Protein 8S6T (pdb70)

Solvent-accessible surface area: 20176 Å² total; per-residue (Å²): 189,36,115,12,136,4,38,121,77,49,81,26,120,70,58,38,67,15,98,0,22,0,98,3,45,50,48,83,13,60,97,58,22,0,3,0,0,13,38,37,102,136,95,21,13,41,4,3,0,17,11,17,12,44,110,55,46,69,87,86,12,118,133,25,151,120,37,14,71,4,53,27,64,124,107,44,32,22,0,9,0,62,4,48,66,2,63,73,115,10,29,6,48,4,4,0,0,32,30,42,28,0,34,57,80,15,0,95,14,2,65,1,33,3,21,86,17,169,70,39,63,10,52,16,37,16,3,25,50,55,127,85,109,159,145,97,88,83,22,18,0,0,0,2,0,54,15,0,4,20,78,78,16,80,21,59,0,43,99,30,100,44,84,101,35,38,22,51,3,74,23,34,102,28,98,102,46,42,8,13,7,0,0,0,39,8,62,38,90,45,14,80,88,105,84,5,26,0,26,2,35,0,84,53,32,98,34,154,35,93,58,105,2,84,124,132,10,114,3,76,17,61,104,84,94,29,53,4,36,88,43,63,165,18,48,0,59,1,103,1,63,96,104,5,29,55,41,0,0,0,0,21,21,64,120,85,150,18,0,91,3,8,0,58,45,0,70,56,82,41,122,83,19,62,116,44,5,61,12,59,35,80,13,37,84,2,35,0,24,0,28,82,0,52,68,101,3,34,6,55,0,7,0,0,0,37,60,45,80,15,5,25,14,0,80,8,0,37,0,6,41,107,85,73,72,21,51,8,81,16,20,26,4,41,11,14,76,70,4,30,116,79,39,17,0,1,0,0,0,0,0,7,50,1,20,25,72,102,34,75,24,73,3,53,14,73,59,72,99,65,139,114,38,39,65,45,11,145,34,113,29,53,124,174,38,14,5,14,3,3,4,0,16,0,36,11,81,70,90,43,7,73,164,48,78,27,0,19,0,20,1,58,13,143,50,47,153,70,58,39,84,91,60,36,102,138,137,151

B-factor: mean 58.73, std 17.92, range [29.51, 146.56]

Radius of gyration: 24.69 Å; Cα contacts (8 Å, |Δi|>4): 1086; chains: 3; bounding box: 38×63×69 Å

Organism: Homo sapiens (NCBI:txid9606)

Nearest PDB structures (foldseek):
  7txw-assembly1_H  TM=9.429E-01  e=5.189E-35  Mus musculus
  1yqv-assembly1_H  TM=9.036E-01  e=5.189E-35  Mus musculus
  1ynl-assembly1_H  TM=9.215E-01  e=1.583E-33  Mus musculus
  5kvg-assembly1_H  TM=9.294E-01  e=6.697E-33  Mus musculus
  8rtw-assembly2_D  TM=7.127E-01  e=2.576E-34  Mus musculus

Structure (mmCIF, N/CA/C/O backbone):
data_8S6T
#
_entry.id   8S6T
#
_cell.length_a   74.779
_cell.length_b   74.779
_cell.length_c   392.355
_cell.angle_alpha   90.00
_cell.angle_beta   90.00
_cell.angle_gamma   120.00
#
_symmetry.space_group_name_H-M   'P 65 2 2'
#
loop_
_entity.id
_entity.type
_entity.pdbx_description
1 polymer '3F1 (VH-VH1)'
2 polymer '3F1 (VL-CL)'
3 polymer 'Mucin-1 subunit beta'
4 branched 'N-acetyl-alpha-neuraminic acid-(2-6)-2-acetamido-2-deoxy-alpha-D-galactopyranose'
5 water water
#
loop_
_atom_site.group_PDB
_atom_site.id
_atom_site.type_symbol
_atom_site.label_atom_id
_atom_site.label_alt_id
_atom_site.label_comp_id
_atom_site.label_asym_id
_atom_site.label_entity_id
_atom_site.label_seq_id
_atom_site.pdbx_PDB_ins_code
_atom_site.Cartn_x
_atom_site.Cartn_y
_atom_site.Cartn_z
_atom_site.occupancy
_atom_site.B_iso_or_equiv
_atom_site.auth_seq_id
_atom_site.auth_comp_id
_atom_site.auth_asym_id
_atom_site.auth_atom_id
_atom_site.pdbx_PDB_model_num
ATOM 1 N N . GLN A 1 1 ? -13.559 27.422 -17.175 1.00 92.41 1 GLN A N 1
ATOM 2 C CA . GLN A 1 1 ? -13.991 27.889 -18.521 1.00 95.13 1 GLN A CA 1
ATOM 3 C C . GLN A 1 1 ? -15.474 28.260 -18.504 1.00 87.85 1 GLN A C 1
ATOM 4 O O . GLN A 1 1 ? -15.849 29.301 -19.049 1.00 78.83 1 GLN A O 1
ATOM 10 N N . VAL A 1 2 ? -16.306 27.403 -17.888 1.00 79.59 2 VAL A N 1
ATOM 11 C CA . VAL A 1 2 ? -17.752 27.598 -17.860 1.00 84.33 2 VAL A CA 1
ATOM 12 C C . VAL A 1 2 ? -18.071 28.871 -17.065 1.00 78.98 2 VAL A C 1
ATOM 13 O O . VAL A 1 2 ? -17.620 29.029 -15.934 1.00 73.60 2 VAL A O 1
ATOM 17 N N . GLN A 1 3 ? -18.826 29.795 -17.672 1.00 71.52 3 GLN A N 1
ATOM 18 C CA . GLN A 1 3 ? -19.251 31.015 -17.008 1.00 74.21 3 GLN A CA 1
ATOM 19 C C . GLN A 1 3 ? -20.668 31.341 -17.460 1.00 72.54 3 GLN A C 1
ATOM 20 O O . GLN A 1 3 ? -20.942 31.312 -18.659 1.00 69.19 3 GLN A O 1
ATOM 26 N N . LEU A 1 4 ? -21.550 31.647 -16.498 1.00 61.56 4 LEU A N 1
ATOM 27 C CA . LEU A 1 4 ? -22.830 32.278 -16.780 1.00 66.64 4 LEU A CA 1
ATOM 28 C C . LEU A 1 4 ? -22.759 33.690 -16.212 1.00 70.84 4 LEU A C 1
ATOM 29 O O . LEU A 1 4 ? -22.643 33.829 -14.992 1.00 63.21 4 LEU A O 1
ATOM 34 N N . LYS A 1 5 ? -22.842 34.708 -17.085 1.00 65.30 5 LYS A N 1
ATOM 35 C CA . LYS A 1 5 ? -22.702 36.093 -16.659 1.00 67.44 5 LYS A CA 1
ATOM 36 C C . LYS A 1 5 ? -23.995 36.859 -16.923 1.00 67.46 5 LYS A C 1
ATOM 37 O O . LYS A 1 5 ? -24.424 36.987 -18.063 1.00 66.13 5 LYS A O 1
ATOM 43 N N . GLN A 1 6 ? -24.542 37.471 -15.867 1.00 61.02 6 GLN A N 1
ATOM 44 C CA . GLN A 1 6 ? -25.852 38.083 -15.941 1.00 58.79 6 GLN A CA 1
ATOM 45 C C . GLN A 1 6 ? -25.692 39.589 -16.119 1.00 57.95 6 GLN A C 1
ATOM 46 O O . GLN A 1 6 ? -24.655 40.155 -15.787 1.00 60.45 6 GLN A O 1
ATOM 52 N N . SER A 1 7 ? -26.770 40.205 -16.620 1.00 57.41 7 SER A N 1
ATOM 53 C CA . SER A 1 7 ? -26.921 41.640 -16.769 1.00 57.25 7 SER A CA 1
ATOM 54 C C . SER A 1 7 ? -27.004 42.299 -15.395 1.00 57.59 7 SER A C 1
ATOM 55 O O . SER A 1 7 ? -27.191 41.617 -14.394 1.00 57.86 7 SER A O 1
ATOM 58 N N . ASP A 1 8 ? -26.883 43.629 -15.389 1.00 57.25 8 ASP A N 1
ATOM 59 C CA . ASP A 1 8 ? -26.758 44.426 -14.179 1.00 60.40 8 ASP A CA 1
ATOM 60 C C . ASP A 1 8 ? -28.093 44.608 -13.459 1.00 62.11 8 ASP A C 1
ATOM 61 O O . ASP A 1 8 ? -29.165 44.362 -13.999 1.00 52.64 8 ASP A O 1
ATOM 66 N N . ALA A 1 9 ? -27.990 45.094 -12.220 1.00 60.89 9 ALA A N 1
ATOM 67 C CA . ALA A 1 9 ? -29.133 45.334 -11.363 1.00 57.69 9 ALA A CA 1
ATOM 68 C C . ALA A 1 9 ? -30.171 46.186 -12.092 1.00 53.19 9 ALA A C 1
ATOM 69 O O . ALA A 1 9 ? -29.824 47.063 -12.873 1.00 56.74 9 ALA A O 1
ATOM 71 N N . GLU A 1 10 ? -31.451 45.883 -11.835 1.00 51.96 10 GLU A N 1
ATOM 72 C CA . GLU A 1 10 ? -32.581 46.616 -12.378 1.00 48.92 10 GLU A CA 1
ATOM 73 C C . GLU A 1 10 ? -33.416 47.228 -11.262 1.00 47.48 10 GLU A C 1
ATOM 74 O O . GLU A 1 10 ? -33.617 46.614 -10.200 1.00 52.74 10 GLU A O 1
ATOM 80 N N . LEU A 1 11 ? -33.930 48.426 -11.552 1.00 43.91 11 LEU A N 1
ATOM 81 C CA . LEU A 1 11 ? -34.853 49.129 -10.676 1.00 44.92 11 LEU A CA 1
ATOM 82 C C . LEU A 1 11 ? -36.005 49.626 -11.537 1.00 45.46 11 LEU A C 1
ATOM 83 O O . LEU A 1 11 ? -35.785 50.411 -12.446 1.00 46.97 11 LEU A O 1
ATOM 88 N N . VAL A 1 12 ? -37.233 49.242 -11.205 1.00 42.42 12 VAL A N 1
ATOM 89 C CA . VAL A 1 12 ? -38.347 49.483 -12.094 1.00 47.50 12 VAL A CA 1
ATOM 90 C C . VAL A 1 12 ? -39.585 49.766 -11.263 1.00 43.27 12 VAL A C 1
ATOM 91 O O . VAL A 1 12 ? -39.587 49.464 -10.087 1.00 46.48 12 VAL A O 1
ATOM 95 N N . LYS A 1 13 ? -40.604 50.360 -11.891 1.00 43.22 13 LYS A N 1
ATOM 96 C CA . LYS A 1 13 ? -41.847 50.705 -11.234 1.00 47.50 13 LYS A CA 1
ATOM 97 C C . LYS A 1 13 ? -42.831 49.535 -11.267 1.00 47.17 13 LYS A C 1
ATOM 98 O O . LYS A 1 13 ? -42.780 48.712 -12.185 1.00 44.26 13 LYS A O 1
ATOM 104 N N . PRO A 1 14 ? -43.828 49.512 -10.360 1.00 50.98 14 PRO A N 1
ATOM 105 C CA . PRO A 1 14 ? -44.936 48.547 -10.439 1.00 54.29 14 PRO A CA 1
ATOM 106 C C . PRO A 1 14 ? -45.634 48.660 -11.787 1.00 56.81 14 PRO A C 1
ATOM 107 O O . PRO A 1 14 ? -45.881 49.766 -12.255 1.00 53.61 14 PRO A O 1
ATOM 111 N N . GLY A 1 15 ? -45.917 47.519 -12.434 1.00 57.56 15 GLY A N 1
ATOM 112 C CA . GLY A 1 15 ? -46.626 47.533 -13.703 1.00 50.24 15 GLY A CA 1
ATOM 113 C C . GLY A 1 15 ? -45.678 47.334 -14.876 1.00 55.47 15 GLY A C 1
ATOM 114 O O . GLY A 1 15 ? -46.082 46.903 -15.945 1.00 55.59 15 GLY A O 1
ATOM 115 N N . ALA A 1 16 ? -44.400 47.637 -14.685 1.00 52.38 16 ALA A N 1
ATOM 116 C CA . ALA A 1 16 ? -43.470 47.553 -15.794 1.00 53.33 16 ALA A CA 1
ATOM 117 C C . ALA A 1 16 ? -43.047 46.104 -16.025 1.00 56.36 16 ALA A C 1
ATOM 118 O O . ALA A 1 16 ? -43.437 45.167 -15.323 1.00 57.62 16 ALA A O 1
ATOM 120 N N . SER A 1 17 ? -42.180 45.940 -17.005 1.00 52.87 17 SER A N 1
ATOM 121 C CA . SER A 1 17 ? -41.519 44.672 -17.182 1.00 58.70 17 SER A CA 1
ATOM 122 C C . SER A 1 17 ? -40.028 44.914 -17.374 1.00 56.62 17 SER A C 1
ATOM 123 O O . SER A 1 17 ? -39.567 46.051 -17.488 1.00 56.90 17 SER A O 1
ATOM 126 N N . VAL A 1 18 ? -39.278 43.818 -17.388 1.00 53.33 18 VAL A N 1
ATOM 127 C CA . VAL A 1 18 ? -37.837 43.903 -17.417 1.00 55.02 18 VAL A CA 1
ATOM 128 C C . VAL A 1 18 ? -37.292 42.667 -18.110 1.00 50.99 18 VAL A C 1
ATOM 129 O O . VAL A 1 18 ? -37.946 41.631 -18.169 1.00 57.37 18 VAL A O 1
ATOM 133 N N . LYS A 1 19 ? -36.062 42.794 -18.593 1.00 54.72 19 LYS A N 1
ATOM 134 C CA . LYS A 1 19 ? -35.385 41.703 -19.256 1.00 61.52 19 LYS A CA 1
ATOM 135 C C . LYS A 1 19 ? -34.042 41.517 -18.564 1.00 58.31 19 LYS A C 1
ATOM 136 O O . LYS A 1 19 ? -33.235 42.440 -18.472 1.00 59.05 19 LYS A O 1
ATOM 142 N N . ILE A 1 20 ? -33.838 40.300 -18.076 1.00 60.01 20 ILE A N 1
ATOM 143 C CA . ILE A 1 20 ? -32.621 39.910 -17.402 1.00 62.03 20 ILE A CA 1
ATOM 144 C C . ILE A 1 20 ? -31.995 38.836 -18.268 1.00 60.58 20 ILE A C 1
ATOM 145 O O . ILE A 1 20 ? -32.643 37.830 -18.564 1.00 62.32 20 ILE A O 1
ATOM 150 N N . SER A 1 21 ? -30.743 39.044 -18.649 1.00 60.81 21 SER A N 1
ATOM 151 C CA . SER A 1 21 ? -30.135 38.145 -19.609 1.00 68.40 21 SER A CA 1
ATOM 152 C C . SER A 1 21 ? -28.924 37.452 -18.990 1.00 71.74 21 SER A C 1
ATOM 153 O O . SER A 1 21 ? -28.354 37.928 -18.005 1.00 62.52 21 SER A O 1
ATOM 156 N N . CYS A 1 22 ? -28.554 36.324 -19.613 1.00 69.30 22 CYS A N 1
ATOM 157 C CA . CYS A 1 22 ? -27.572 35.391 -19.089 1.00 69.51 22 CYS A CA 1
ATOM 158 C C . CYS A 1 22 ? -26.662 34.889 -20.216 1.00 78.86 22 CYS A C 1
ATOM 159 O O . CYS A 1 22 ? -27.056 34.001 -20.972 1.00 74.77 22 CYS A O 1
ATOM 162 N N . LYS A 1 23 ? -25.438 35.438 -20.288 1.00 76.43 23 LYS A N 1
ATOM 163 C CA . LYS A 1 23 ? -24.468 35.115 -21.325 1.00 82.75 23 LYS A CA 1
ATOM 164 C C . LYS A 1 23 ? -23.638 33.899 -20.908 1.00 77.28 23 LYS A C 1
ATOM 165 O O . LYS A 1 23 ? -22.801 33.999 -20.018 1.00 70.59 23 LYS A O 1
ATOM 171 N N . ALA A 1 24 ? -23.874 32.755 -21.570 1.00 78.92 24 ALA A N 1
ATOM 172 C CA . ALA A 1 24 ? -23.100 31.542 -21.342 1.00 79.60 24 ALA A CA 1
ATOM 173 C C . ALA A 1 24 ? -21.817 31.593 -22.172 1.00 82.27 24 ALA A C 1
ATOM 174 O O . ALA A 1 24 ? -21.816 32.154 -23.265 1.00 89.12 24 ALA A O 1
ATOM 176 N N . SER A 1 25 ? -20.729 31.020 -21.643 1.00 77.78 25 SER A N 1
ATOM 177 C CA . SER A 1 25 ? -19.456 30.968 -22.345 1.00 78.25 25 SER A CA 1
ATOM 178 C C . SER A 1 25 ? -18.644 29.774 -21.837 1.00 84.33 25 SER A C 1
ATOM 179 O O . SER A 1 25 ? -18.914 29.263 -20.751 1.00 83.04 25 SER A O 1
ATOM 182 N N . GLY A 1 26 ? -17.701 29.287 -22.664 1.00 84.74 26 GLY A N 1
ATOM 183 C CA . GLY A 1 26 ? -16.812 28.188 -22.301 1.00 72.83 26 GLY A CA 1
ATOM 184 C C . GLY A 1 26 ? -17.438 26.797 -22.475 1.00 73.20 26 GLY A C 1
ATOM 185 O O . GLY A 1 26 ? -16.915 25.812 -21.956 1.00 69.09 26 GLY A O 1
ATOM 186 N N . TYR A 1 27 ? -18.560 26.702 -23.197 1.00 74.49 27 TYR A N 1
ATOM 187 C CA . TYR A 1 27 ? -19.147 25.416 -23.555 1.00 75.58 27 TYR A CA 1
ATOM 188 C C . TYR A 1 27 ? -20.036 25.654 -24.777 1.00 75.72 27 TYR A C 1
ATOM 189 O O . TYR A 1 27 ? -20.143 26.786 -25.237 1.00 80.68 27 TYR A O 1
ATOM 198 N N . THR A 1 28 ? -20.654 24.597 -25.322 1.00 77.14 28 THR A N 1
ATOM 199 C CA . THR A 1 28 ? -21.535 24.747 -26.474 1.00 81.01 28 THR A CA 1
ATOM 200 C C . THR A 1 28 ? -22.950 25.020 -25.966 1.00 77.52 28 THR A C 1
ATOM 201 O O . THR A 1 28 ? -23.553 24.163 -25.318 1.00 73.33 28 THR A O 1
ATOM 205 N N . PHE A 1 29 ? -23.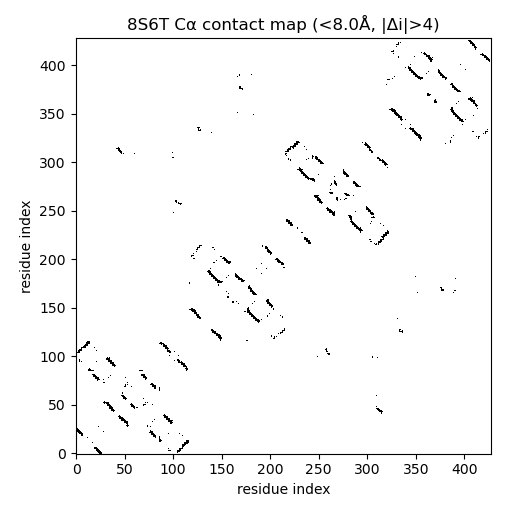479 26.199 -26.326 1.00 82.26 29 PHE A N 1
ATOM 206 C CA . PHE A 1 29 ? -24.683 26.755 -25.724 1.00 83.94 29 PHE A CA 1
ATOM 207 C C . PHE A 1 29 ? -25.843 25.758 -25.769 1.00 87.93 29 PHE A C 1
ATOM 208 O O . PHE A 1 29 ? -26.665 25.743 -24.850 1.00 86.69 29 PHE A O 1
ATOM 216 N N . THR A 1 30 ? -25.899 24.923 -26.824 1.00 77.69 30 THR A N 1
ATOM 217 C CA . THR A 1 30 ? -27.051 24.061 -27.082 1.00 76.99 30 THR A CA 1
ATOM 218 C C . THR A 1 30 ? -26.988 22.759 -26.268 1.00 71.81 30 THR A C 1
ATOM 219 O O . THR A 1 30 ? -27.972 22.008 -26.191 1.00 67.49 30 THR A O 1
ATOM 223 N N . ASP A 1 31 ? -25.842 22.500 -25.622 1.00 73.17 31 ASP A N 1
ATOM 224 C CA . ASP A 1 31 ? -25.648 21.274 -24.856 1.00 75.58 31 ASP A CA 1
ATOM 225 C C . ASP A 1 31 ? -26.470 21.230 -23.562 1.00 81.32 31 ASP A C 1
ATOM 226 O O . ASP A 1 31 ? -26.660 20.147 -23.001 1.00 83.62 31 ASP A O 1
ATOM 231 N N . HIS A 1 32 ? -26.941 22.382 -23.064 1.00 84.26 32 HIS A N 1
ATOM 232 C CA . HIS A 1 32 ? -27.523 22.422 -21.729 1.00 80.63 32 HIS A CA 1
ATOM 233 C C . HIS A 1 32 ? -28.618 23.479 -21.620 1.00 74.22 32 HIS A C 1
ATOM 234 O O . HIS A 1 32 ? -28.407 24.638 -21.991 1.00 70.58 32 HIS A O 1
ATOM 241 N N . ALA A 1 33 ? -29.761 23.061 -21.052 1.00 71.50 33 ALA A N 1
ATOM 242 C CA . ALA A 1 33 ? -30.859 23.965 -20.738 1.00 81.22 33 ALA A CA 1
ATOM 243 C C . ALA A 1 33 ? -30.476 24.933 -19.608 1.00 81.54 33 ALA A C 1
ATOM 244 O O . ALA A 1 33 ? -29.823 24.550 -18.631 1.00 69.28 33 ALA A O 1
ATOM 246 N N . ILE A 1 34 ? -30.908 26.195 -19.758 1.00 81.50 34 ILE A N 1
ATOM 247 C CA . ILE A 1 34 ? -30.684 27.243 -18.772 1.00 75.87 34 ILE A CA 1
ATOM 248 C C . ILE A 1 34 ? -31.915 27.366 -17.873 1.00 69.50 34 ILE A C 1
ATOM 249 O O . ILE A 1 34 ? -33.006 27.605 -18.389 1.00 67.19 34 ILE A O 1
ATOM 254 N N . HIS A 1 35 ? -31.716 27.229 -16.543 1.00 67.48 35 HIS A N 1
ATOM 255 C CA . HIS A 1 35 ? -32.790 27.330 -15.557 1.00 68.77 35 HIS A CA 1
ATOM 256 C C . HIS A 1 35 ? -32.759 28.698 -14.858 1.00 71.12 35 HIS A C 1
ATOM 257 O O . HIS A 1 35 ? -31.704 29.324 -14.730 1.00 60.80 35 HIS A O 1
ATOM 263 N N . TRP A 1 36 ? -33.933 29.147 -14.387 1.00 67.92 36 TRP A N 1
ATOM 264 C CA . TRP A 1 36 ? -34.057 30.422 -13.693 1.00 64.42 36 TRP A CA 1
ATOM 265 C C . TRP A 1 36 ? -34.648 30.222 -12.296 1.00 62.05 36 TRP A C 1
ATOM 266 O O . TRP A 1 36 ? -35.616 29.470 -12.125 1.00 54.65 36 TRP A O 1
ATOM 277 N N . VAL A 1 37 ? -34.058 30.934 -11.313 1.00 58.02 37 VAL A N 1
ATOM 278 C CA . VAL A 1 37 ? -34.389 30.783 -9.899 1.00 59.09 37 VAL A CA 1
ATOM 279 C C . VAL A 1 37 ? -34.502 32.158 -9.235 1.00 56.43 37 VAL A C 1
ATOM 280 O O . VAL A 1 37 ? -33.730 33.074 -9.537 1.00 57.84 37 VAL A O 1
ATOM 284 N N . LYS A 1 38 ? -35.463 32.267 -8.316 1.00 54.58 38 LYS A N 1
ATOM 285 C CA . LYS A 1 38 ? -35.775 33.519 -7.634 1.00 58.97 38 LYS A CA 1
ATOM 286 C C . LYS A 1 38 ? -35.424 33.344 -6.163 1.00 54.85 38 LYS A C 1
ATOM 287 O O . LYS A 1 38 ? -35.849 32.368 -5.538 1.00 58.43 38 LYS A O 1
ATOM 293 N N . GLN A 1 39 ? -34.648 34.286 -5.610 1.00 50.34 39 GLN A N 1
ATOM 294 C CA . GLN A 1 39 ? -34.288 34.230 -4.200 1.00 51.86 39 GLN A CA 1
ATOM 295 C C . GLN A 1 39 ? -34.674 35.546 -3.528 1.00 54.21 39 GLN A C 1
ATOM 296 O O . GLN A 1 39 ? -34.152 36.592 -3.889 1.00 47.28 39 GLN A O 1
ATOM 302 N N . LYS A 1 40 ? -35.614 35.482 -2.587 1.00 59.71 40 LYS A N 1
ATOM 303 C CA . LYS A 1 40 ? -36.119 36.676 -1.920 1.00 67.73 40 LYS A CA 1
ATOM 304 C C . LYS A 1 40 ? -35.597 36.609 -0.484 1.00 67.93 40 LYS A C 1
ATOM 305 O O . LYS A 1 40 ? -35.483 35.518 0.078 1.00 68.54 40 LYS A O 1
ATOM 311 N N . PRO A 1 41 ? -35.171 37.742 0.125 1.00 78.67 41 PRO A N 1
ATOM 312 C CA . PRO A 1 41 ? -34.584 37.717 1.469 1.00 75.83 41 PRO A CA 1
ATOM 313 C C . PRO A 1 41 ? -35.418 36.935 2.478 1.00 80.38 41 PRO A C 1
ATOM 314 O O . PRO A 1 41 ? -36.626 37.149 2.578 1.00 73.66 41 PRO A O 1
ATOM 318 N N . GLU A 1 42 ? -34.754 36.003 3.177 1.00 90.01 42 GLU A N 1
ATOM 319 C CA . GLU A 1 42 ? -35.330 35.196 4.249 1.00 101.62 42 GLU A CA 1
ATOM 320 C C . GLU A 1 42 ? -36.088 33.995 3.691 1.00 104.66 42 GLU A C 1
ATOM 321 O O . GLU A 1 42 ? -35.945 32.889 4.217 1.00 96.11 42 GLU A O 1
ATOM 327 N N . GLN A 1 43 ? -36.891 34.226 2.645 1.00 98.92 43 GLN A N 1
ATOM 328 C CA . GLN A 1 43 ? -37.733 33.185 2.081 1.00 94.50 43 GLN A CA 1
ATOM 329 C C . GLN A 1 43 ? -36.902 32.302 1.159 1.00 91.62 43 GLN A C 1
ATOM 330 O O . GLN A 1 43 ? -35.738 32.578 0.889 1.00 93.37 43 GLN A O 1
ATOM 336 N N . GLY A 1 44 ? -37.506 31.218 0.685 1.00 87.09 44 GLY A N 1
ATOM 337 C CA . GLY A 1 44 ? -36.732 30.206 -0.007 1.00 81.15 44 GLY A CA 1
ATOM 338 C C . GLY A 1 44 ? -36.364 30.651 -1.416 1.00 70.66 44 GLY A C 1
ATOM 339 O O . GLY A 1 44 ? -36.528 31.811 -1.791 1.00 74.46 44 GLY A O 1
ATOM 340 N N . LEU A 1 45 ? -35.816 29.699 -2.166 1.00 67.86 45 LEU A N 1
ATOM 341 C CA . LEU A 1 45 ? -35.696 29.816 -3.604 1.00 63.70 45 LEU A CA 1
ATOM 342 C C . LEU A 1 45 ? -36.948 29.257 -4.275 1.00 56.15 45 LEU A C 1
ATOM 343 O O . LEU A 1 45 ? -37.531 28.301 -3.793 1.00 65.19 45 LEU A O 1
ATOM 348 N N . ASP A 1 46 ? -37.371 29.904 -5.358 1.00 57.25 46 ASP A N 1
ATOM 349 C CA . ASP A 1 46 ? -38.407 29.393 -6.235 1.00 60.94 46 ASP A CA 1
ATOM 350 C C . ASP A 1 46 ? -37.794 29.173 -7.604 1.00 55.22 46 ASP A C 1
ATOM 351 O O . ASP A 1 46 ? -37.142 30.064 -8.125 1.00 60.80 46 ASP A O 1
ATOM 356 N N . TRP A 1 47 ? -37.970 27.966 -8.143 1.00 57.53 47 TRP A N 1
ATOM 357 C CA . TRP A 1 47 ? -37.618 27.684 -9.524 1.00 58.82 47 TRP A CA 1
ATOM 358 C C . TRP A 1 47 ? -38.669 28.327 -10.425 1.00 52.64 47 TRP A C 1
ATOM 359 O O . TRP A 1 47 ? -39.860 28.204 -10.162 1.00 58.32 47 TRP A O 1
ATOM 370 N N . ILE A 1 48 ? -38.221 29.022 -11.473 1.00 54.61 48 ILE A N 1
ATOM 371 C CA . ILE A 1 48 ? -39.097 29.773 -12.365 1.00 60.12 48 ILE A CA 1
ATOM 372 C C . ILE A 1 48 ? -39.417 28.963 -13.630 1.00 67.22 48 ILE A C 1
ATOM 373 O O . ILE A 1 48 ? -40.573 28.864 -14.039 1.00 64.24 48 ILE A O 1
ATOM 378 N N . GLY A 1 49 ? -38.382 28.413 -14.266 1.00 69.93 49 GLY A N 1
ATOM 379 C CA . GLY A 1 49 ? -38.551 27.647 -15.489 1.00 73.86 49 GLY A CA 1
ATOM 380 C C . GLY A 1 49 ? -37.193 27.323 -16.096 1.00 75.81 49 GLY A C 1
ATOM 381 O O . GLY A 1 49 ? -36.172 27.554 -15.454 1.00 62.09 49 GLY A O 1
ATOM 382 N N . TYR A 1 50 ? -37.194 26.784 -17.324 1.00 76.60 50 TYR A N 1
ATOM 383 C CA . TYR A 1 50 ? -35.960 26.594 -18.065 1.00 68.90 50 TYR A CA 1
ATOM 384 C C . TYR A 1 50 ? -36.252 26.803 -19.547 1.00 69.12 50 TYR A C 1
ATOM 385 O O . TYR A 1 50 ? -37.402 26.795 -19.969 1.00 64.67 50 TYR A O 1
ATOM 394 N N . ILE A 1 51 ? -35.181 27.043 -20.303 1.00 69.55 51 ILE A N 1
ATOM 395 C CA . ILE A 1 51 ? -35.216 27.028 -21.749 1.00 76.75 51 ILE A CA 1
ATOM 396 C C . ILE A 1 51 ? -34.104 26.087 -22.204 1.00 87.32 51 ILE A C 1
ATOM 397 O O . ILE A 1 51 ? -32.997 26.141 -21.662 1.00 73.62 51 ILE A O 1
ATOM 402 N N . SER A 1 52 ? -34.441 25.205 -23.164 1.00 89.37 52 SER A N 1
ATOM 403 C CA . SER A 1 52 ? -33.506 24.255 -23.752 1.00 84.97 52 SER A CA 1
ATOM 404 C C . SER A 1 52 ? -33.089 24.774 -25.125 1.00 84.38 52 SER A C 1
ATOM 405 O O . SER A 1 52 ? -33.846 24.630 -26.081 1.00 91.06 52 SER A O 1
ATOM 408 N N . PRO A 1 53 ? -31.906 25.418 -25.277 1.00 85.67 53 PRO A N 1
ATOM 409 C CA . PRO A 1 53 ? -31.563 26.124 -26.518 1.00 92.82 53 PRO A CA 1
ATOM 410 C C . PRO A 1 53 ? -31.529 25.258 -27.782 1.00 96.05 53 PRO A C 1
ATOM 411 O O . PRO A 1 53 ? -32.037 25.670 -28.824 1.00 85.32 53 PRO A O 1
ATOM 415 N N . GLY A 1 54 ? -30.883 24.087 -27.691 1.00 96.53 54 GLY A N 1
ATOM 416 C CA . GLY A 1 54 ? -30.813 23.150 -28.802 1.00 97.85 54 GLY A CA 1
ATOM 417 C C . GLY A 1 54 ? -31.885 22.079 -28.658 1.00 99.94 54 GLY A C 1
ATOM 418 O O . GLY A 1 54 ? -31.581 20.949 -28.294 1.00 112.62 54 GLY A O 1
ATOM 419 N N . ASN A 1 55 ? -33.132 22.463 -28.945 1.00 94.06 55 ASN A N 1
ATOM 420 C CA . ASN A 1 55 ? -34.318 21.718 -28.548 1.00 95.74 55 ASN A CA 1
ATOM 421 C C . ASN A 1 55 ? -35.526 22.638 -28.722 1.00 94.38 55 ASN A C 1
ATOM 422 O O . ASN A 1 55 ? -36.511 22.263 -29.348 1.00 86.06 55 ASN A O 1
ATOM 427 N N . GLY A 1 56 ? -35.443 23.843 -28.135 1.00 94.74 56 GLY A N 1
ATOM 428 C CA . GLY A 1 56 ? -36.533 24.808 -28.144 1.00 82.67 56 GLY A CA 1
ATOM 429 C C . GLY A 1 56 ? -37.579 24.501 -27.072 1.00 80.71 56 GLY A C 1
ATOM 430 O O . GLY A 1 56 ? -38.637 25.124 -27.053 1.00 83.35 56 GLY A O 1
ATOM 431 N N . ASP A 1 57 A -37.270 23.554 -26.174 1.00 77.49 56 ASP A N 1
ATOM 432 C CA . ASP A 1 57 A -38.187 23.142 -25.124 1.00 74.23 56 ASP A CA 1
ATOM 433 C C . ASP A 1 57 A -38.171 24.194 -24.014 1.00 86.07 56 ASP A C 1
ATOM 434 O O . ASP A 1 57 A -37.105 24.547 -23.504 1.00 84.76 56 ASP A O 1
ATOM 439 N N . ILE A 1 58 ? -39.363 24.680 -23.647 1.00 84.70 57 ILE A N 1
ATOM 440 C CA . ILE A 1 58 ? -39.523 25.688 -22.613 1.00 78.92 57 ILE A CA 1
ATOM 441 C C . ILE A 1 58 ? -40.525 25.157 -21.593 1.00 82.48 57 ILE A C 1
ATOM 442 O O . ILE A 1 58 ? -41.654 24.825 -21.954 1.00 78.71 57 ILE A O 1
ATOM 447 N N . LYS A 1 59 ? -40.106 25.084 -20.323 1.00 79.59 58 LYS A N 1
ATOM 448 C CA . LYS A 1 59 ? -41.023 24.729 -19.251 1.00 78.87 58 LYS A CA 1
ATOM 449 C C . LYS A 1 59 ? -41.103 25.908 -18.279 1.00 82.52 58 LYS A C 1
ATOM 450 O O . LYS A 1 59 ? -40.106 26.590 -18.031 1.00 73.15 58 LYS A O 1
ATOM 456 N N . TYR A 1 60 ? -42.307 26.157 -17.756 1.00 79.92 59 TYR A N 1
ATOM 457 C CA . TYR A 1 60 ? -42.507 27.201 -16.765 1.00 75.65 59 TYR A CA 1
ATOM 458 C C . TYR A 1 60 ? -43.103 26.570 -15.521 1.00 75.52 59 TYR A C 1
ATOM 459 O O . TYR A 1 60 ? -43.776 25.544 -15.603 1.00 74.23 59 TYR A O 1
ATOM 468 N N . ASN A 1 61 ? -42.852 27.230 -14.387 1.00 66.13 60 ASN A N 1
ATOM 469 C CA . ASN A 1 61 ? -43.611 27.008 -13.175 1.00 70.25 60 ASN A CA 1
ATOM 470 C C . ASN A 1 61 ? -44.921 27.788 -13.289 1.00 71.72 60 ASN A C 1
ATOM 471 O O . ASN A 1 61 ? -44.904 28.990 -13.547 1.00 73.34 60 ASN A O 1
ATOM 476 N N . GLU A 1 62 ? -46.044 27.093 -13.055 1.00 83.78 61 GLU A N 1
ATOM 477 C CA . GLU A 1 62 ? -47.375 27.690 -13.112 1.00 91.88 61 GLU A CA 1
ATOM 478 C C . GLU A 1 62 ? -47.490 28.835 -12.101 1.00 78.56 61 GLU A C 1
ATOM 479 O O . GLU A 1 62 ? -48.273 29.764 -12.290 1.00 68.65 61 GLU A O 1
ATOM 485 N N . LYS A 1 63 ? -46.700 28.764 -11.026 1.00 74.43 62 LYS A N 1
ATOM 486 C CA . LYS A 1 63 ? -46.692 29.798 -10.010 1.00 72.32 62 LYS A CA 1
ATOM 487 C C . LYS A 1 63 ? -46.604 31.175 -10.670 1.00 68.48 62 LYS A C 1
ATOM 488 O O . LYS A 1 63 ? -47.305 32.086 -10.256 1.00 71.33 62 LYS A O 1
ATOM 494 N N . PHE A 1 64 ? -45.761 31.342 -11.695 1.00 67.70 63 PHE A N 1
ATOM 495 C CA . PHE A 1 64 ? -45.533 32.677 -12.233 1.00 77.72 63 PHE A CA 1
ATOM 496 C C . PHE A 1 64 ? -46.329 32.864 -13.531 1.00 78.24 63 PHE A C 1
ATOM 497 O O . PHE A 1 64 ? -45.742 33.129 -14.580 1.00 79.77 63 PHE A O 1
ATOM 505 N N . LYS A 1 65 ? -47.671 32.823 -13.418 1.00 71.11 64 LYS A N 1
ATOM 506 C CA . LYS A 1 65 ? -48.582 32.732 -14.557 1.00 70.76 64 LYS A CA 1
ATOM 507 C C . LYS A 1 65 ? -48.591 34.010 -15.398 1.00 67.07 64 LYS A C 1
ATOM 508 O O . LYS A 1 65 ? -48.977 35.083 -14.921 1.00 70.77 64 LYS A O 1
ATOM 514 N N . ASP A 1 66 ? -48.191 33.878 -16.673 1.00 64.71 65 ASP A N 1
ATOM 515 C CA . ASP A 1 66 ? -48.202 34.984 -17.625 1.00 72.51 65 ASP A CA 1
ATOM 516 C C . ASP A 1 66 ? -47.279 36.107 -17.146 1.00 77.08 65 ASP A C 1
ATOM 517 O O . ASP A 1 66 ? -47.343 37.221 -17.665 1.00 79.27 65 ASP A O 1
ATOM 522 N N . LYS A 1 67 ? -46.411 35.784 -16.179 1.00 69.22 66 LYS A N 1
ATOM 523 C CA . LYS A 1 67 ? -45.500 36.736 -15.556 1.00 79.59 66 LYS A CA 1
ATOM 524 C C . LYS A 1 67 ? -44.143 36.696 -16.257 1.00 75.32 66 LYS A C 1
ATOM 525 O O . LYS A 1 67 ? -43.416 37.685 -16.216 1.00 68.23 66 LYS A O 1
ATOM 531 N N . VAL A 1 68 ? -43.841 35.562 -16.919 1.00 62.33 67 VAL A N 1
ATOM 532 C CA . VAL A 1 68 ? -42.495 35.212 -17.340 1.00 62.79 67 VAL A CA 1
ATOM 533 C C . VAL A 1 68 ? -42.496 34.728 -18.782 1.00 66.41 67 VAL A C 1
ATOM 534 O O . VAL A 1 68 ? -43.343 33.907 -19.129 1.00 66.61 67 VAL A O 1
ATOM 538 N N . THR A 1 69 ? -41.508 35.192 -19.563 1.00 66.94 68 THR A N 1
ATOM 539 C CA . THR A 1 69 ? -41.250 34.739 -20.924 1.00 68.15 68 THR A CA 1
ATOM 540 C C . THR A 1 69 ? -39.746 34.527 -21.123 1.00 72.48 68 THR A C 1
ATOM 541 O O . THR A 1 69 ? -38.998 35.498 -21.171 1.00 75.31 68 THR A O 1
ATOM 545 N N . LEU A 1 70 ? -39.317 33.270 -21.330 1.00 69.68 69 LEU A N 1
ATOM 546 C CA . LEU A 1 70 ? -37.910 32.937 -21.512 1.00 69.74 69 LEU A CA 1
ATOM 547 C C . LEU A 1 70 ? -37.530 32.908 -22.993 1.00 76.17 69 LEU A C 1
ATOM 548 O O . LEU A 1 70 ? -38.255 32.339 -23.800 1.00 74.56 69 LEU A O 1
ATOM 553 N N . THR A 1 71 ? -36.356 33.453 -23.337 1.00 75.30 70 THR A N 1
ATOM 554 C CA . THR A 1 71 ? -35.873 33.441 -24.709 1.00 81.04 70 THR A CA 1
ATOM 555 C C . THR A 1 71 ? -34.407 33.000 -24.742 1.00 85.43 70 THR A C 1
ATOM 556 O O . THR A 1 71 ? -33.757 32.858 -23.701 1.00 72.75 70 THR A O 1
ATOM 560 N N . ALA A 1 72 ? -33.911 32.753 -25.961 1.00 80.88 71 ALA A N 1
ATOM 561 C CA . ALA A 1 72 ? -32.487 32.570 -26.209 1.00 85.03 71 ALA A CA 1
ATOM 562 C C . ALA A 1 72 ? -32.113 33.037 -27.620 1.00 89.10 71 ALA A C 1
ATOM 563 O O . ALA A 1 72 ? -32.886 32.892 -28.565 1.00 84.00 71 ALA A O 1
ATOM 565 N N . ASP A 1 73 ? -30.909 33.611 -27.723 1.00 87.59 72 ASP A N 1
ATOM 566 C CA . ASP A 1 73 ? -30.300 34.042 -28.966 1.00 89.60 72 ASP A CA 1
ATOM 567 C C . ASP A 1 73 ? -28.995 33.264 -29.131 1.00 94.06 72 ASP A C 1
ATOM 568 O O . ASP A 1 73 ? -27.939 33.731 -28.697 1.00 86.04 72 ASP A O 1
ATOM 573 N N . LYS A 1 74 ? -29.102 32.064 -29.731 1.00 90.79 73 LYS A N 1
ATOM 574 C CA . LYS A 1 74 ? -27.973 31.189 -30.025 1.00 84.46 73 LYS A CA 1
ATOM 575 C C . LYS A 1 74 ? -26.784 31.979 -30.571 1.00 78.72 73 LYS A C 1
ATOM 576 O O . LYS A 1 74 ? -25.644 31.574 -30.366 1.00 81.50 73 LYS A O 1
ATOM 582 N N . SER A 1 75 ? -27.041 33.101 -31.260 1.00 82.44 74 SER A N 1
ATOM 583 C CA . SER A 1 75 ? -25.987 33.867 -31.910 1.00 90.46 74 SER A CA 1
ATOM 584 C C . SER A 1 75 ? -25.015 34.469 -30.895 1.00 90.96 74 SER A C 1
ATOM 585 O O . SER A 1 75 ? -23.820 34.554 -31.171 1.00 91.16 74 SER A O 1
ATOM 588 N N . SER A 1 76 ? -25.529 34.902 -29.733 1.00 100.24 75 SER A N 1
ATOM 589 C CA . SER A 1 76 ? -24.704 35.521 -28.700 1.00 100.60 75 SER A CA 1
ATOM 590 C C . SER A 1 76 ? -24.588 34.632 -27.456 1.00 94.33 75 SER A C 1
ATOM 591 O O . SER A 1 76 ? -24.017 35.067 -26.457 1.00 97.35 75 SER A O 1
ATOM 594 N N . SER A 1 77 ? -25.109 33.394 -27.532 1.00 88.62 76 SER A N 1
ATOM 595 C CA . SER A 1 77 ? -25.069 32.427 -26.440 1.00 89.38 76 SER A CA 1
ATOM 596 C C . SER A 1 77 ? -25.807 32.955 -25.208 1.00 85.88 76 SER A C 1
ATOM 597 O O . SER A 1 77 ? -25.365 32.718 -24.088 1.00 82.73 76 SER A O 1
ATOM 600 N N . THR A 1 78 ? -26.928 33.658 -25.411 1.00 81.41 77 THR A N 1
ATOM 601 C CA . THR A 1 78 ? -27.575 34.366 -24.320 1.00 75.73 77 THR A CA 1
ATOM 602 C C . THR A 1 78 ? -29.011 33.879 -24.134 1.00 75.74 77 THR A C 1
ATOM 603 O O . THR A 1 78 ? -29.797 33.906 -25.082 1.00 75.53 77 THR A O 1
ATOM 607 N N . ALA A 1 79 ? -29.325 33.468 -22.888 1.00 74.69 78 ALA A N 1
ATOM 608 C CA . ALA A 1 79 ? -30.679 33.187 -22.425 1.00 73.59 78 ALA A CA 1
ATOM 609 C C . ALA A 1 79 ? -31.217 34.373 -21.622 1.00 73.82 78 ALA A C 1
ATOM 610 O O . ALA A 1 79 ? -30.488 35.002 -20.852 1.00 72.05 78 ALA A O 1
ATOM 612 N N . SER A 1 80 ? -32.511 34.657 -21.791 1.00 69.46 79 SER A N 1
ATOM 613 C CA . SER A 1 80 ? -33.118 35.806 -21.148 1.00 62.96 79 SER A CA 1
ATOM 614 C C . SER A 1 80 ? -34.442 35.417 -20.519 1.00 67.93 79 SER A C 1
ATOM 615 O O . SER A 1 80 ? -35.082 34.440 -20.922 1.00 65.48 79 SER A O 1
ATOM 618 N N . MET A 1 81 ? -34.785 36.211 -19.497 1.00 66.37 80 MET A N 1
ATOM 619 C CA . MET A 1 81 ? -36.008 36.098 -18.726 1.00 61.85 80 MET A CA 1
ATOM 620 C C . MET A 1 81 ? -36.678 37.466 -18.776 1.00 62.77 80 MET A C 1
ATOM 621 O O . MET A 1 81 ? -36.086 38.449 -18.320 1.00 70.68 80 MET A O 1
ATOM 626 N N . HIS A 1 82 ? -37.878 37.524 -19.375 1.00 57.91 81 HIS A N 1
ATOM 627 C CA . HIS A 1 82 ? -38.692 38.729 -19.443 1.00 60.03 81 HIS A CA 1
ATOM 628 C C . HIS A 1 82 ? -39.798 38.599 -18.410 1.00 60.41 81 HIS A C 1
ATOM 629 O O . HIS A 1 82 ? -40.505 37.589 -18.389 1.00 59.24 81 HIS A O 1
ATOM 636 N N . LEU A 1 83 ? -39.897 39.588 -17.508 1.00 55.30 82 LEU A N 1
ATOM 637 C CA . LEU A 1 83 ? -40.918 39.532 -16.473 1.00 52.81 82 LEU A CA 1
ATOM 638 C C . LEU A 1 83 ? -41.853 40.691 -16.739 1.00 52.86 82 LEU A C 1
ATOM 639 O O . LEU A 1 83 ? -41.385 41.746 -17.142 1.00 55.15 82 LEU A O 1
ATOM 644 N N . ASN A 1 84 A -43.154 40.504 -16.499 1.00 56.73 82 ASN A N 1
ATOM 645 C CA . ASN A 1 84 A -44.108 41.547 -16.818 1.00 51.94 82 ASN A CA 1
ATOM 646 C C . ASN A 1 84 A -45.009 41.758 -15.623 1.00 53.14 82 ASN A C 1
ATOM 647 O O . ASN A 1 84 A -45.002 40.941 -14.695 1.00 50.87 82 ASN A O 1
ATOM 652 N N . SER A 1 85 B -45.762 42.873 -15.674 1.00 48.67 82 SER A N 1
ATOM 653 C CA . SER A 1 85 B -46.751 43.175 -14.657 1.00 48.39 82 SER A CA 1
ATOM 654 C C . SER A 1 85 B -46.121 43.114 -13.258 1.00 53.74 82 SER A C 1
ATOM 655 O O . SER A 1 85 B -46.647 42.507 -12.339 1.00 50.60 82 SER A O 1
ATOM 658 N N . LEU A 1 86 C -44.981 43.782 -13.069 1.00 55.94 82 LEU A N 1
ATOM 659 C CA . LEU A 1 86 C -44.206 43.568 -11.857 1.00 50.03 82 LEU A CA 1
ATOM 660 C C . LEU A 1 86 C -44.868 44.259 -10.676 1.00 49.01 82 LEU A C 1
ATOM 661 O O . LEU A 1 86 C -45.565 45.259 -10.839 1.00 46.84 82 LEU A O 1
ATOM 666 N N . THR A 1 87 ? -44.689 43.658 -9.491 1.00 47.91 83 THR A N 1
ATOM 667 C CA . THR A 1 87 ? -45.107 44.224 -8.221 1.00 50.53 83 THR A CA 1
ATOM 668 C C . THR A 1 87 ? -43.902 44.206 -7.295 1.00 44.85 83 THR A C 1
ATOM 669 O O . THR A 1 87 ? -42.885 43.590 -7.611 1.00 45.36 83 THR A O 1
ATOM 673 N N . SER A 1 88 ? -44.038 44.817 -6.125 1.00 47.34 84 SER A N 1
ATOM 674 C CA . SER A 1 88 ? -42.893 44.874 -5.228 1.00 53.07 84 SER A CA 1
ATOM 675 C C . SER A 1 88 ? -42.530 43.481 -4.704 1.00 58.44 84 SER A C 1
ATOM 676 O O . SER A 1 88 ? -41.380 43.221 -4.377 1.00 57.10 84 SER A O 1
ATOM 679 N N . GLU A 1 89 ? -43.485 42.550 -4.704 1.00 60.69 85 GLU A N 1
ATOM 680 C CA . GLU A 1 89 ? -43.198 41.162 -4.377 1.00 64.36 85 GLU A CA 1
ATOM 681 C C . GLU A 1 89 ? -42.254 40.482 -5.373 1.00 59.47 85 GLU A C 1
ATOM 682 O O . GLU A 1 89 ? -41.691 39.440 -5.056 1.00 62.42 85 GLU A O 1
ATOM 688 N N . ASP A 1 90 ? -42.092 41.033 -6.582 1.00 52.89 86 ASP A N 1
ATOM 689 C CA . ASP A 1 90 ? -41.104 40.516 -7.518 1.00 49.39 86 ASP A CA 1
ATOM 690 C C . ASP A 1 90 ? -39.682 40.975 -7.168 1.00 49.13 86 ASP A C 1
ATOM 691 O O . ASP A 1 90 ? -38.711 40.498 -7.760 1.00 47.34 86 ASP A O 1
ATOM 696 N N . SER A 1 91 ? -39.526 41.925 -6.241 1.00 47.25 87 SER A N 1
ATOM 697 C CA . SER A 1 91 ? -38.180 42.334 -5.864 1.00 43.45 87 SER A CA 1
ATOM 698 C C . SER A 1 91 ? -37.468 41.108 -5.299 1.00 46.78 87 SER A C 1
ATOM 699 O O . SER A 1 91 ? -37.977 40.412 -4.437 1.00 47.62 87 SER A O 1
ATOM 702 N N . ALA A 1 92 ? -36.295 40.810 -5.817 1.00 45.55 88 ALA A N 1
ATOM 703 C CA . ALA A 1 92 ? -35.594 39.596 -5.443 1.00 46.94 88 ALA A CA 1
ATOM 704 C C . ALA A 1 92 ? -34.273 39.567 -6.191 1.00 46.60 88 ALA A C 1
ATOM 705 O O . ALA A 1 92 ? -34.022 40.430 -7.028 1.00 47.27 88 ALA A O 1
ATOM 707 N N . VAL A 1 93 ? -33.448 38.577 -5.860 1.00 45.87 89 VAL A N 1
ATOM 708 C CA . VAL A 1 93 ? -32.278 38.263 -6.647 1.00 49.17 89 VAL A CA 1
ATOM 709 C C . VAL A 1 93 ? -32.674 37.101 -7.560 1.00 52.23 89 VAL A C 1
ATOM 710 O O . VAL A 1 93 ? -33.189 36.093 -7.064 1.00 50.17 89 VAL A O 1
ATOM 714 N N . TYR A 1 94 ? -32.407 37.261 -8.867 1.00 49.46 90 TYR A N 1
ATOM 715 C CA . TYR A 1 94 ? -32.706 36.250 -9.874 1.00 55.97 90 TYR A CA 1
ATOM 716 C C . TYR A 1 94 ? -31.411 35.667 -10.431 1.00 52.11 90 TYR A C 1
ATOM 717 O O . TYR A 1 94 ? -30.480 36.410 -10.757 1.00 52.00 90 TYR A O 1
ATOM 726 N N . PHE A 1 95 ? -31.369 34.326 -10.482 1.00 53.12 91 PHE A N 1
ATOM 727 C CA . PHE A 1 95 ? -30.196 33.591 -10.916 1.00 55.09 91 PHE A CA 1
ATOM 728 C C . PHE A 1 95 ? -30.556 32.751 -12.139 1.00 58.84 91 PHE A C 1
ATOM 729 O O . PHE A 1 95 ? -31.626 32.135 -12.176 1.00 59.51 91 PHE A O 1
ATOM 737 N N . CYS A 1 96 ? -29.644 32.709 -13.119 1.00 60.19 92 CYS A N 1
ATOM 738 C CA . CYS A 1 96 ? -29.632 31.636 -14.102 1.00 62.12 92 CYS A CA 1
ATOM 739 C C . CYS A 1 96 ? -28.620 30.596 -13.641 1.00 64.51 92 CYS A C 1
ATOM 740 O O . CYS A 1 96 ? -27.727 30.907 -12.852 1.00 58.23 92 CYS A O 1
ATOM 743 N N . LYS A 1 97 ? -28.791 29.361 -14.118 1.00 61.79 93 LYS A N 1
ATOM 744 C CA . LYS A 1 97 ? -27.915 28.255 -13.773 1.00 62.63 93 LYS A CA 1
ATOM 745 C C . LYS A 1 97 ? -27.928 27.240 -14.925 1.00 65.24 93 LYS A C 1
ATOM 746 O O . LYS A 1 97 ? -28.875 27.209 -15.709 1.00 64.37 93 LYS A O 1
ATOM 752 N N . ARG A 1 98 ? -26.871 26.422 -15.023 1.00 64.20 94 ARG A N 1
ATOM 753 C CA . ARG A 1 98 ? -26.704 25.500 -16.143 1.00 64.95 94 ARG A CA 1
ATOM 754 C C . ARG A 1 98 ? -27.256 24.134 -15.750 1.00 57.45 94 ARG A C 1
ATOM 755 O O . ARG A 1 98 ? -26.693 23.480 -14.875 1.00 61.99 94 ARG A O 1
ATOM 763 N N . SER A 1 99 ? -28.371 23.719 -16.356 1.00 63.38 95 SER A N 1
ATOM 764 C CA . SER A 1 99 ? -28.912 22.375 -16.141 1.00 68.80 95 SER A CA 1
ATOM 765 C C . SER A 1 99 ? -29.747 22.316 -14.866 1.00 69.49 95 SER A C 1
ATOM 766 O O . SER A 1 99 ? -29.625 23.176 -13.992 1.00 70.66 95 SER A O 1
ATOM 769 N N . LEU A 1 100 ? -30.568 21.266 -14.760 1.00 67.10 96 LEU A N 1
ATOM 770 C CA . LEU A 1 100 ? -31.489 21.109 -13.649 1.00 66.12 96 LEU A CA 1
ATOM 771 C C . LEU A 1 100 ? -30.715 20.826 -12.358 1.00 71.83 96 LEU A C 1
ATOM 772 O O . LEU A 1 100 ? -31.154 21.215 -11.268 1.00 67.96 96 LEU A O 1
ATOM 777 N N . LEU A 1 101 ? -29.562 20.152 -12.475 1.00 65.81 97 LEU A N 1
ATOM 778 C CA . LEU A 1 101 ? -28.612 20.080 -11.371 1.00 74.95 97 LEU A CA 1
ATOM 779 C C . LEU A 1 101 ? -27.410 20.889 -11.821 1.00 71.44 97 LEU A C 1
ATOM 780 O O . LEU A 1 101 ? -26.722 20.456 -12.737 1.00 69.33 97 LEU A O 1
ATOM 785 N N . ALA A 1 102 ? -27.194 22.061 -11.206 1.00 60.20 98 ALA A N 1
ATOM 786 C CA . ALA A 1 102 ? -26.308 23.067 -11.774 1.00 59.97 98 ALA A CA 1
ATOM 787 C C . ALA A 1 102 ? -24.876 22.914 -11.270 1.00 62.64 98 ALA A C 1
ATOM 788 O O . ALA A 1 102 ? -23.931 23.414 -11.895 1.00 62.99 98 ALA A O 1
ATOM 790 N N . LEU A 1 103 ? -24.718 22.262 -10.116 1.00 62.77 99 LEU A N 1
ATOM 791 C CA . LEU A 1 103 ? -23.418 22.210 -9.464 1.00 65.08 99 LEU A CA 1
ATOM 792 C C . LEU A 1 103 ? -22.963 23.653 -9.240 1.00 62.87 99 LEU A C 1
ATOM 793 O O . LEU A 1 103 ? -23.772 24.478 -8.819 1.00 68.84 99 LEU A O 1
ATOM 798 N N . ASP A 1 104 ? -21.703 23.987 -9.530 1.00 58.15 101 ASP A N 1
ATOM 799 C CA . ASP A 1 104 ? -21.224 25.350 -9.334 1.00 61.23 101 ASP A CA 1
ATOM 800 C C . ASP A 1 104 ? -21.550 26.275 -10.501 1.00 61.06 101 ASP A C 1
ATOM 801 O O . ASP A 1 104 ? -21.151 27.433 -10.476 1.00 63.73 101 ASP A O 1
ATOM 806 N N . TYR A 1 105 ? -22.327 25.812 -11.483 1.00 62.73 102 TYR A N 1
ATOM 807 C CA . TYR A 1 105 ? -22.558 26.594 -12.686 1.00 64.83 102 TYR A CA 1
ATOM 808 C C . TYR A 1 105 ? -23.793 27.475 -12.511 1.00 63.41 102 TYR A C 1
ATOM 809 O O . TYR A 1 105 ? -24.819 27.257 -13.147 1.00 59.22 102 TYR A O 1
ATOM 818 N N . TRP A 1 106 ? -23.673 28.479 -11.639 1.00 63.19 103 TRP A N 1
ATOM 819 C CA . TRP A 1 106 ? -24.709 29.479 -11.467 1.00 59.75 103 TRP A CA 1
ATOM 820 C C . TRP A 1 106 ? -24.169 30.795 -12.005 1.00 58.68 103 TRP A C 1
ATOM 821 O O . TRP A 1 106 ? -22.968 31.038 -11.945 1.00 55.16 103 TRP A O 1
ATOM 832 N N . GLY A 1 107 ? -25.069 31.661 -12.472 1.00 58.96 104 GLY A N 1
ATOM 833 C CA . GLY A 1 107 ? -24.735 33.064 -12.634 1.00 57.38 104 GLY A CA 1
ATOM 834 C C . GLY A 1 107 ? -24.476 33.734 -11.287 1.00 56.16 104 GLY A C 1
ATOM 835 O O . GLY A 1 107 ? -24.699 33.117 -10.248 1.00 54.63 104 GLY A O 1
ATOM 836 N N . GLN A 1 108 ? -23.960 34.976 -11.347 1.00 56.61 105 GLN A N 1
ATOM 837 C CA . GLN A 1 108 ? -23.663 35.806 -10.186 1.00 56.10 105 GLN A CA 1
ATOM 838 C C . GLN A 1 108 ? -24.952 36.386 -9.587 1.00 56.52 105 GLN A C 1
ATOM 839 O O . GLN A 1 108 ? -24.907 36.959 -8.501 1.00 50.28 105 GLN A O 1
ATOM 845 N N . GLY A 1 109 ? -26.052 36.374 -10.350 1.00 56.88 106 GLY A N 1
ATOM 846 C CA . GLY A 1 109 ? -27.342 36.868 -9.886 1.00 55.95 106 GLY A CA 1
ATOM 847 C C . GLY A 1 109 ? -27.626 38.277 -10.403 1.00 56.12 106 GLY A C 1
ATOM 848 O O . GLY A 1 109 ? -26.701 39.027 -10.729 1.00 53.36 106 GLY A O 1
ATOM 849 N N . THR A 1 110 ? -28.918 38.627 -10.475 1.00 50.85 107 THR A N 1
ATOM 850 C CA . THR A 1 110 ? -29.327 39.972 -10.836 1.00 48.83 107 THR A CA 1
ATOM 851 C C . THR A 1 110 ? -30.364 40.447 -9.829 1.00 53.11 107 THR A C 1
ATOM 852 O O . THR A 1 110 ? -31.384 39.795 -9.615 1.00 52.78 107 THR A O 1
ATOM 856 N N . THR A 1 111 ? -30.090 41.603 -9.224 1.00 50.70 108 THR A N 1
ATOM 857 C CA . THR A 1 111 ? -31.012 42.192 -8.277 1.00 52.21 108 THR A CA 1
ATOM 858 C C . THR A 1 111 ? -32.069 42.952 -9.064 1.00 52.43 108 THR A C 1
ATOM 859 O O . THR A 1 111 ? -31.742 43.790 -9.903 1.00 49.71 108 THR A O 1
ATOM 863 N N . LEU A 1 112 ? -33.331 42.624 -8.781 1.00 52.78 109 LEU A N 1
ATOM 864 C CA . LEU A 1 112 ? -34.459 43.404 -9.243 1.00 46.98 109 LEU A CA 1
ATOM 865 C C . LEU A 1 112 ? -35.116 44.076 -8.047 1.00 46.20 109 LEU A C 1
ATOM 866 O O . LEU A 1 112 ? -35.412 43.421 -7.063 1.00 49.21 109 LEU A O 1
ATOM 871 N N . THR A 1 113 ? -35.317 45.387 -8.150 1.00 45.97 110 THR A N 1
ATOM 872 C CA . THR A 1 113 ? -36.100 46.142 -7.199 1.00 46.40 110 THR A CA 1
ATOM 873 C C . THR A 1 113 ? -37.269 46.752 -7.950 1.00 44.40 110 THR A C 1
ATOM 874 O O . THR A 1 113 ? -37.078 47.419 -8.964 1.00 49.72 110 THR A O 1
ATOM 878 N N . VAL A 1 114 ? -38.456 46.599 -7.378 1.00 46.74 111 VAL A N 1
ATOM 879 C CA . VAL A 1 114 ? -39.671 47.114 -7.965 1.00 43.95 111 VAL A CA 1
ATOM 880 C C . VAL A 1 114 ? -40.291 48.050 -6.952 1.00 43.10 111 VAL A C 1
ATOM 881 O O . VAL A 1 114 ? -40.664 47.586 -5.884 1.00 45.90 111 VAL A O 1
ATOM 885 N N . SER A 1 115 ? -40.453 49.335 -7.318 1.00 41.07 112 SER A N 1
ATOM 886 C CA . SER A 1 115 ? -40.896 50.339 -6.360 1.00 43.25 112 SER A CA 1
ATOM 887 C C . SER A 1 115 ? -41.395 51.573 -7.092 1.00 40.07 112 SER A C 1
ATOM 888 O O . SER A 1 115 ? -40.909 51.847 -8.172 1.00 41.65 112 SER A O 1
ATOM 891 N N . SER A 1 116 ? -42.349 52.292 -6.502 1.00 40.82 113 SER A N 1
ATOM 892 C CA . SER A 1 116 ? -42.773 53.569 -7.027 1.00 47.29 113 SER A CA 1
ATOM 893 C C . SER A 1 116 ? -41.950 54.714 -6.438 1.00 46.93 113 SER A C 1
ATOM 894 O O . SER A 1 116 ? -42.134 55.838 -6.865 1.00 45.13 113 SER A O 1
ATOM 897 N N . ALA A 1 117 ? -41.025 54.436 -5.509 1.00 42.67 114 ALA A N 1
ATOM 898 C CA . ALA A 1 117 ? -40.231 55.477 -4.858 1.00 41.57 114 ALA A CA 1
ATOM 899 C C . ALA A 1 117 ? -39.287 56.152 -5.850 1.00 41.27 114 ALA A C 1
ATOM 900 O O . ALA A 1 117 ? -38.764 55.528 -6.770 1.00 39.10 114 ALA A O 1
ATOM 902 N N . LYS A 1 118 ? -39.060 57.447 -5.654 1.00 38.59 115 LYS A N 1
ATOM 903 C CA . LYS A 1 118 ? -38.056 58.178 -6.413 1.00 38.50 115 LYS A CA 1
ATOM 904 C C . LYS A 1 118 ? -36.696 58.080 -5.716 1.00 34.96 115 LYS A C 1
ATOM 905 O O . LYS A 1 118 ? -36.628 58.039 -4.484 1.00 39.03 115 LYS A O 1
ATOM 911 N N . THR A 1 119 ? -35.617 58.159 -6.500 1.00 36.53 116 THR A N 1
ATOM 912 C CA . THR A 1 119 ? -34.265 58.277 -5.973 1.00 38.26 116 THR A CA 1
ATOM 913 C C . THR A 1 119 ? -34.214 59.523 -5.082 1.00 37.47 116 THR A C 1
ATOM 914 O O . THR A 1 119 ? -34.589 60.612 -5.509 1.00 32.78 116 THR A O 1
ATOM 918 N N . THR A 1 120 ? -33.778 59.327 -3.852 1.00 36.04 117 THR A N 1
ATOM 919 C CA . THR A 1 120 ? -33.867 60.350 -2.811 1.00 38.37 117 THR A CA 1
ATOM 920 C C . THR A 1 120 ? -32.651 60.190 -1.911 1.00 36.98 117 THR A C 1
ATOM 921 O O . THR A 1 120 ? -32.383 59.085 -1.423 1.00 32.53 117 THR A O 1
ATOM 925 N N . PRO A 1 121 ? -31.898 61.268 -1.635 1.00 35.56 118 PRO A N 1
ATOM 926 C CA . PRO A 1 121 ? -30.769 61.178 -0.729 1.00 37.25 118 PRO A CA 1
ATOM 927 C C . PRO A 1 121 ? -31.227 61.086 0.732 1.00 35.19 118 PRO A C 1
ATOM 928 O O . PRO A 1 121 ? -32.368 61.434 1.075 1.00 33.16 118 PRO A O 1
ATOM 932 N N . PRO A 1 122 ? -30.384 60.518 1.601 1.00 33.78 119 PRO A N 1
ATOM 933 C CA . PRO A 1 122 ? -30.684 60.479 3.037 1.00 36.96 119 PRO A CA 1
ATOM 934 C C . PRO A 1 122 ? -30.656 61.853 3.702 1.00 34.40 119 PRO A C 1
ATOM 935 O O . PRO A 1 122 ? -29.816 62.697 3.388 1.00 35.34 119 PRO A O 1
ATOM 939 N N . SER A 1 123 ? -31.575 62.028 4.662 1.00 35.94 120 SER A N 1
ATOM 940 C CA . SER A 1 123 ? -31.438 63.065 5.680 1.00 36.14 120 SER A CA 1
ATOM 941 C C . SER A 1 123 ? -30.797 62.438 6.902 1.00 35.11 120 SER A C 1
ATOM 942 O O . SER A 1 123 ? -31.191 61.344 7.333 1.00 34.45 120 SER A O 1
ATOM 945 N N . VAL A 1 124 ? -29.786 63.099 7.439 1.00 31.17 121 VAL A N 1
ATOM 946 C CA . VAL A 1 124 ? -29.019 62.487 8.501 1.00 30.98 121 VAL A CA 1
ATOM 947 C C . VAL A 1 124 ? -29.177 63.279 9.807 1.00 37.97 121 VAL A C 1
ATOM 948 O O . VAL A 1 124 ? -28.786 64.422 9.885 1.00 35.88 121 VAL A O 1
ATOM 952 N N . TYR A 1 125 ? -29.693 62.625 10.837 1.00 32.91 122 TYR A N 1
ATOM 953 C CA . TYR A 1 125 ? -29.893 63.286 12.139 1.00 36.95 122 TYR A CA 1
ATOM 954 C C . TYR A 1 125 ? -28.907 62.744 13.168 1.00 35.74 122 TYR A C 1
ATOM 955 O O . TYR A 1 125 ? -28.656 61.537 13.263 1.00 34.26 122 TYR A O 1
ATOM 964 N N . PRO A 1 126 ? -28.295 63.642 13.963 1.00 35.46 123 PRO A N 1
ATOM 965 C CA . PRO A 1 126 ? -27.319 63.241 14.966 1.00 35.81 123 PRO A CA 1
ATOM 966 C C . PRO A 1 126 ? -27.985 62.659 16.206 1.00 38.01 123 PRO A C 1
ATOM 967 O O . PRO A 1 126 ? -29.054 63.108 16.585 1.00 34.47 123 PRO A O 1
ATOM 971 N N . LEU A 1 127 ? -27.375 61.617 16.776 1.00 35.38 124 LEU A N 1
ATOM 972 C CA . LEU A 1 127 ? -27.798 61.064 18.062 1.00 36.67 124 LEU A CA 1
ATOM 973 C C . LEU A 1 127 ? -26.695 61.291 19.078 1.00 37.32 124 LEU A C 1
ATOM 974 O O . LEU A 1 127 ? -25.607 60.731 18.962 1.00 35.53 124 LEU A O 1
ATOM 979 N N . ALA A 1 128 ? -26.982 62.151 20.060 1.00 37.08 125 ALA A N 1
ATOM 980 C CA . ALA A 1 128 ? -26.013 62.503 21.088 1.00 40.34 125 ALA A CA 1
ATOM 981 C C . ALA A 1 128 ? -26.723 62.404 22.434 1.00 38.18 125 ALA A C 1
ATOM 982 O O . ALA A 1 128 ? -27.952 62.503 22.502 1.00 36.61 125 ALA A O 1
ATOM 984 N N . PRO A 1 129 ? -26.005 62.141 23.526 1.00 36.30 126 PRO A N 1
ATOM 985 C CA . PRO A 1 129 ? -26.639 62.146 24.843 1.00 40.29 126 PRO A CA 1
ATOM 986 C C . PRO A 1 129 ? -26.809 63.609 25.237 1.00 38.78 126 PRO A C 1
ATOM 987 O O . PRO A 1 129 ? -25.975 64.452 24.873 1.00 45.18 126 PRO A O 1
ATOM 991 N N . GLY A 1 130 ? -27.846 63.901 25.997 1.00 46.75 127 GLY A N 1
ATOM 992 C CA . GLY A 1 130 ? -27.851 65.099 26.832 1.00 50.01 127 GLY A CA 1
ATOM 993 C C . GLY A 1 130 ? -27.075 64.842 28.125 1.00 53.26 127 GLY A C 1
ATOM 994 O O . GLY A 1 130 ? -26.471 63.780 28.294 1.00 61.83 127 GLY A O 1
ATOM 995 N N . SER A 1 131 ? -27.065 65.816 29.039 1.00 56.37 128 SER A N 1
ATOM 996 C CA . SER A 1 131 ? -26.334 65.645 30.291 1.00 60.27 128 SER A CA 1
ATOM 997 C C . SER A 1 131 ? -26.873 64.431 31.055 1.00 48.92 128 SER A C 1
ATOM 998 O O . SER A 1 131 ? -28.050 64.080 31.012 1.00 48.28 128 SER A O 1
ATOM 1001 N N . ALA A 1 132 ? -25.943 63.703 31.640 1.00 44.78 129 ALA A N 1
ATOM 1002 C CA . ALA A 1 132 ? -26.301 62.553 32.439 1.00 41.85 129 ALA A CA 1
ATOM 1003 C C . ALA A 1 132 ? -26.236 62.998 33.914 1.00 36.92 129 ALA A C 1
ATOM 1004 O O . ALA A 1 132 ? -25.788 64.110 34.221 1.00 35.18 129 ALA A O 1
ATOM 1006 N N . ALA A 1 133 ? -26.658 62.112 34.812 1.00 35.74 130 ALA A N 1
ATOM 1007 C CA . ALA A 1 133 ? -26.569 62.325 36.245 1.00 37.53 130 ALA A CA 1
ATOM 1008 C C . ALA A 1 133 ? -25.245 61.842 36.844 1.00 37.11 130 ALA A C 1
ATOM 1009 O O . ALA A 1 133 ? -24.880 62.310 37.927 1.00 35.34 130 ALA A O 1
ATOM 1011 N N . GLN A 1 134 ? -24.579 60.857 36.218 1.00 34.43 131 GLN A N 1
ATOM 1012 C CA . GLN A 1 134 ? -23.322 60.324 36.741 1.00 35.63 131 GLN A CA 1
ATOM 1013 C C . GLN A 1 134 ? -22.235 60.373 35.669 1.00 39.49 131 GLN A C 1
ATOM 1014 O O . GLN A 1 134 ? -22.459 60.772 34.511 1.00 38.54 131 GLN A O 1
ATOM 1020 N N . THR A 1 135 ? -21.003 60.091 36.089 1.00 33.52 132 THR A N 1
ATOM 1021 C CA . THR A 1 135 ? -19.874 60.202 35.190 1.00 38.88 132 THR A CA 1
ATOM 1022 C C . THR A 1 135 ? -19.631 58.818 34.617 1.00 42.57 132 THR A C 1
ATOM 1023 O O . THR A 1 135 ? -19.456 57.866 35.413 1.00 40.12 132 THR A O 1
ATOM 1027 N N . ASN A 1 136 ? -19.592 58.766 33.270 1.00 36.88 133 ASN A N 1
ATOM 1028 C CA . ASN A 1 136 ? -19.439 57.542 32.474 1.00 38.05 133 ASN A CA 1
ATOM 1029 C C . ASN A 1 136 ? -18.109 57.651 31.721 1.00 38.76 133 ASN A C 1
ATOM 1030 O O . ASN A 1 136 ? -17.946 58.626 30.997 1.00 38.83 133 ASN A O 1
ATOM 1035 N N . SER A 1 137 ? -17.223 56.636 31.803 1.00 37.86 134 SER A N 1
ATOM 1036 C CA . SER A 1 137 ? -15.920 56.674 31.149 1.00 38.24 134 SER A CA 1
ATOM 1037 C C . SER A 1 137 ? -16.070 56.426 29.627 1.00 39.29 134 SER A C 1
ATOM 1038 O O . SER A 1 137 ? -15.156 56.685 28.842 1.00 40.00 134 SER A O 1
ATOM 1041 N N . MET A 1 138 ? -17.254 55.975 29.194 1.00 38.15 135 MET A N 1
ATOM 1042 C CA . MET A 1 138 ? -17.580 55.666 27.804 1.00 38.04 135 MET A CA 1
ATOM 1043 C C . MET A 1 138 ? -18.809 56.484 27.411 1.00 39.20 135 MET A C 1
ATOM 1044 O O . MET A 1 138 ? -19.597 56.875 28.291 1.00 36.42 135 MET A O 1
ATOM 1049 N N . VAL A 1 139 ? -18.981 56.709 26.097 1.00 36.57 136 VAL A N 1
ATOM 1050 C CA . VAL A 1 139 ? -20.120 57.429 25.572 1.00 35.02 136 VAL A CA 1
ATOM 1051 C C . VAL A 1 139 ? -20.420 56.850 24.194 1.00 37.95 136 VAL A C 1
ATOM 1052 O O . VAL A 1 139 ? -19.517 56.462 23.457 1.00 37.99 136 VAL A O 1
ATOM 1056 N N . THR A 1 140 ? -21.705 56.770 23.875 1.00 33.56 137 THR A N 1
ATOM 1057 C CA . THR A 1 140 ? -22.181 56.240 22.628 1.00 33.76 137 THR A CA 1
ATOM 1058 C C . THR A 1 140 ? -22.842 57.401 21.919 1.00 36.48 137 THR A C 1
ATOM 1059 O O . THR A 1 140 ? -23.602 58.153 22.545 1.00 31.79 137 THR A O 1
ATOM 1063 N N . LEU A 1 141 ? -22.532 57.510 20.617 1.00 34.50 138 LEU A N 1
ATOM 1064 C CA . LEU A 1 141 ? -23.153 58.464 19.735 1.00 36.90 138 LEU A CA 1
ATOM 1065 C C . LEU A 1 141 ? -23.781 57.698 18.574 1.00 38.36 138 LEU A C 1
ATOM 1066 O O . LEU A 1 141 ? -23.510 56.505 18.385 1.00 35.00 138 LEU A O 1
ATOM 1071 N N . GLY A 1 142 ? -24.573 58.396 17.766 1.00 36.39 139 GLY A N 1
ATOM 1072 C CA . GLY A 1 142 ? -25.086 57.772 16.555 1.00 38.58 139 GLY A CA 1
ATOM 1073 C C . GLY A 1 142 ? -25.600 58.741 15.491 1.00 38.42 139 GLY A C 1
ATOM 1074 O O . GLY A 1 142 ? -25.587 59.972 15.647 1.00 34.74 139 GLY A O 1
ATOM 1075 N N . CYS A 1 143 ? -25.979 58.112 14.369 1.00 36.42 140 CYS A N 1
ATOM 1076 C CA . CYS A 1 143 ? -26.568 58.762 13.211 1.00 35.45 140 CYS A CA 1
ATOM 1077 C C . CYS A 1 143 ? -27.818 58.022 12.794 1.00 34.57 140 CYS A C 1
ATOM 1078 O O . CYS A 1 143 ? -27.815 56.792 12.654 1.00 33.45 140 CYS A O 1
ATOM 1081 N N . LEU A 1 144 ? -28.875 58.801 12.584 1.00 29.51 141 LEU A N 1
ATOM 1082 C CA . LEU A 1 144 ? -30.100 58.273 12.033 1.00 34.54 141 LEU A CA 1
ATOM 1083 C C . LEU A 1 144 ? -30.161 58.710 10.564 1.00 33.57 141 LEU A C 1
ATOM 1084 O O . LEU A 1 144 ? -30.183 59.902 10.293 1.00 33.11 141 LEU A O 1
ATOM 1089 N N . VAL A 1 145 ? -30.114 57.742 9.659 1.00 33.93 142 VAL A N 1
ATOM 1090 C CA . VAL A 1 145 ? -29.983 57.983 8.226 1.00 34.66 142 VAL A CA 1
ATOM 1091 C C . VAL A 1 145 ? -31.347 57.648 7.638 1.00 34.64 142 VAL A C 1
ATOM 1092 O O . VAL A 1 145 ? -31.727 56.477 7.499 1.00 34.99 142 VAL A O 1
ATOM 1096 N N . LYS A 1 146 ? -32.106 58.707 7.358 1.00 33.48 143 LYS A N 1
ATOM 1097 C CA . LYS A 1 146 ? -33.528 58.585 7.123 1.00 36.15 143 LYS A CA 1
ATOM 1098 C C . LYS A 1 146 ? -33.939 59.010 5.709 1.00 33.79 143 LYS A C 1
ATOM 1099 O O . LYS A 1 146 ? -33.563 60.064 5.178 1.00 36.01 143 LYS A O 1
ATOM 1105 N N . GLY A 1 147 ? -34.799 58.177 5.134 1.00 31.87 144 GLY A N 1
ATOM 1106 C CA . GLY A 1 147 ? -35.658 58.536 4.039 1.00 36.50 144 GLY A CA 1
ATOM 1107 C C . GLY A 1 147 ? -34.922 58.523 2.697 1.00 34.71 144 GLY A C 1
ATOM 1108 O O . GLY A 1 147 ? -35.153 59.399 1.896 1.00 36.49 144 GLY A O 1
ATOM 1109 N N . TYR A 1 148 ? -34.039 57.550 2.482 1.00 34.25 145 TYR A N 1
ATOM 1110 C CA . TYR A 1 148 ? -33.338 57.474 1.217 1.00 34.83 145 TYR A CA 1
ATOM 1111 C C . TYR A 1 148 ? -33.879 56.353 0.330 1.00 34.75 145 TYR A C 1
ATOM 1112 O O . TYR A 1 148 ? -34.563 55.424 0.788 1.00 34.75 145 TYR A O 1
ATOM 1121 N N . PHE A 1 149 ? -33.532 56.468 -0.967 1.00 32.97 146 PHE A N 1
ATOM 1122 C CA . PHE A 1 149 ? -33.915 55.424 -1.901 1.00 34.76 146 PHE A CA 1
ATOM 1123 C C . PHE A 1 149 ? -33.062 55.572 -3.151 1.00 35.57 146 PHE A C 1
ATOM 1124 O O . PHE A 1 149 ? -32.877 56.704 -3.598 1.00 34.55 146 PHE A O 1
ATOM 1132 N N . PRO A 1 150 ? -32.561 54.488 -3.809 1.00 38.99 147 PRO A N 1
ATOM 1133 C CA . PRO A 1 150 ? -32.679 53.097 -3.346 1.00 38.31 147 PRO A CA 1
ATOM 1134 C C . PRO A 1 150 ? -31.559 52.713 -2.397 1.00 35.46 147 PRO A C 1
ATOM 1135 O O . PRO A 1 150 ? -30.695 53.531 -2.112 1.00 36.02 147 PRO A O 1
ATOM 1139 N N . GLU A 1 151 ? -31.518 51.437 -2.004 1.00 36.01 148 GLU A N 1
ATOM 1140 C CA . GLU A 1 151 ? -30.311 50.912 -1.371 1.00 36.73 148 GLU A CA 1
ATOM 1141 C C . GLU A 1 151 ? -29.171 50.902 -2.367 1.00 39.49 148 GLU A C 1
ATOM 1142 O O . GLU A 1 151 ? -29.419 50.777 -3.562 1.00 40.97 148 GLU A O 1
ATOM 1148 N N . PRO A 1 152 ? -27.881 50.892 -1.962 1.00 42.16 149 PRO A N 1
ATOM 1149 C CA . PRO A 1 152 ? -27.445 50.944 -0.563 1.00 40.07 149 PRO A CA 1
ATOM 1150 C C . PRO A 1 152 ? -26.981 52.337 -0.146 1.00 36.43 149 PRO A C 1
ATOM 1151 O O . PRO A 1 152 ? -26.868 53.248 -0.949 1.00 35.75 149 PRO A O 1
ATOM 1155 N N . VAL A 1 153 ? -26.622 52.426 1.128 1.00 37.39 150 VAL A N 1
ATOM 1156 C CA . VAL A 1 153 ? -25.818 53.501 1.660 1.00 40.63 150 VAL A CA 1
ATOM 1157 C C . VAL A 1 153 ? -24.649 52.835 2.372 1.00 41.92 150 VAL A C 1
ATOM 1158 O O . VAL A 1 153 ? -24.826 51.715 2.820 1.00 38.29 150 VAL A O 1
ATOM 1162 N N . THR A 1 154 ? -23.488 53.491 2.461 1.00 38.83 151 THR A N 1
ATOM 1163 C CA . THR A 1 154 ? -22.465 53.064 3.400 1.00 42.17 151 THR A CA 1
ATOM 1164 C C . THR A 1 154 ? -22.255 54.129 4.475 1.00 41.54 151 THR A C 1
ATOM 1165 O O . THR A 1 154 ? -22.403 55.331 4.214 1.00 37.77 151 THR A O 1
ATOM 1169 N N . VAL A 1 155 ? -21.881 53.670 5.679 1.00 41.29 152 VAL A N 1
ATOM 1170 C CA . VAL A 1 155 ? -21.624 54.538 6.816 1.00 40.19 152 VAL A CA 1
ATOM 1171 C C . VAL A 1 155 ? -20.239 54.248 7.368 1.00 38.75 152 VAL A C 1
ATOM 1172 O O . VAL A 1 155 ? -19.884 53.087 7.565 1.00 38.43 152 VAL A O 1
ATOM 1176 N N . THR A 1 156 ? -19.442 55.299 7.568 1.00 38.61 153 THR A N 1
ATOM 1177 C CA . THR A 1 156 ? -18.245 55.178 8.379 1.00 42.34 153 THR A CA 1
ATOM 1178 C C . THR A 1 156 ? -18.278 56.275 9.443 1.00 42.99 153 THR A C 1
ATOM 1179 O O . THR A 1 156 ? -19.110 57.180 9.400 1.00 38.31 153 THR A O 1
ATOM 1183 N N . TRP A 1 157 ? -17.312 56.222 10.362 1.00 40.33 154 TRP A N 1
ATOM 1184 C CA . TRP A 1 157 ? -17.173 57.224 11.407 1.00 37.96 154 TRP A CA 1
ATOM 1185 C C . TRP A 1 157 ? -15.744 57.748 11.373 1.00 40.39 154 TRP A C 1
ATOM 1186 O O . TRP A 1 157 ? -14.812 56.951 11.289 1.00 44.56 154 TRP A O 1
ATOM 1197 N N . ASN A 1 158 ? -15.580 59.076 11.380 1.00 38.35 155 ASN A N 1
ATOM 1198 C CA . ASN A 1 158 ? -14.272 59.710 11.197 1.00 41.81 155 ASN A CA 1
ATOM 1199 C C . ASN A 1 158 ? -13.486 59.038 10.070 1.00 44.25 155 ASN A C 1
ATOM 1200 O O . ASN A 1 158 ? -12.308 58.707 10.239 1.00 48.21 155 ASN A O 1
ATOM 1205 N N . SER A 1 159 ? -14.167 58.863 8.932 1.00 46.12 156 SER A N 1
ATOM 1206 C CA . SER A 1 159 ? -13.616 58.377 7.667 1.00 46.89 156 SER A CA 1
ATOM 1207 C C . SER A 1 159 ? -13.024 56.979 7.814 1.00 53.75 156 SER A C 1
ATOM 1208 O O . SER A 1 159 ? -12.072 56.653 7.120 1.00 60.28 156 SER A O 1
ATOM 1211 N N . GLY A 1 160 ? -13.596 56.153 8.691 1.00 53.52 157 GLY A N 1
ATOM 1212 C CA . GLY A 1 160 ? -13.106 54.801 8.896 1.00 52.60 157 GLY A CA 1
ATOM 1213 C C . GLY A 1 160 ? -12.071 54.736 10.011 1.00 60.74 157 GLY A C 1
ATOM 1214 O O . GLY A 1 160 ? -11.920 53.698 10.645 1.00 56.75 157 GLY A O 1
ATOM 1215 N N . SER A 1 161 ? -11.399 55.865 10.282 1.00 63.31 158 SER A N 1
ATOM 1216 C CA . SER A 1 161 ? -10.331 55.886 11.265 1.00 60.90 158 SER A CA 1
ATOM 1217 C C . SER A 1 161 ? -10.888 55.389 12.594 1.00 58.79 158 SER A C 1
ATOM 1218 O O . SER A 1 161 ? -10.153 55.033 13.500 1.00 64.56 158 SER A O 1
ATOM 1221 N N . LEU A 1 162 ? -12.221 55.376 12.708 1.00 62.62 159 LEU A N 1
ATOM 1222 C CA . LEU A 1 162 ? -12.916 54.862 13.874 1.00 52.42 159 LEU A CA 1
ATOM 1223 C C . LEU A 1 162 ? -13.824 53.701 13.477 1.00 54.01 159 LEU A C 1
ATOM 1224 O O . LEU A 1 162 ? -14.836 53.908 12.791 1.00 54.57 159 LEU A O 1
ATOM 1229 N N . SER A 1 163 ? -13.482 52.479 13.895 1.00 48.04 160 SER A N 1
ATOM 1230 C CA . SER A 1 163 ? -14.182 51.305 13.376 1.00 52.79 160 SER A CA 1
ATOM 1231 C C . SER A 1 163 ? -14.463 50.259 14.458 1.00 46.15 160 SER A C 1
ATOM 1232 O O . SER A 1 163 ? -15.493 49.589 14.421 1.00 50.31 160 SER A O 1
ATOM 1235 N N . SER A 1 164 ? -13.612 50.140 15.474 1.00 49.39 161 SER A N 1
ATOM 1236 C CA . SER A 1 164 ? -13.994 49.269 16.582 1.00 55.96 161 SER A CA 1
ATOM 1237 C C . SER A 1 164 ? -15.116 49.961 17.373 1.00 53.34 161 SER A C 1
ATOM 1238 O O . SER A 1 164 ? -15.144 51.170 17.516 1.00 53.71 161 SER A O 1
ATOM 1241 N N . GLY A 1 165 ? -16.122 49.246 17.830 1.00 54.98 162 GLY A N 1
ATOM 1242 C CA . GLY A 1 165 ? -17.163 49.952 18.577 1.00 55.50 162 GLY A CA 1
ATOM 1243 C C . GLY A 1 165 ? -18.235 50.632 17.721 1.00 46.16 162 GLY A C 1
ATOM 1244 O O . GLY A 1 165 ? -19.130 51.259 18.278 1.00 38.02 162 GLY A O 1
ATOM 1245 N N . VAL A 1 166 ? -18.205 50.424 16.392 1.00 43.22 163 VAL A N 1
ATOM 1246 C CA . VAL A 1 166 ? -19.252 50.838 15.469 1.00 38.05 163 VAL A CA 1
ATOM 1247 C C . VAL A 1 166 ? -20.233 49.699 15.232 1.00 40.49 163 VAL A C 1
ATOM 1248 O O . VAL A 1 166 ? -19.850 48.526 15.064 1.00 38.48 163 VAL A O 1
ATOM 1252 N N . HIS A 1 167 ? -21.524 50.028 15.264 1.00 35.04 164 HIS A N 1
ATOM 1253 C CA . HIS A 1 167 ? -22.542 49.103 14.793 1.00 39.19 164 HIS A CA 1
ATOM 1254 C C . HIS A 1 167 ? -23.414 49.852 13.790 1.00 36.83 164 HIS A C 1
ATOM 1255 O O . HIS A 1 167 ? -24.026 50.857 14.141 1.00 37.68 164 HIS A O 1
ATOM 1262 N N . THR A 1 168 ? -23.462 49.385 12.540 1.00 37.96 165 THR A N 1
ATOM 1263 C CA . THR A 1 168 ? -24.401 49.884 11.545 1.00 37.45 165 THR A CA 1
ATOM 1264 C C . THR A 1 168 ? -25.411 48.794 11.222 1.00 39.08 165 THR A C 1
ATOM 1265 O O . THR A 1 168 ? -25.001 47.701 10.883 1.00 38.98 165 THR A O 1
ATOM 1269 N N . PHE A 1 169 ? -26.700 49.143 11.240 1.00 36.51 166 PHE A N 1
ATOM 1270 C CA . PHE A 1 169 ? -27.790 48.190 11.154 1.00 37.17 166 PHE A CA 1
ATOM 1271 C C . PHE A 1 169 ? -28.355 48.187 9.739 1.00 42.10 166 PHE A C 1
ATOM 1272 O O . PHE A 1 169 ? -28.311 49.215 9.070 1.00 38.82 166 PHE A O 1
ATOM 1280 N N . PRO A 1 170 ? -28.898 47.041 9.296 1.00 42.12 167 PRO A N 1
ATOM 1281 C CA . PRO A 1 170 ? -29.693 46.956 8.077 1.00 40.69 167 PRO A CA 1
ATOM 1282 C C . PRO A 1 170 ? -30.851 47.940 8.100 1.00 42.22 167 PRO A C 1
ATOM 1283 O O . PRO A 1 170 ? -31.487 48.185 9.118 1.00 37.25 167 PRO A O 1
ATOM 1287 N N . ALA A 1 171 ? -31.110 48.521 6.930 1.00 38.03 168 ALA A N 1
ATOM 1288 C CA . ALA A 1 171 ? -32.189 49.467 6.764 1.00 39.80 168 ALA A CA 1
ATOM 1289 C C . ALA A 1 171 ? -33.530 48.785 6.929 1.00 40.66 168 ALA A C 1
ATOM 1290 O O . ALA A 1 171 ? -33.683 47.601 6.687 1.00 40.06 168 ALA A O 1
ATOM 1292 N N . VAL A 1 172 ? -34.517 49.588 7.269 1.00 35.73 169 VAL A N 1
ATOM 1293 C CA . VAL A 1 172 ? -35.896 49.178 7.258 1.00 40.04 169 VAL A CA 1
ATOM 1294 C C . VAL A 1 172 ? -36.629 50.148 6.357 1.00 44.04 169 VAL A C 1
ATOM 1295 O O . VAL A 1 172 ? -36.153 51.255 6.110 1.00 37.94 169 VAL A O 1
ATOM 1299 N N . LEU A 1 173 ? -37.822 49.727 5.944 1.00 42.85 170 LEU A N 1
ATOM 1300 C CA . LEU A 1 173 ? -38.698 50.537 5.124 1.00 47.74 170 LEU A CA 1
ATOM 1301 C C . LEU A 1 173 ? -39.624 51.311 6.059 1.00 46.84 170 LEU A C 1
ATOM 1302 O O . LEU A 1 173 ? -40.151 50.764 7.026 1.00 48.96 170 LEU A O 1
ATOM 1307 N N . GLN A 1 174 ? -39.731 52.614 5.807 1.00 44.21 171 GLN A N 1
ATOM 1308 C CA . GLN A 1 174 ? -40.458 53.571 6.634 1.00 46.58 171 GLN A CA 1
ATOM 1309 C C . GLN A 1 174 ? -40.996 54.612 5.660 1.00 54.54 171 GLN A C 1
ATOM 1310 O O . GLN A 1 174 ? -40.212 55.368 5.103 1.00 52.24 171 GLN A O 1
ATOM 1316 N N . SER A 1 175 ? -42.307 54.567 5.388 1.00 62.14 172 SER A N 1
ATOM 1317 C CA . SER A 1 175 ? -42.969 55.454 4.443 1.00 63.20 172 SER A CA 1
ATOM 1318 C C . SER A 1 175 ? -42.386 55.322 3.039 1.00 63.70 172 SER A C 1
ATOM 1319 O O . SER A 1 175 ? -42.145 56.347 2.405 1.00 67.20 172 SER A O 1
ATOM 1322 N N . ASP A 1 176 ? -42.129 54.082 2.588 1.00 57.25 173 ASP A N 1
ATOM 1323 C CA . ASP A 1 176 ? -41.730 53.766 1.217 1.00 53.78 173 ASP A CA 1
ATOM 1324 C C . ASP A 1 176 ? -40.288 54.183 0.913 1.00 49.99 173 ASP A C 1
ATOM 1325 O O . ASP A 1 176 ? -39.785 54.035 -0.209 1.00 46.05 173 ASP A O 1
ATOM 1330 N N . LEU A 1 177 ? -39.567 54.569 1.962 1.00 39.59 174 LEU A N 1
ATOM 1331 C CA . LEU A 1 177 ? -38.169 54.924 1.852 1.00 37.18 174 LEU A CA 1
ATOM 1332 C C . LEU A 1 177 ? -37.412 54.136 2.918 1.00 38.47 174 LEU A C 1
ATOM 1333 O O . LEU A 1 177 ? -38.030 53.567 3.805 1.00 42.67 174 LEU A O 1
ATOM 1338 N N . TYR A 1 178 ? -36.091 54.081 2.823 1.00 35.15 175 TYR A N 1
ATOM 1339 C CA . TYR A 1 178 ? -35.256 53.357 3.764 1.00 35.67 175 TYR A CA 1
ATOM 1340 C C . TYR A 1 178 ? -34.791 54.254 4.915 1.00 35.49 175 TYR A C 1
ATOM 1341 O O . TYR A 1 178 ? -34.483 55.436 4.703 1.00 37.38 175 TYR A O 1
ATOM 1350 N N . THR A 1 179 ? -34.706 53.662 6.105 1.00 33.11 176 THR A N 1
ATOM 1351 C CA . THR A 1 179 ? -34.077 54.291 7.271 1.00 34.39 176 THR A CA 1
ATOM 1352 C C . THR A 1 179 ? -33.094 53.307 7.890 1.00 35.14 176 THR A C 1
ATOM 1353 O O . THR A 1 179 ? -33.388 52.106 8.033 1.00 36.40 176 THR A O 1
ATOM 1357 N N . LEU A 1 180 ? -31.899 53.788 8.199 1.00 33.01 177 LEU A N 1
ATOM 1358 C CA . LEU A 1 180 ? -31.026 52.985 9.033 1.00 39.11 177 LEU A CA 1
ATOM 1359 C C . LEU A 1 180 ? -30.411 53.817 10.162 1.00 38.42 177 LEU A C 1
ATOM 1360 O O . LEU A 1 180 ? -30.443 55.057 10.140 1.00 36.11 177 LEU A O 1
ATOM 1365 N N . SER A 1 181 ? -29.885 53.112 11.165 1.00 35.49 178 SER A N 1
ATOM 1366 C CA . SER A 1 181 ? -29.155 53.753 12.241 1.00 37.24 178 SER A CA 1
ATOM 1367 C C . SER A 1 181 ? -27.755 53.152 12.343 1.00 37.78 178 SER A C 1
ATOM 1368 O O . SER A 1 181 ? -27.579 51.982 12.021 1.00 37.88 178 SER A O 1
ATOM 1371 N N . SER A 1 182 ? -26.808 53.945 12.855 1.00 33.88 179 SER A N 1
ATOM 1372 C CA . SER A 1 182 ? -25.457 53.536 13.217 1.00 33.68 179 SER A CA 1
ATOM 1373 C C . SER A 1 182 ? -25.072 54.143 14.570 1.00 35.33 179 SER A C 1
ATOM 1374 O O . SER A 1 182 ? -25.367 55.320 14.809 1.00 33.88 179 SER A O 1
ATOM 1377 N N . SER A 1 183 ? -24.440 53.339 15.438 1.00 32.92 180 SER A N 1
ATOM 1378 C CA . SER A 1 183 ? -23.878 53.765 16.709 1.00 36.40 180 SER A CA 1
ATOM 1379 C C . SER A 1 183 ? -22.362 53.615 16.694 1.00 37.95 180 SER A C 1
ATOM 1380 O O . SER A 1 183 ? -21.800 52.758 15.985 1.00 37.78 180 SER A O 1
ATOM 1383 N N . VAL A 1 184 ? -21.708 54.490 17.484 1.00 34.35 181 VAL A N 1
ATOM 1384 C CA . VAL A 1 184 ? -20.310 54.321 17.828 1.00 36.23 181 VAL A CA 1
ATOM 1385 C C . VAL A 1 184 ? -20.134 54.579 19.335 1.00 38.19 181 VAL A C 1
ATOM 1386 O O . VAL A 1 184 ? -20.701 55.523 19.874 1.00 32.54 181 VAL A O 1
ATOM 1390 N N . THR A 1 185 ? -19.337 53.722 19.987 1.00 35.96 182 THR A N 1
ATOM 1391 C CA . THR A 1 185 ? -19.033 53.817 21.409 1.00 36.20 182 THR A CA 1
ATOM 1392 C C . THR A 1 185 ? -17.542 54.111 21.582 1.00 41.02 182 THR A C 1
ATOM 1393 O O . THR A 1 185 ? -16.689 53.383 21.066 1.00 38.78 182 THR A O 1
ATOM 1397 N N . VAL A 1 186 ? -17.227 55.224 22.249 1.00 38.19 183 VAL A N 1
ATOM 1398 C CA . VAL A 1 186 ? -15.858 55.694 22.374 1.00 40.33 183 VAL A CA 1
ATOM 1399 C C . VAL A 1 186 ? -15.629 56.113 23.829 1.00 43.03 183 VAL A C 1
ATOM 1400 O O . VAL A 1 186 ? -16.593 56.344 24.550 1.00 39.30 183 VAL A O 1
ATOM 1404 N N . PRO A 1 187 ? -14.366 56.247 24.297 1.00 43.40 184 PRO A N 1
ATOM 1405 C CA . PRO A 1 187 ? -14.078 56.807 25.618 1.00 43.27 184 PRO A CA 1
ATOM 1406 C C . PRO A 1 187 ? -14.586 58.236 25.698 1.00 42.99 184 PRO A C 1
ATOM 1407 O O . PRO A 1 187 ? -14.434 59.003 24.743 1.00 38.37 184 PRO A O 1
ATOM 1411 N N . SER A 1 188 ? -15.155 58.574 26.863 1.00 39.78 185 SER A N 1
ATOM 1412 C CA . SER A 1 188 ? -15.703 59.904 27.109 1.00 42.82 185 SER A CA 1
ATOM 1413 C C . SER A 1 188 ? -14.609 60.951 27.099 1.00 39.37 185 SER A C 1
ATOM 1414 O O . SER A 1 188 ? -14.909 62.119 26.917 1.00 43.43 185 SER A O 1
ATOM 1417 N N . SER A 1 189 ? -13.363 60.529 27.335 1.00 42.43 186 SER A N 1
ATOM 1418 C CA . SER A 1 189 ? -12.233 61.452 27.254 1.00 48.57 186 SER A CA 1
ATOM 1419 C C . SER A 1 189 ? -11.965 61.906 25.813 1.00 53.13 186 SER A C 1
ATOM 1420 O O . SER A 1 189 ? -11.260 62.891 25.600 1.00 50.95 186 SER A O 1
ATOM 1423 N N . THR A 1 190 ? -12.534 61.220 24.817 1.00 48.67 187 THR A N 1
ATOM 1424 C CA . THR A 1 190 ? -12.271 61.580 23.430 1.00 48.93 187 THR A CA 1
ATOM 1425 C C . THR A 1 190 ? -13.444 62.320 22.788 1.00 49.20 187 THR A C 1
ATOM 1426 O O . THR A 1 190 ? -13.290 62.817 21.688 1.00 46.12 187 THR A O 1
ATOM 1430 N N . TRP A 1 191 ? -14.607 62.395 23.446 1.00 44.25 188 TRP A N 1
ATOM 1431 C CA . TRP A 1 191 ? -15.696 63.178 22.896 1.00 43.34 188 TRP A CA 1
ATOM 1432 C C . TRP A 1 191 ? -16.465 63.800 24.053 1.00 44.60 188 TRP A C 1
ATOM 1433 O O . TRP A 1 191 ? -16.798 63.075 24.981 1.00 40.14 188 TRP A O 1
ATOM 1444 N N . PRO A 1 192 ? -16.873 65.086 24.009 1.00 43.72 189 PRO A N 1
ATOM 1445 C CA . PRO A 1 192 ? -16.714 65.954 22.829 1.00 45.25 189 PRO A CA 1
ATOM 1446 C C . PRO A 1 192 ? -15.405 66.701 22.633 1.00 49.88 189 PRO A C 1
ATOM 1447 O O . PRO A 1 192 ? -15.350 67.625 21.820 1.00 48.45 189 PRO A O 1
ATOM 1451 N N . SER A 1 193 ? -14.352 66.309 23.349 1.00 48.97 190 SER A N 1
ATOM 1452 C CA . SER A 1 193 ? -13.094 67.025 23.205 1.00 52.41 190 SER A CA 1
ATOM 1453 C C . SER A 1 193 ? -12.529 66.843 21.798 1.00 57.33 190 SER A C 1
ATOM 1454 O O . SER A 1 193 ? -11.809 67.706 21.330 1.00 56.11 190 SER A O 1
ATOM 1457 N N . GLU A 1 194 ? -12.810 65.714 21.137 1.00 54.22 191 GLU A N 1
ATOM 1458 C CA . GLU A 1 194 ? -12.369 65.521 19.760 1.00 53.36 191 GLU A CA 1
ATOM 1459 C C . GLU A 1 194 ? -13.598 65.332 18.876 1.00 45.97 191 GLU A C 1
ATOM 1460 O O . GLU A 1 194 ? -14.667 64.970 19.368 1.00 43.88 191 GLU A O 1
ATOM 1466 N N . THR A 1 195 ? -13.465 65.647 17.587 1.00 45.74 192 THR A N 1
ATOM 1467 C CA . THR A 1 195 ? -14.639 65.703 16.726 1.00 42.66 192 THR A CA 1
ATOM 1468 C C . THR A 1 195 ? -15.015 64.276 16.334 1.00 42.41 192 THR A C 1
ATOM 1469 O O . THR A 1 195 ? -14.144 63.446 16.080 1.00 42.82 192 THR A O 1
ATOM 1473 N N . VAL A 1 196 ? -16.321 63.987 16.315 1.00 40.71 193 VAL A N 1
ATOM 1474 C CA . VAL A 1 196 ? -16.818 62.719 15.818 1.00 38.11 193 VAL A CA 1
ATOM 1475 C C . VAL A 1 196 ? -17.882 63.026 14.756 1.00 39.02 193 VAL A C 1
ATOM 1476 O O . VAL A 1 196 ? -18.811 63.807 15.003 1.00 36.52 193 VAL A O 1
ATOM 1480 N N . THR A 1 197 ? -17.695 62.419 13.567 1.00 35.71 194 THR A N 1
ATOM 1481 C CA . THR A 1 197 ? -18.510 62.660 12.379 1.00 38.81 194 THR A CA 1
ATOM 1482 C C . THR A 1 197 ? -18.950 61.320 11.795 1.00 34.36 194 THR A C 1
ATOM 1483 O O . THR A 1 197 ? -18.116 60.432 11.571 1.00 35.42 194 THR A O 1
ATOM 1487 N N . CYS A 1 198 ? -20.237 61.187 11.481 1.00 33.55 195 CYS A N 1
ATOM 1488 C CA . CYS A 1 198 ? -20.649 60.041 10.700 1.00 34.56 195 CYS A CA 1
ATOM 1489 C C . CYS A 1 198 ? -20.680 60.435 9.221 1.00 38.34 195 CYS A C 1
ATOM 1490 O O . CYS A 1 198 ? -21.199 61.497 8.867 1.00 38.81 195 CYS A O 1
ATOM 1493 N N . ASN A 1 199 ? -20.059 59.579 8.404 1.00 35.10 196 ASN A N 1
ATOM 1494 C CA . ASN A 1 199 ? -19.906 59.784 6.971 1.00 35.77 196 ASN A CA 1
ATOM 1495 C C . ASN A 1 199 ? -20.857 58.832 6.250 1.00 38.58 196 ASN A C 1
ATOM 1496 O O . ASN A 1 199 ? -20.765 57.617 6.408 1.00 38.14 196 ASN A O 1
ATOM 1501 N N . VAL A 1 200 ? -21.812 59.403 5.514 1.00 34.38 197 VAL A N 1
ATOM 1502 C CA . VAL A 1 200 ? -22.840 58.620 4.867 1.00 35.43 197 VAL A CA 1
ATOM 1503 C C . VAL A 1 200 ? -22.675 58.835 3.363 1.00 37.42 197 VAL A C 1
ATOM 1504 O O . VAL A 1 200 ? -22.654 59.976 2.897 1.00 37.69 197 VAL A O 1
ATOM 1508 N N . ALA A 1 201 ? -22.566 57.740 2.612 1.00 36.36 198 ALA A N 1
ATOM 1509 C CA . ALA A 1 201 ? -22.513 57.835 1.160 1.00 36.49 198 ALA A CA 1
ATOM 1510 C C . ALA A 1 201 ? -23.731 57.138 0.563 1.00 35.85 198 ALA A C 1
ATOM 1511 O O . ALA A 1 201 ? -24.083 56.035 0.980 1.00 39.15 198 ALA A O 1
ATOM 1513 N N . HIS A 1 202 ? -24.399 57.807 -0.383 1.00 31.64 199 HIS A N 1
ATOM 1514 C CA . HIS A 1 202 ? -25.520 57.234 -1.097 1.00 32.17 199 HIS A CA 1
ATOM 1515 C C . HIS A 1 202 ? -25.210 57.297 -2.595 1.00 35.84 199 HIS A C 1
ATOM 1516 O O . HIS A 1 202 ? -25.457 58.330 -3.225 1.00 34.67 199 HIS A O 1
ATOM 1523 N N . PRO A 1 203 ? -24.613 56.234 -3.188 1.00 37.51 200 PRO A N 1
ATOM 1524 C CA . PRO A 1 203 ? -24.132 56.302 -4.587 1.00 39.22 200 PRO A CA 1
ATOM 1525 C C . PRO A 1 203 ? -25.186 56.698 -5.626 1.00 36.05 200 PRO A C 1
ATOM 1526 O O . PRO A 1 203 ? -24.940 57.537 -6.496 1.00 36.85 200 PRO A O 1
ATOM 1530 N N . ALA A 1 204 ? -26.399 56.171 -5.503 1.00 36.77 201 ALA A N 1
ATOM 1531 C CA . ALA A 1 204 ? -27.453 56.451 -6.459 1.00 38.81 201 ALA A CA 1
ATOM 1532 C C . ALA A 1 204 ? -27.722 57.947 -6.666 1.00 39.74 201 ALA A C 1
ATOM 1533 O O . ALA A 1 204 ? -28.050 58.358 -7.790 1.00 36.64 201 ALA A O 1
ATOM 1535 N N . SER A 1 205 ? -27.633 58.762 -5.598 1.00 33.71 202 SER A N 1
ATOM 1536 C CA . SER A 1 205 ? -27.839 60.198 -5.703 1.00 32.74 202 SER A CA 1
ATOM 1537 C C . SER A 1 205 ? -26.528 60.961 -5.780 1.00 32.73 202 SER A C 1
ATOM 1538 O O . SER A 1 205 ? -26.565 62.180 -5.658 1.00 36.97 202 SER A O 1
ATOM 1541 N N . SER A 1 206 ? -25.378 60.253 -5.815 1.00 31.37 203 SER A N 1
ATOM 1542 C CA . SER A 1 206 ? -24.038 60.839 -5.795 1.00 32.26 203 SER A CA 1
ATOM 1543 C C . SER A 1 206 ? -23.851 61.736 -4.579 1.00 37.00 203 SER A C 1
ATOM 1544 O O . SER A 1 206 ? -23.172 62.773 -4.656 1.00 34.91 203 SER A O 1
ATOM 1547 N N . THR A 1 207 ? -24.407 61.284 -3.441 1.00 34.79 204 THR A N 1
ATOM 1548 C CA . THR A 1 207 ? -24.439 62.144 -2.265 1.00 37.75 204 THR A CA 1
ATOM 1549 C C . THR A 1 207 ? -23.493 61.628 -1.173 1.00 36.40 204 THR A C 1
ATOM 1550 O O . THR A 1 207 ? -23.424 60.422 -0.869 1.00 34.46 204 THR A O 1
ATOM 1554 N N . LYS A 1 208 ? -22.847 62.577 -0.491 1.00 36.23 205 LYS A N 1
ATOM 1555 C CA . LYS A 1 208 ? -22.120 62.283 0.734 1.00 39.12 205 LYS A CA 1
ATOM 1556 C C . LYS A 1 208 ? -22.629 63.208 1.835 1.00 41.13 205 LYS A C 1
ATOM 1557 O O . LYS A 1 208 ? -22.724 64.414 1.609 1.00 39.03 205 LYS A O 1
ATOM 1563 N N . VAL A 1 209 ? -22.881 62.656 3.026 1.00 35.88 206 VAL A N 1
ATOM 1564 C CA . VAL A 1 209 ? -23.271 63.484 4.160 1.00 36.02 206 VAL A CA 1
ATOM 1565 C C . VAL A 1 209 ? -22.252 63.242 5.257 1.00 36.76 206 VAL A C 1
ATOM 1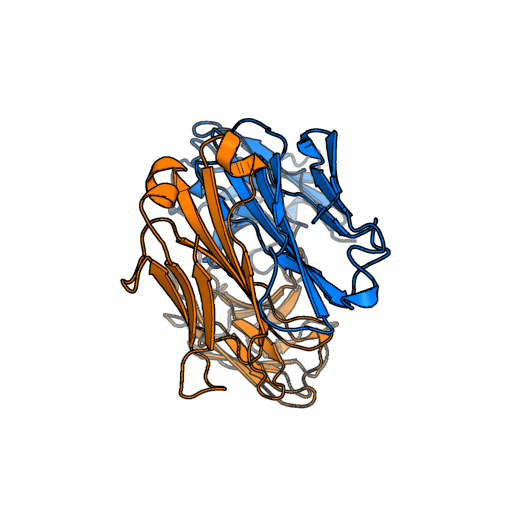566 O O . VAL A 1 209 ? -21.989 62.085 5.632 1.00 38.17 206 VAL A O 1
ATOM 1570 N N . ASP A 1 210 ? -21.675 64.341 5.739 1.00 35.32 207 ASP A N 1
ATOM 1571 C CA . ASP A 1 210 ? -20.725 64.294 6.828 1.00 38.81 207 ASP A CA 1
ATOM 1572 C C . ASP A 1 210 ? -21.347 65.001 8.030 1.00 36.46 207 ASP A C 1
ATOM 1573 O O . ASP A 1 210 ? -21.250 66.221 8.164 1.00 35.12 207 ASP A O 1
ATOM 1578 N N . LYS A 1 211 ? -21.996 64.250 8.926 1.00 36.96 208 LYS A N 1
ATOM 1579 C CA . LYS A 1 211 ? -22.683 64.911 10.023 1.00 35.90 208 LYS A CA 1
ATOM 1580 C C . LYS A 1 211 ? -21.850 64.871 11.315 1.00 37.37 208 LYS A C 1
ATOM 1581 O O . LYS A 1 211 ? -21.544 63.817 11.858 1.00 36.62 208 LYS A O 1
ATOM 1587 N N . LYS A 1 212 ? -21.383 66.032 11.748 1.00 37.08 209 LYS A N 1
ATOM 1588 C CA . LYS A 1 212 ? -20.638 66.149 12.994 1.00 40.92 209 LYS A CA 1
ATOM 1589 C C . LYS A 1 212 ? -21.602 66.011 14.162 1.00 38.23 209 LYS A C 1
ATOM 1590 O O . LYS A 1 212 ? -22.701 66.573 14.095 1.00 40.22 209 LYS A O 1
ATOM 1596 N N . ILE A 1 213 ? -21.226 65.192 15.152 1.00 36.23 210 ILE A N 1
ATOM 1597 C CA . ILE A 1 213 ? -22.006 65.030 16.378 1.00 36.15 210 ILE A CA 1
ATOM 1598 C C . ILE A 1 213 ? -21.479 66.012 17.431 1.00 36.63 210 ILE A C 1
ATOM 1599 O O . ILE A 1 213 ? -20.329 65.930 17.881 1.00 38.94 210 ILE A O 1
ATOM 1604 N N . VAL A 1 214 ? -22.335 66.973 17.773 1.00 40.46 211 VAL A N 1
ATOM 1605 C CA . VAL A 1 214 ? -21.979 68.010 18.715 1.00 44.70 211 VAL A CA 1
ATOM 1606 C C . VAL A 1 214 ? -22.864 67.837 19.942 1.00 44.16 211 VAL A C 1
ATOM 1607 O O . VAL A 1 214 ? -24.005 67.373 19.864 1.00 40.47 211 VAL A O 1
ATOM 1611 N N . PRO A 1 215 ? -22.329 68.229 21.117 1.00 47.23 212 PRO A N 1
ATOM 1612 C CA . PRO A 1 215 ? -23.033 68.045 22.375 1.00 53.20 212 PRO A CA 1
ATOM 1613 C C . PRO A 1 215 ? -24.236 68.969 22.446 1.00 61.89 212 PRO A C 1
ATOM 1614 O O . PRO A 1 215 ? -24.176 70.005 21.754 1.00 58.52 212 PRO A O 1
ATOM 1619 N N . ASP B 2 1 ? -46.827 20.042 -5.827 1.00 91.15 1 ASP B N 1
ATOM 1620 C CA . ASP B 2 1 ? -45.358 20.302 -5.859 1.00 87.26 1 ASP B CA 1
ATOM 1621 C C . ASP B 2 1 ? -44.692 19.564 -4.699 1.00 74.36 1 ASP B C 1
ATOM 1622 O O . ASP B 2 1 ? -45.327 19.338 -3.684 1.00 83.90 1 ASP B O 1
ATOM 1627 N N . ILE B 2 2 ? -43.417 19.191 -4.851 1.00 77.25 2 ILE B N 1
ATOM 1628 C CA . ILE B 2 2 ? -42.669 18.524 -3.791 1.00 79.59 2 ILE B CA 1
ATOM 1629 C C . ILE B 2 2 ? -42.128 19.553 -2.794 1.00 82.07 2 ILE B C 1
ATOM 1630 O O . ILE B 2 2 ? -41.355 20.436 -3.157 1.00 85.60 2 ILE B O 1
ATOM 1635 N N . LEU B 2 3 ? -42.485 19.382 -1.516 1.00 77.93 3 LEU B N 1
ATOM 1636 C CA . LEU B 2 3 ? -42.105 20.321 -0.479 1.00 78.66 3 LEU B CA 1
ATOM 1637 C C . LEU B 2 3 ? -40.875 19.787 0.249 1.00 80.54 3 LEU B C 1
ATOM 1638 O O . LEU B 2 3 ? -40.862 18.623 0.635 1.00 76.84 3 LEU B O 1
ATOM 1643 N N . MET B 2 4 ? -39.852 20.651 0.408 1.00 75.70 4 MET B N 1
ATOM 1644 C CA . MET B 2 4 ? -38.621 20.338 1.125 1.00 69.41 4 MET B CA 1
ATOM 1645 C C . MET B 2 4 ? -38.583 21.117 2.440 1.00 65.49 4 MET B C 1
ATOM 1646 O O . MET B 2 4 ? -38.388 22.327 2.441 1.00 64.85 4 MET B O 1
ATOM 1651 N N . THR B 2 5 ? -38.734 20.409 3.562 1.00 69.17 5 THR B N 1
ATOM 1652 C CA . THR B 2 5 ? -38.710 21.033 4.875 1.00 72.71 5 THR B CA 1
ATOM 1653 C C . THR B 2 5 ? -37.337 20.828 5.503 1.00 69.43 5 THR B C 1
ATOM 1654 O O . THR B 2 5 ? -36.952 19.697 5.797 1.00 66.04 5 THR B O 1
ATOM 1658 N N . GLN B 2 6 ? -36.610 21.925 5.725 1.00 72.24 6 GLN B N 1
ATOM 1659 C CA . GLN B 2 6 ? -35.339 21.843 6.431 1.00 78.65 6 GLN B CA 1
ATOM 1660 C C . GLN B 2 6 ? -35.576 22.032 7.920 1.00 86.75 6 GLN B C 1
ATOM 1661 O O . GLN B 2 6 ? -36.303 22.933 8.329 1.00 87.11 6 GLN B O 1
ATOM 1667 N N . SER B 2 7 ? -34.935 21.183 8.719 1.00 99.69 7 SER B N 1
ATOM 1668 C CA . SER B 2 7 ? -35.278 21.105 10.123 1.00 115.79 7 SER B CA 1
ATOM 1669 C C . SER B 2 7 ? -35.303 22.513 10.717 1.00 112.07 7 SER B C 1
ATOM 1670 O O . SER B 2 7 ? -36.371 23.038 11.034 1.00 106.13 7 SER B O 1
ATOM 1673 N N . HIS B 2 8 ? -34.123 23.137 10.791 1.00 94.32 8 HIS B N 1
ATOM 1674 C CA . HIS B 2 8 ? -33.922 24.300 11.636 1.00 81.05 8 HIS B CA 1
ATOM 1675 C C . HIS B 2 8 ? -33.308 25.440 10.824 1.00 71.09 8 HIS B C 1
ATOM 1676 O O . HIS B 2 8 ? -32.359 25.234 10.075 1.00 58.96 8 HIS B O 1
ATOM 1683 N N . LYS B 2 9 ? -33.855 26.647 11.017 1.00 69.44 9 LYS B N 1
ATOM 1684 C CA . LYS B 2 9 ? -33.368 27.869 10.397 1.00 65.11 9 LYS B CA 1
ATOM 1685 C C . LYS B 2 9 ? -32.004 28.265 10.966 1.00 56.81 9 LYS B C 1
ATOM 1686 O O . LYS B 2 9 ? -31.192 28.841 10.243 1.00 54.33 9 LYS B O 1
ATOM 1692 N N . PHE B 2 10 ? -31.750 27.970 12.249 1.00 54.59 10 PHE B N 1
ATOM 1693 C CA . PHE B 2 10 ? -30.511 28.380 12.899 1.00 58.83 10 PHE B CA 1
ATOM 1694 C C . PHE B 2 10 ? -29.953 27.200 13.675 1.00 58.88 10 PHE B C 1
ATOM 1695 O O . PHE B 2 10 ? -30.696 26.556 14.407 1.00 55.95 10 PHE B O 1
ATOM 1703 N N . MET B 2 11 ? -28.651 26.917 13.527 1.00 53.06 11 MET B N 1
ATOM 1704 C CA . MET B 2 11 ? -28.032 25.996 14.456 1.00 54.37 11 MET B CA 1
ATOM 1705 C C . MET B 2 11 ? -26.754 26.629 14.966 1.00 53.09 11 MET B C 1
ATOM 1706 O O . MET B 2 11 ? -26.095 27.339 14.219 1.00 56.05 11 MET B O 1
ATOM 1711 N N . SER B 2 12 ? -26.400 26.273 16.202 1.00 55.45 12 SER B N 1
ATOM 1712 C CA . SER B 2 12 ? -25.204 26.762 16.867 1.00 58.06 12 SER B CA 1
ATOM 1713 C C . SER B 2 12 ? -24.204 25.620 16.968 1.00 58.33 12 SER B C 1
ATOM 1714 O O . SER B 2 12 ? -24.578 24.514 17.325 1.00 54.49 12 SER B O 1
ATOM 1717 N N . THR B 2 13 ? -22.927 25.904 16.720 1.00 50.32 13 THR B N 1
ATOM 1718 C CA . THR B 2 13 ? -21.909 24.885 16.868 1.00 55.02 13 THR B CA 1
ATOM 1719 C C . THR B 2 13 ? -20.635 25.577 17.337 1.00 58.76 13 THR B C 1
ATOM 1720 O O . THR B 2 13 ? -20.603 26.806 17.462 1.00 55.45 13 THR B O 1
ATOM 1724 N N . SER B 2 14 ? -19.604 24.758 17.582 1.00 53.90 14 SER B N 1
ATOM 1725 C CA . SER B 2 14 ? -18.272 25.223 17.907 1.00 54.76 14 SER B CA 1
ATOM 1726 C C . SER B 2 14 ? -17.297 24.714 16.842 1.00 58.37 14 SER B C 1
ATOM 1727 O O . SER B 2 14 ? -17.539 23.680 16.225 1.00 53.51 14 SER B O 1
ATOM 1730 N N . VAL B 2 15 ? -16.246 25.505 16.592 1.00 53.63 15 VAL B N 1
ATOM 1731 C CA . VAL B 2 15 ? -15.137 25.110 15.742 1.00 53.81 15 VAL B CA 1
ATOM 1732 C C . VAL B 2 15 ? -14.637 23.763 16.241 1.00 53.64 15 VAL B C 1
ATOM 1733 O O . VAL B 2 15 ? -14.412 23.627 17.437 1.00 52.87 15 VAL B O 1
ATOM 1737 N N . GLY B 2 16 ? -14.514 22.788 15.328 1.00 59.70 16 GLY B N 1
ATOM 1738 C CA . GLY B 2 16 ? -14.001 21.461 15.660 1.00 59.83 16 GLY B CA 1
ATOM 1739 C C . GLY B 2 16 ? -15.125 20.459 15.911 1.00 58.86 16 GLY B C 1
ATOM 1740 O O . GLY B 2 16 ? -14.885 19.254 15.940 1.00 60.18 16 GLY B O 1
ATOM 1741 N N . ASP B 2 17 ? -16.361 20.944 16.104 1.00 51.31 17 ASP B N 1
ATOM 1742 C CA . ASP B 2 17 ? -17.482 20.055 16.383 1.00 55.50 17 ASP B CA 1
ATOM 1743 C C . ASP B 2 17 ? -18.073 19.493 15.093 1.00 50.40 17 ASP B C 1
ATOM 1744 O O . ASP B 2 17 ? -17.682 19.851 13.987 1.00 54.60 17 ASP B O 1
ATOM 1749 N N . ARG B 2 18 ? -19.015 18.560 15.268 1.00 54.00 18 ARG B N 1
ATOM 1750 C CA . ARG B 2 18 ? -19.800 18.026 14.172 1.00 56.59 18 ARG B CA 1
ATOM 1751 C C . ARG B 2 18 ? -21.219 18.543 14.324 1.00 56.25 18 ARG B C 1
ATOM 1752 O O . ARG B 2 18 ? -21.732 18.590 15.431 1.00 58.35 18 ARG B O 1
ATOM 1760 N N . VAL B 2 19 ? -21.846 18.871 13.198 1.00 55.81 19 VAL B N 1
ATOM 1761 C CA . VAL B 2 19 ? -23.228 19.294 13.181 1.00 58.15 19 VAL B CA 1
ATOM 1762 C C . VAL B 2 19 ? -23.883 18.673 11.950 1.00 58.05 19 VAL B C 1
ATOM 1763 O O . VAL B 2 19 ? -23.229 18.460 10.925 1.00 62.28 19 VAL B O 1
ATOM 1767 N N . SER B 2 20 ? -25.173 18.368 12.063 1.00 54.71 20 SER B N 1
ATOM 1768 C CA . SER B 2 20 ? -25.911 17.788 10.960 1.00 58.55 20 SER B CA 1
ATOM 1769 C C . SER B 2 20 ? -27.157 18.625 10.691 1.00 61.07 20 SER B C 1
ATOM 1770 O O . SER B 2 20 ? -27.816 19.060 11.629 1.00 67.11 20 SER B O 1
ATOM 1773 N N . ILE B 2 21 ? -27.478 18.808 9.406 1.00 63.34 21 ILE B N 1
ATOM 1774 C CA . ILE B 2 21 ? -28.641 19.556 8.949 1.00 63.33 21 ILE B CA 1
ATOM 1775 C C . ILE B 2 21 ? -29.572 18.594 8.221 1.00 64.15 21 ILE B C 1
ATOM 1776 O O . ILE B 2 21 ? -29.144 17.977 7.245 1.00 61.29 21 ILE B O 1
ATOM 1781 N N . THR B 2 22 ? -30.841 18.507 8.649 1.00 66.22 22 THR B N 1
ATOM 1782 C CA . THR B 2 22 ? -31.772 17.598 7.994 1.00 75.15 22 THR B CA 1
ATOM 1783 C C . THR B 2 22 ? -32.645 18.335 6.990 1.00 71.26 22 THR B C 1
ATOM 1784 O O . THR B 2 22 ? -32.920 19.529 7.112 1.00 72.34 22 THR B O 1
ATOM 1788 N N . CYS B 2 23 ? -33.138 17.535 6.047 1.00 71.08 23 CYS B N 1
ATOM 1789 C CA . CYS B 2 23 ? -34.079 17.977 5.046 1.00 75.26 23 CYS B CA 1
ATOM 1790 C C . CYS B 2 23 ? -35.049 16.840 4.700 1.00 78.13 23 CYS B C 1
ATOM 1791 O O . CYS B 2 23 ? -34.641 15.746 4.303 1.00 69.71 23 CYS B O 1
ATOM 1794 N N . LYS B 2 24 ? -36.349 17.124 4.833 1.00 75.79 24 LYS B N 1
ATOM 1795 C CA . LYS B 2 24 ? -37.387 16.131 4.614 1.00 77.14 24 LYS B CA 1
ATOM 1796 C C . LYS B 2 24 ? -38.151 16.485 3.341 1.00 75.13 24 LYS B C 1
ATOM 1797 O O . LYS B 2 24 ? -38.603 17.618 3.184 1.00 72.88 24 LYS B O 1
ATOM 1803 N N . ALA B 2 25 ? -38.305 15.505 2.440 1.00 78.36 25 ALA B N 1
ATOM 1804 C CA . ALA B 2 25 ? -39.104 15.679 1.234 1.00 74.85 25 ALA B CA 1
ATOM 1805 C C . ALA B 2 25 ? -40.524 15.165 1.470 1.00 76.68 25 ALA B C 1
ATOM 1806 O O . ALA B 2 25 ? -40.710 14.137 2.114 1.00 80.38 25 ALA B O 1
ATOM 1808 N N . SER B 2 26 ? -41.519 15.888 0.931 1.00 81.40 26 SER B N 1
ATOM 1809 C CA . SER B 2 26 ? -42.923 15.578 1.155 1.00 85.46 26 SER B CA 1
ATOM 1810 C C . SER B 2 26 ? -43.325 14.309 0.407 1.00 89.92 26 SER B C 1
ATOM 1811 O O . SER B 2 26 ? -44.450 13.845 0.559 1.00 96.29 26 SER B O 1
ATOM 1814 N N . GLN B 2 27 ? -42.415 13.769 -0.412 1.00 88.27 27 GLN B N 1
ATOM 1815 C CA . GLN B 2 27 ? -42.624 12.474 -1.035 1.00 89.81 27 GLN B CA 1
ATOM 1816 C C . GLN B 2 27 ? -41.301 11.949 -1.581 1.00 87.67 27 GLN B C 1
ATOM 1817 O O . GLN B 2 27 ? -40.342 12.703 -1.713 1.00 85.70 27 GLN B O 1
ATOM 1823 N N . ASP B 2 28 ? -41.282 10.650 -1.904 1.00 84.14 28 ASP B N 1
ATOM 1824 C CA . ASP B 2 28 ? -40.066 9.943 -2.265 1.00 91.76 28 ASP B CA 1
ATOM 1825 C C . ASP B 2 28 ? -39.449 10.619 -3.489 1.00 89.02 28 ASP B C 1
ATOM 1826 O O . ASP B 2 28 ? -40.139 10.844 -4.480 1.00 91.89 28 ASP B O 1
ATOM 1831 N N . VAL B 2 29 ? -38.156 10.960 -3.405 1.00 81.86 29 VAL B N 1
ATOM 1832 C CA . VAL B 2 29 ? -37.403 11.472 -4.543 1.00 82.95 29 VAL B CA 1
ATOM 1833 C C . VAL B 2 29 ? -36.181 10.582 -4.757 1.00 87.40 29 VAL B C 1
ATOM 1834 O O . VAL B 2 29 ? -35.222 10.977 -5.425 1.00 83.56 29 VAL B O 1
ATOM 1838 N N . GLY B 2 30 ? -36.239 9.363 -4.198 1.00 89.73 30 GLY B N 1
ATOM 1839 C CA . GLY B 2 30 ? -35.093 8.471 -4.165 1.00 87.92 30 GLY B CA 1
ATOM 1840 C C . GLY B 2 30 ? -33.883 9.160 -3.536 1.00 85.38 30 GLY B C 1
ATOM 1841 O O . GLY B 2 30 ? -33.886 9.430 -2.332 1.00 78.79 30 GLY B O 1
ATOM 1842 N N . THR B 2 31 ? -32.869 9.439 -4.370 1.00 80.97 31 THR B N 1
ATOM 1843 C CA . THR B 2 31 ? -31.669 10.145 -3.940 1.00 82.55 31 THR B CA 1
ATOM 1844 C C . THR B 2 31 ? -31.371 11.301 -4.901 1.00 73.91 31 THR B C 1
ATOM 1845 O O . THR B 2 31 ? -30.214 11.666 -5.104 1.00 65.50 31 THR B O 1
ATOM 1849 N N . ASN B 2 32 ? -32.439 11.895 -5.452 1.00 74.24 32 ASN B N 1
ATOM 1850 C CA . ASN B 2 32 ? -32.356 12.986 -6.410 1.00 76.67 32 ASN B CA 1
ATOM 1851 C C . ASN B 2 32 ? -32.206 14.319 -5.658 1.00 74.15 32 ASN B C 1
ATOM 1852 O O . ASN B 2 32 ? -33.020 15.221 -5.839 1.00 66.60 32 ASN B O 1
ATOM 1856 N N . ILE B 2 33 ? -31.153 14.425 -4.828 1.00 72.11 33 ILE B N 1
ATOM 1857 C CA . ILE B 2 33 ? -31.016 15.452 -3.805 1.00 66.34 33 ILE B CA 1
ATOM 1858 C C . ILE B 2 33 ? -29.634 16.065 -3.925 1.00 67.29 33 ILE B C 1
ATOM 1859 O O . ILE B 2 33 ? -28.667 15.375 -4.240 1.00 60.80 33 ILE B O 1
ATOM 1864 N N . ALA B 2 34 ? -29.575 17.379 -3.673 1.00 66.03 34 ALA B N 1
ATOM 1865 C CA . ALA B 2 34 ? -28.333 18.129 -3.670 1.00 61.31 34 ALA B CA 1
ATOM 1866 C C . ALA B 2 34 ? -28.318 19.064 -2.463 1.00 62.74 34 ALA B C 1
ATOM 1867 O O . ALA B 2 34 ? -29.361 19.569 -2.052 1.00 61.94 34 ALA B O 1
ATOM 1869 N N . TRP B 2 35 ? -27.118 19.263 -1.909 1.00 56.69 35 TRP B N 1
ATOM 1870 C CA . TRP B 2 35 ? -26.891 20.181 -0.810 1.00 59.46 35 TRP B CA 1
ATOM 1871 C C . TRP B 2 35 ? -25.966 21.286 -1.286 1.00 59.13 35 TRP B C 1
ATOM 1872 O O . TRP B 2 35 ? -24.918 20.983 -1.843 1.00 57.08 35 TRP B O 1
ATOM 1883 N N . TYR B 2 36 ? -26.376 22.540 -1.027 1.00 52.02 36 TYR B N 1
ATOM 1884 C CA . TYR B 2 36 ? -25.672 23.735 -1.467 1.00 56.18 36 TYR B CA 1
ATOM 1885 C C . TYR B 2 36 ? -25.257 24.565 -0.255 1.00 50.66 36 TYR B C 1
ATOM 1886 O O . TYR B 2 36 ? -25.979 24.593 0.733 1.00 51.58 36 TYR B O 1
ATOM 1895 N N . GLN B 2 37 ? -24.082 25.206 -0.346 1.00 54.52 37 GLN B N 1
ATOM 1896 C CA . GLN B 2 37 ? -23.637 26.242 0.570 1.00 54.42 37 GLN B CA 1
ATOM 1897 C C . GLN B 2 37 ? -23.856 27.583 -0.119 1.00 55.05 37 GLN B C 1
ATOM 1898 O O . GLN B 2 37 ? -23.732 27.669 -1.331 1.00 52.57 37 GLN B O 1
ATOM 1904 N N . GLN B 2 38 ? -24.182 28.628 0.651 1.00 51.99 38 GLN B N 1
ATOM 1905 C CA . GLN B 2 38 ? -24.337 29.936 0.046 1.00 52.37 38 GLN B CA 1
ATOM 1906 C C . GLN B 2 38 ? -23.969 31.015 1.054 1.00 50.84 38 GLN B C 1
ATOM 1907 O O . GLN B 2 38 ? -24.609 31.111 2.093 1.00 56.14 38 GLN B O 1
ATOM 1913 N N . LYS B 2 39 ? -22.930 31.794 0.723 1.00 53.14 39 LYS B N 1
ATOM 1914 C CA . LYS B 2 39 ? -22.452 32.885 1.563 1.00 62.34 39 LYS B CA 1
ATOM 1915 C C . LYS B 2 39 ? -23.111 34.189 1.133 1.00 62.45 39 LYS B C 1
ATOM 1916 O O . LYS B 2 39 ? -23.497 34.346 -0.030 1.00 61.68 39 LYS B O 1
ATOM 1922 N N . PRO B 2 40 ? -23.250 35.171 2.051 1.00 71.50 40 PRO B N 1
ATOM 1923 C CA . PRO B 2 40 ? -23.983 36.400 1.752 1.00 70.59 40 PRO B CA 1
ATOM 1924 C C . PRO B 2 40 ? -23.337 37.084 0.552 1.00 66.97 40 PRO B C 1
ATOM 1925 O O . PRO B 2 40 ? -22.109 37.155 0.443 1.00 63.24 40 PRO B O 1
ATOM 1929 N N . GLY B 2 41 ? -24.196 37.466 -0.395 1.00 59.28 41 GLY B N 1
ATOM 1930 C CA . GLY B 2 41 ? -23.771 38.176 -1.584 1.00 68.72 41 GLY B CA 1
ATOM 1931 C C . GLY B 2 41 ? -23.506 37.229 -2.748 1.00 71.70 41 GLY B C 1
ATOM 1932 O O . GLY B 2 41 ? -23.691 37.616 -3.893 1.00 83.89 41 GLY B O 1
ATOM 1933 N N . ARG B 2 42 ? -23.102 35.989 -2.445 1.00 69.38 42 ARG B N 1
ATOM 1934 C CA . ARG B 2 42 ? -22.490 35.108 -3.425 1.00 67.14 42 ARG B CA 1
ATOM 1935 C C . ARG B 2 42 ? -23.539 34.173 -4.011 1.00 67.76 42 ARG B C 1
ATOM 1936 O O . ARG B 2 42 ? -24.681 34.138 -3.567 1.00 63.98 42 ARG B O 1
ATOM 1944 N N . SER B 2 43 ? -23.124 33.417 -5.023 1.00 63.56 43 SER B N 1
ATOM 1945 C CA . SER B 2 43 ? -23.998 32.453 -5.669 1.00 67.66 43 SER B CA 1
ATOM 1946 C C . SER B 2 43 ? -23.809 31.101 -4.987 1.00 52.77 43 SER B C 1
ATOM 1947 O O . SER B 2 43 ? -22.799 30.880 -4.328 1.00 60.30 43 SER B O 1
ATOM 1950 N N . PRO B 2 44 ? -24.783 30.172 -5.067 1.00 55.35 44 PRO B N 1
ATOM 1951 C CA . PRO B 2 44 ? -24.660 28.880 -4.396 1.00 56.13 44 PRO B CA 1
ATOM 1952 C C . PRO B 2 44 ? -23.480 28.052 -4.907 1.00 57.90 44 PRO B C 1
ATOM 1953 O O . PRO B 2 44 ? -23.121 28.187 -6.074 1.00 55.85 44 PRO B O 1
ATOM 1957 N N . LYS B 2 45 ? -22.883 27.248 -4.009 1.00 53.01 45 LYS B N 1
ATOM 1958 C CA . LYS B 2 45 ? -21.830 26.300 -4.336 1.00 57.86 45 LYS B CA 1
ATOM 1959 C C . LYS B 2 45 ? -22.258 24.901 -3.892 1.00 62.15 45 LYS B C 1
ATOM 1960 O O . LYS B 2 45 ? -22.640 24.728 -2.733 1.00 55.54 45 LYS B O 1
ATOM 1966 N N . VAL B 2 46 ? -22.190 23.925 -4.813 1.00 56.86 46 VAL B N 1
ATOM 1967 C CA . VAL B 2 46 ? -22.599 22.559 -4.511 1.00 61.22 46 VAL B CA 1
ATOM 1968 C C . VAL B 2 46 ? -21.616 21.970 -3.520 1.00 55.25 46 VAL B C 1
ATOM 1969 O O . VAL B 2 46 ? -20.417 22.180 -3.646 1.00 59.13 46 VAL B O 1
ATOM 1973 N N . LEU B 2 47 ? -22.154 21.133 -2.627 1.00 55.89 47 LEU B N 1
ATOM 1974 C CA . LEU B 2 47 ? -21.348 20.295 -1.759 1.00 58.23 47 LEU B CA 1
ATOM 1975 C C . LEU B 2 47 ? -21.535 18.824 -2.139 1.00 64.56 47 LEU B C 1
ATOM 1976 O O . LEU B 2 47 ? -20.552 18.097 -2.287 1.00 57.80 47 LEU B O 1
ATOM 1981 N N . ILE B 2 48 ? -22.804 18.416 -2.267 1.00 69.68 48 ILE B N 1
ATOM 1982 C CA . ILE B 2 48 ? -23.221 17.026 -2.367 1.00 71.60 48 ILE B CA 1
ATOM 1983 C C . ILE B 2 48 ? -24.298 16.927 -3.442 1.00 75.13 48 ILE B C 1
ATOM 1984 O O . ILE B 2 48 ? -25.121 17.833 -3.556 1.00 80.01 48 ILE B O 1
ATOM 1989 N N . TYR B 2 49 ? -24.321 15.805 -4.177 1.00 69.48 49 TYR B N 1
ATOM 1990 C CA . TYR B 2 49 ? -25.467 15.433 -4.999 1.00 69.93 49 TYR B CA 1
ATOM 1991 C C . TYR B 2 49 ? -25.653 13.914 -4.913 1.00 71.84 49 TYR B C 1
ATOM 1992 O O . TYR B 2 49 ? -24.844 13.221 -4.295 1.00 67.38 49 TYR B O 1
ATOM 2001 N N . SER B 2 50 ? -26.747 13.413 -5.503 1.00 69.38 50 SER B N 1
ATOM 2002 C CA . SER B 2 50 ? -27.196 12.040 -5.298 1.00 75.99 50 SER B CA 1
ATOM 2003 C C . SER B 2 50 ? -27.261 11.707 -3.807 1.00 77.89 50 SER B C 1
ATOM 2004 O O . SER B 2 50 ? -27.030 10.568 -3.416 1.00 78.67 50 SER B O 1
ATOM 2007 N N . ALA B 2 51 ? -27.535 12.724 -2.978 1.00 66.19 51 ALA B N 1
ATOM 2008 C CA . ALA B 2 51 ? -27.740 12.598 -1.538 1.00 70.55 51 ALA B CA 1
ATOM 2009 C C .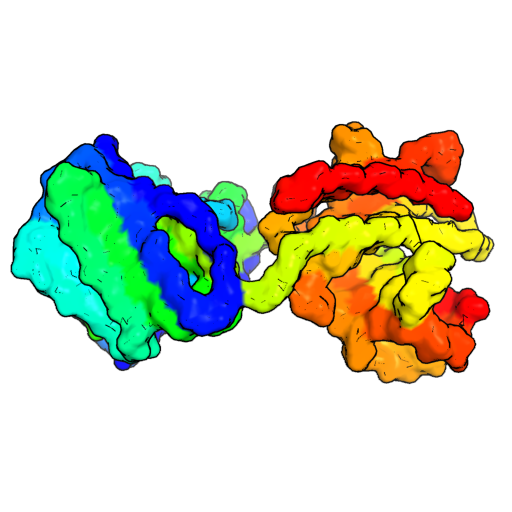 ALA B 2 51 ? -26.449 12.292 -0.769 1.00 76.18 51 ALA B C 1
ATOM 2010 O O . ALA B 2 51 ? -26.375 12.601 0.428 1.00 71.22 51 ALA B O 1
ATOM 2012 N N . SER B 2 52 ? -25.435 11.714 -1.440 1.00 72.59 52 SER B N 1
ATOM 2013 C CA . SER B 2 52 ? -24.244 11.248 -0.739 1.00 72.10 52 SER B CA 1
ATOM 2014 C C . SER B 2 52 ? -22.945 11.430 -1.535 1.00 69.38 52 SER B C 1
ATOM 2015 O O . SER B 2 52 ? -21.858 11.253 -0.982 1.00 75.65 52 SER B O 1
ATOM 2018 N N . THR B 2 53 ? -23.004 11.826 -2.806 1.00 64.39 53 THR B N 1
ATOM 2019 C CA . THR B 2 53 ? -21.767 12.031 -3.546 1.00 66.89 53 THR B CA 1
ATOM 2020 C C . THR B 2 53 ? -21.215 13.433 -3.299 1.00 70.19 53 THR B C 1
ATOM 2021 O O . THR B 2 53 ? -21.858 14.414 -3.653 1.00 81.21 53 THR B O 1
ATOM 2025 N N . ARG B 2 54 ? -19.985 13.517 -2.784 1.00 65.67 54 ARG B N 1
ATOM 2026 C CA . ARG B 2 54 ? -19.282 14.777 -2.633 1.00 68.71 54 ARG B CA 1
ATOM 2027 C C . ARG B 2 54 ? -18.763 15.248 -3.988 1.00 72.00 54 ARG B C 1
ATOM 2028 O O . ARG B 2 54 ? -18.185 14.463 -4.721 1.00 77.68 54 ARG B O 1
ATOM 2036 N N . HIS B 2 55 ? -18.973 16.526 -4.316 1.00 70.61 55 HIS B N 1
ATOM 2037 C CA . HIS B 2 55 ? -18.450 17.130 -5.535 1.00 71.07 55 HIS B CA 1
ATOM 2038 C C . HIS B 2 55 ? -16.941 17.317 -5.415 1.00 75.60 55 HIS B C 1
ATOM 2039 O O . HIS B 2 55 ? -16.415 17.607 -4.337 1.00 67.91 55 HIS B O 1
ATOM 2046 N N . THR B 2 56 ? -16.236 17.188 -6.542 1.00 78.97 56 THR B N 1
ATOM 2047 C CA . THR B 2 56 ? -14.790 17.319 -6.513 1.00 76.26 56 THR B CA 1
ATOM 2048 C C . THR B 2 56 ? -14.450 18.739 -6.068 1.00 75.04 56 THR B C 1
ATOM 2049 O O . THR B 2 56 ? -15.044 19.692 -6.567 1.00 74.86 56 THR B O 1
ATOM 2053 N N . GLY B 2 57 ? -13.50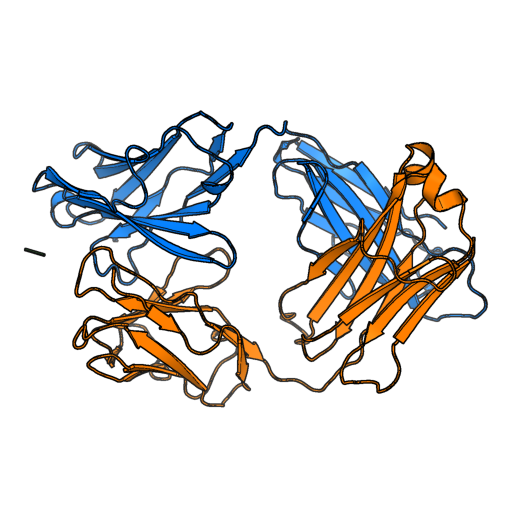8 18.855 -5.121 1.00 64.41 57 GLY B N 1
ATOM 2054 C CA . GLY B 2 57 ? -13.052 20.140 -4.618 1.00 66.33 57 GLY B CA 1
ATOM 2055 C C . GLY B 2 57 ? -13.603 20.435 -3.218 1.00 61.59 57 GLY B C 1
ATOM 2056 O O . GLY B 2 57 ? -13.131 21.333 -2.529 1.00 63.41 57 GLY B O 1
ATOM 2057 N N . VAL B 2 58 ? -14.597 19.671 -2.787 1.00 57.67 58 VAL B N 1
ATOM 2058 C CA . VAL B 2 58 ? -15.236 19.938 -1.513 1.00 65.98 58 VAL B CA 1
ATOM 2059 C C . VAL B 2 58 ? -14.466 19.237 -0.400 1.00 66.35 58 VAL B C 1
ATOM 2060 O O . VAL B 2 58 ? -14.140 18.069 -0.531 1.00 68.60 58 VAL B O 1
ATOM 2064 N N . PRO B 2 59 ? -14.154 19.898 0.737 1.00 72.52 59 PRO B N 1
ATOM 2065 C CA . PRO B 2 59 ? -13.466 19.213 1.835 1.00 69.08 59 PRO B CA 1
ATOM 2066 C C . PRO B 2 59 ? -14.176 17.938 2.281 1.00 69.39 59 PRO B C 1
ATOM 2067 O O . PRO B 2 59 ? -15.400 17.838 2.195 1.00 68.98 59 PRO B O 1
ATOM 2071 N N . ASP B 2 60 ? -13.378 16.979 2.775 1.00 65.87 60 ASP B N 1
ATOM 2072 C CA . ASP B 2 60 ? -13.854 15.677 3.231 1.00 66.82 60 ASP B CA 1
ATOM 2073 C C . ASP B 2 60 ? -14.707 15.788 4.505 1.00 65.18 60 ASP B C 1
ATOM 2074 O O . ASP B 2 60 ? -15.388 14.828 4.884 1.00 60.35 60 ASP B O 1
ATOM 2079 N N . ARG B 2 61 ? -14.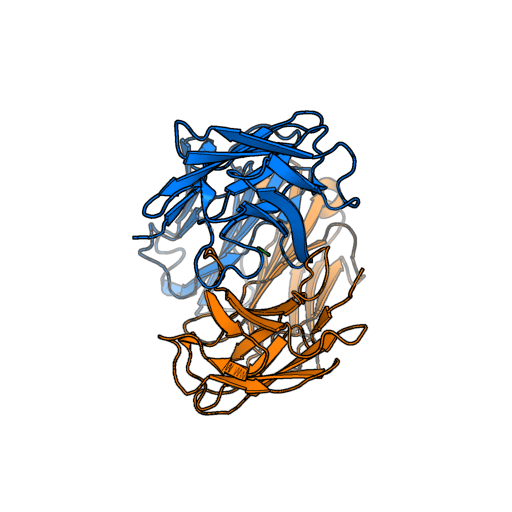663 16.960 5.159 1.00 63.69 61 ARG B N 1
ATOM 2080 C CA . ARG B 2 61 ? -15.453 17.263 6.354 1.00 63.16 61 ARG B CA 1
ATOM 2081 C C . ARG B 2 61 ? -16.957 17.170 6.086 1.00 62.11 61 ARG B C 1
ATOM 2082 O O . ARG B 2 61 ? -17.736 16.903 7.011 1.00 57.47 61 ARG B O 1
ATOM 2090 N N . PHE B 2 62 ? -17.358 17.396 4.823 1.00 56.46 62 PHE B N 1
ATOM 2091 C CA . PHE B 2 62 ? -18.758 17.377 4.415 1.00 58.50 62 PHE B CA 1
ATOM 2092 C C . PHE B 2 62 ? -19.167 16.003 3.892 1.00 65.95 62 PHE B C 1
ATOM 2093 O O . PHE B 2 62 ? -18.567 15.503 2.942 1.00 70.79 62 PHE B O 1
ATOM 2101 N N . THR B 2 63 ? -20.196 15.403 4.504 1.00 70.84 63 THR B N 1
ATOM 2102 C CA . THR B 2 63 ? -20.801 14.193 3.974 1.00 70.11 63 THR B CA 1
ATOM 2103 C C . THR B 2 63 ? -22.311 14.404 3.887 1.00 75.73 63 THR B C 1
ATOM 2104 O O . THR B 2 63 ? -22.871 15.293 4.528 1.00 73.05 63 THR B O 1
ATOM 2108 N N . GLY B 2 64 ? -22.957 13.568 3.075 1.00 68.90 64 GLY B N 1
ATOM 2109 C CA . GLY B 2 64 ? -24.402 13.545 2.972 1.00 67.57 64 GLY B CA 1
ATOM 2110 C C . GLY B 2 64 ? -24.921 12.111 3.048 1.00 73.14 64 GLY B C 1
ATOM 2111 O O . GLY B 2 64 ? -24.219 11.167 2.690 1.00 71.84 64 GLY B O 1
ATOM 2112 N N . SER B 2 65 ? -26.160 11.962 3.508 1.00 73.92 65 SER B N 1
ATOM 2113 C CA . SER B 2 65 ? -26.774 10.652 3.595 1.00 79.46 65 SER B CA 1
ATOM 2114 C C . SER B 2 65 ? -28.261 10.755 3.292 1.00 82.54 65 SER B C 1
ATOM 2115 O O . SER B 2 65 ? -28.827 11.845 3.181 1.00 76.68 65 SER B O 1
ATOM 2118 N N . GLY B 2 66 ? -28.867 9.571 3.178 1.00 82.95 66 GLY B N 1
ATOM 2119 C CA . GLY B 2 66 ? -30.308 9.428 3.150 1.00 80.31 66 GLY B CA 1
ATOM 2120 C C . GLY B 2 66 ? -30.786 9.011 1.765 1.00 79.74 66 GLY B C 1
ATOM 2121 O O . GLY B 2 66 ? -30.046 9.092 0.787 1.00 76.22 66 GLY B O 1
ATOM 2122 N N . SER B 2 67 ? -32.042 8.568 1.722 1.00 81.61 67 SER B N 1
ATOM 2123 C CA . SER B 2 67 ? -32.660 8.052 0.519 1.00 78.98 67 SER B CA 1
ATOM 2124 C C . SER B 2 67 ? -34.150 7.929 0.803 1.00 82.86 67 SER B C 1
ATOM 2125 O O . SER B 2 67 ? -34.523 7.532 1.909 1.00 77.28 67 SER B O 1
ATOM 2128 N N . GLY B 2 68 ? -34.987 8.325 -0.163 1.00 81.88 68 GLY B N 1
ATOM 2129 C CA . GLY B 2 68 ? -36.425 8.368 0.055 1.00 83.30 68 GLY B CA 1
ATOM 2130 C C . GLY B 2 68 ? -36.928 9.783 0.353 1.00 81.59 68 GLY B C 1
ATOM 2131 O O . GLY B 2 68 ? -37.228 10.530 -0.573 1.00 84.04 68 GLY B O 1
ATOM 2132 N N . THR B 2 69 ? -37.074 10.125 1.642 1.00 80.97 69 THR B N 1
ATOM 2133 C CA . THR B 2 69 ? -37.625 11.414 2.041 1.00 84.86 69 THR B CA 1
ATOM 2134 C C . THR B 2 69 ? -36.713 12.152 3.022 1.00 87.47 69 THR B C 1
ATOM 2135 O O . THR B 2 69 ? -36.823 13.372 3.132 1.00 83.24 69 THR B O 1
ATOM 2139 N N . ASP B 2 70 ? -35.875 11.417 3.769 1.00 82.84 70 ASP B N 1
ATOM 2140 C CA . ASP B 2 70 ? -35.078 11.993 4.840 1.00 83.98 70 ASP B CA 1
ATOM 2141 C C . ASP B 2 70 ? -33.614 12.054 4.400 1.00 83.85 70 ASP B C 1
ATOM 2142 O O . ASP B 2 70 ? -33.056 11.058 3.943 1.00 84.90 70 ASP B O 1
ATOM 2147 N N . PHE B 2 71 ? -33.017 13.250 4.508 1.00 76.12 71 PHE B N 1
ATOM 2148 C CA . PHE B 2 71 ? -31.657 13.498 4.044 1.00 76.11 71 PHE B CA 1
ATOM 2149 C C . PHE B 2 71 ? -30.901 14.314 5.088 1.00 70.01 71 PHE B C 1
ATOM 2150 O O . PHE B 2 71 ? -31.473 15.196 5.735 1.00 61.03 71 PHE B O 1
ATOM 2158 N N . THR B 2 72 ? -29.606 14.012 5.232 1.00 67.49 72 THR B N 1
ATOM 2159 C CA . THR B 2 72 ? -28.776 14.682 6.213 1.00 68.99 72 THR B CA 1
ATOM 2160 C C . THR B 2 72 ? -27.456 15.110 5.567 1.00 65.62 72 THR B C 1
ATOM 2161 O O . THR B 2 72 ? -26.778 14.311 4.923 1.00 67.88 72 THR B O 1
ATOM 2165 N N . LEU B 2 73 ? -27.137 16.401 5.730 1.00 59.20 73 LEU B N 1
ATOM 2166 C CA . LEU B 2 73 ? -25.812 16.947 5.494 1.00 57.40 73 LEU B CA 1
ATOM 2167 C C . LEU B 2 73 ? -25.100 17.023 6.839 1.00 59.24 73 LEU B C 1
ATOM 2168 O O . LEU B 2 73 ? -25.640 17.587 7.785 1.00 63.26 73 LEU B O 1
ATOM 2173 N N . THR B 2 74 ? -23.909 16.427 6.922 1.00 57.50 74 THR B N 1
ATOM 2174 C CA . THR B 2 74 ? -23.102 16.468 8.127 1.00 57.95 74 THR B CA 1
ATOM 2175 C C . THR B 2 74 ? -21.789 17.194 7.845 1.00 59.21 74 THR B C 1
ATOM 2176 O O . THR B 2 74 ? -21.123 16.953 6.834 1.00 59.95 74 THR B O 1
ATOM 2180 N N . ILE B 2 75 ? -21.429 18.075 8.779 1.00 59.09 75 ILE B N 1
ATOM 2181 C CA . ILE B 2 75 ? -20.169 18.787 8.750 1.00 56.70 75 ILE B CA 1
ATOM 2182 C C . ILE B 2 75 ? -19.403 18.395 10.004 1.00 56.64 75 ILE B C 1
ATOM 2183 O O . ILE B 2 75 ? -19.810 18.729 11.111 1.00 62.00 75 ILE B O 1
ATOM 2188 N N . SER B 2 76 ? -18.322 17.649 9.798 1.00 56.06 76 SER B N 1
ATOM 2189 C CA . SER B 2 76 ? -17.407 17.284 10.855 1.00 52.05 76 SER B CA 1
ATOM 2190 C C . SER B 2 76 ? -16.353 18.375 10.988 1.00 50.59 76 SER B C 1
ATOM 2191 O O . SER B 2 76 ? -16.120 19.116 10.053 1.00 55.80 76 SER B O 1
ATOM 2194 N N . ASN B 2 77 ? -15.711 18.470 12.148 1.00 52.29 77 ASN B N 1
ATOM 2195 C CA . ASN B 2 77 ? -14.575 19.357 12.299 1.00 51.73 77 ASN B CA 1
ATOM 2196 C C . ASN B 2 77 ? -14.918 20.737 11.737 1.00 52.14 77 ASN B C 1
ATOM 2197 O O . ASN B 2 77 ? -14.183 21.302 10.929 1.00 48.92 77 ASN B O 1
ATOM 2202 N N . VAL B 2 78 ? -16.058 21.289 12.174 1.00 53.86 78 VAL B N 1
ATOM 2203 C CA . VAL B 2 78 ? -16.539 22.565 11.655 1.00 50.52 78 VAL B CA 1
ATOM 2204 C C . VAL B 2 78 ? -15.443 23.620 11.701 1.00 43.51 78 VAL B C 1
ATOM 2205 O O . VAL B 2 78 ? -14.788 23.809 12.722 1.00 51.22 78 VAL B O 1
ATOM 2209 N N . GLN B 2 79 ? -15.315 24.373 10.611 1.00 46.51 79 GLN B N 1
ATOM 2210 C CA . GLN B 2 79 ? -14.413 25.511 10.556 1.00 50.61 79 GLN B CA 1
ATOM 2211 C C . GLN B 2 79 ? -15.245 26.793 10.536 1.00 53.24 79 GLN B C 1
ATOM 2212 O O . GLN B 2 79 ? -16.430 26.736 10.244 1.00 48.24 79 GLN B O 1
ATOM 2218 N N . SER B 2 80 ? -14.626 27.944 10.813 1.00 51.82 80 SER B N 1
ATOM 2219 C CA . SER B 2 80 ? -15.389 29.177 10.898 1.00 55.80 80 SER B CA 1
ATOM 2220 C C . SER B 2 80 ? -15.923 29.562 9.524 1.00 56.19 80 SER B C 1
ATOM 2221 O O . SER B 2 80 ? -17.046 30.062 9.415 1.00 53.36 80 SER B O 1
ATOM 2224 N N . GLU B 2 81 ? -15.150 29.284 8.471 1.00 51.81 81 GLU B N 1
ATOM 2225 C CA . GLU B 2 81 ? -15.615 29.569 7.122 1.00 54.05 81 GLU B CA 1
ATOM 2226 C C . GLU B 2 81 ? -16.883 28.782 6.809 1.00 50.08 81 GLU B C 1
ATOM 2227 O O . GLU B 2 81 ? -17.542 29.050 5.810 1.00 50.17 81 GLU B O 1
ATOM 2233 N N . ASP B 2 82 ? -17.207 27.762 7.618 1.00 47.83 82 ASP B N 1
ATOM 2234 C CA . ASP B 2 82 ? -18.397 26.978 7.333 1.00 48.28 82 ASP B CA 1
ATOM 2235 C C . ASP B 2 82 ? -19.644 27.625 7.946 1.00 50.52 82 ASP B C 1
ATOM 2236 O O . ASP B 2 82 ? -20.747 27.091 7.809 1.00 47.21 82 ASP B O 1
ATOM 2241 N N . LEU B 2 83 ? -19.466 28.719 8.690 1.00 50.23 83 LEU B N 1
ATOM 2242 C CA . LEU B 2 83 ? -20.577 29.284 9.445 1.00 59.35 83 LEU B CA 1
ATOM 2243 C C . LEU B 2 83 ? -21.420 30.156 8.522 1.00 55.22 83 LEU B C 1
ATOM 2244 O O . LEU B 2 83 ? -21.300 31.377 8.547 1.00 54.57 83 LEU B O 1
ATOM 2249 N N . THR B 2 84 ? -22.281 29.518 7.720 1.00 49.71 84 THR B N 1
ATOM 2250 C CA . THR B 2 84 ? -22.996 30.220 6.665 1.00 48.98 84 THR B CA 1
ATOM 2251 C C . THR B 2 84 ? -24.313 29.495 6.359 1.00 46.59 84 THR B C 1
ATOM 2252 O O . THR B 2 84 ? -24.764 28.706 7.167 1.00 45.37 84 THR B O 1
ATOM 2256 N N . ASP B 2 85 ? -24.932 29.756 5.200 1.00 50.12 85 ASP B N 1
ATOM 2257 C CA . ASP B 2 85 ? -26.204 29.146 4.834 1.00 51.50 85 ASP B CA 1
ATOM 2258 C C . ASP B 2 85 ? -25.983 27.879 4.005 1.00 52.14 85 ASP B C 1
ATOM 2259 O O . ASP B 2 85 ? -25.054 27.815 3.204 1.00 50.48 85 ASP B O 1
ATOM 2264 N N . TYR B 2 86 ? -26.878 26.903 4.218 1.00 48.70 86 TYR B N 1
ATOM 2265 C CA . TYR B 2 86 ? -26.932 25.626 3.519 1.00 56.50 86 TYR B CA 1
ATOM 2266 C C . TYR B 2 86 ? -28.385 25.323 3.172 1.00 54.60 86 TYR B C 1
ATOM 2267 O O . TYR B 2 86 ? -29.242 25.438 4.048 1.00 55.78 86 TYR B O 1
ATOM 2276 N N . PHE B 2 87 ? -28.664 24.928 1.920 1.00 58.98 87 PHE B N 1
ATOM 2277 C CA . PHE B 2 87 ? -30.007 24.462 1.579 1.00 56.56 87 PHE B CA 1
ATOM 2278 C C . PHE B 2 87 ? -29.952 23.195 0.726 1.00 56.24 87 PHE B C 1
ATOM 2279 O O . PHE B 2 87 ? -28.953 22.925 0.065 1.00 52.47 87 PHE B O 1
ATOM 2287 N N . CYS B 2 88 ? -31.056 22.427 0.744 1.00 56.23 88 CYS B N 1
ATOM 2288 C CA . CYS B 2 88 ? -31.203 21.261 -0.113 1.00 59.28 88 CYS B CA 1
ATOM 2289 C C . CYS B 2 88 ? -32.026 21.607 -1.353 1.00 61.89 88 CYS B C 1
ATOM 2290 O O . CYS B 2 88 ? -32.789 22.571 -1.355 1.00 62.59 88 CYS B O 1
ATOM 2293 N N . GLN B 2 89 ? -31.858 20.795 -2.405 1.00 58.41 89 GLN B N 1
ATOM 2294 C CA . GLN B 2 89 ? -32.648 20.878 -3.619 1.00 58.35 89 GLN B CA 1
ATOM 2295 C C . GLN B 2 89 ? -33.040 19.457 -4.010 1.00 71.13 89 GLN B C 1
ATOM 2296 O O . GLN B 2 89 ? -32.196 18.562 -3.956 1.00 64.50 89 GLN B O 1
ATOM 2302 N N . GLN B 2 90 ? -34.303 19.264 -4.407 1.00 74.34 90 GLN B N 1
ATOM 2303 C CA . GLN B 2 90 ? -34.712 18.001 -5.007 1.00 74.42 90 GLN B CA 1
ATOM 2304 C C . GLN B 2 90 ? -34.770 18.194 -6.516 1.00 74.64 90 GLN B C 1
ATOM 2305 O O . GLN B 2 90 ? -35.225 19.227 -7.011 1.00 75.64 90 GLN B O 1
ATOM 2311 N N . TYR B 2 91 ? -34.296 17.174 -7.233 1.00 77.96 91 TYR B N 1
ATOM 2312 C CA . TYR B 2 91 ? -34.331 17.187 -8.682 1.00 77.49 91 TYR B CA 1
ATOM 2313 C C . TYR B 2 91 ? -34.801 15.821 -9.177 1.00 75.74 91 TYR B C 1
ATOM 2314 O O . TYR B 2 91 ? -34.135 15.215 -9.998 1.00 88.01 91 TYR B O 1
ATOM 2323 N N . SER B 2 92 ? -35.931 15.326 -8.670 1.00 78.19 92 SER B N 1
ATOM 2324 C CA . SER B 2 92 ? -36.556 14.163 -9.277 1.00 90.51 92 SER B CA 1
ATOM 2325 C C . SER B 2 92 ? -37.712 14.621 -10.164 1.00 92.79 92 SER B C 1
ATOM 2326 O O . SER B 2 92 ? -38.009 13.981 -11.172 1.00 99.64 92 SER B O 1
ATOM 2329 N N . SER B 2 93 ? -38.307 15.768 -9.809 1.00 89.20 93 SER B N 1
ATOM 2330 C CA . SER B 2 93 ? -39.549 16.234 -10.400 1.00 83.61 93 SER B CA 1
ATOM 2331 C C . SER B 2 93 ? -39.552 17.757 -10.524 1.00 87.48 93 SER B C 1
ATOM 2332 O O . SER B 2 93 ? -38.987 18.449 -9.678 1.00 91.17 93 SER B O 1
ATOM 2335 N N . PHE B 2 94 ? -40.195 18.263 -11.588 1.00 84.83 94 PHE B N 1
ATOM 2336 C CA . PHE B 2 94 ? -40.501 19.679 -11.731 1.00 83.14 94 PHE B CA 1
ATOM 2337 C C . PHE B 2 94 ? -41.817 19.977 -11.019 1.00 82.43 94 PHE B C 1
ATOM 2338 O O . PHE B 2 94 ? -42.677 19.108 -10.953 1.00 79.33 94 PHE B O 1
ATOM 2346 N N . PRO B 2 95 ? -42.030 21.196 -10.467 1.00 77.80 95 PRO B N 1
ATOM 2347 C CA . PRO B 2 95 ? -40.980 22.214 -10.389 1.00 70.50 95 PRO B CA 1
ATOM 2348 C C . PRO B 2 95 ? -39.857 21.739 -9.467 1.00 72.00 95 PRO B C 1
ATOM 2349 O O . PRO B 2 95 ? -40.130 21.077 -8.470 1.00 65.05 95 PRO B O 1
ATOM 2353 N N . LEU B 2 96 ? -38.597 22.020 -9.841 1.00 65.47 96 LEU B N 1
ATOM 2354 C CA . LEU B 2 96 ? -37.488 21.979 -8.898 1.00 68.38 96 LEU B CA 1
ATOM 2355 C C . LEU B 2 96 ? -37.874 22.749 -7.632 1.00 63.93 96 LEU B C 1
ATOM 2356 O O . LEU B 2 96 ? -38.444 23.829 -7.730 1.00 63.80 96 LEU B O 1
ATOM 2361 N N . THR B 2 97 ? -37.579 22.194 -6.447 1.00 63.73 97 THR B N 1
ATOM 2362 C CA . THR B 2 97 ? -37.902 22.865 -5.198 1.00 66.48 97 THR B CA 1
ATOM 2363 C C . THR B 2 97 ? -36.734 22.733 -4.222 1.00 68.66 97 THR B C 1
ATOM 2364 O O . THR B 2 97 ? -35.883 21.846 -4.366 1.00 64.32 97 THR B O 1
ATOM 2368 N N . PHE B 2 98 ? -36.743 23.629 -3.217 1.00 62.22 98 PHE B N 1
ATOM 2369 C CA . PHE B 2 98 ? -35.591 23.869 -2.364 1.00 58.44 98 PHE B CA 1
ATOM 2370 C C . PHE B 2 98 ? -36.016 24.032 -0.912 1.00 55.03 98 PHE B C 1
ATOM 2371 O O . PHE B 2 98 ? -37.095 24.531 -0.626 1.00 58.74 98 PHE B O 1
ATOM 2379 N N . GLY B 2 99 ? -35.142 23.596 -0.002 1.00 56.47 99 GLY B N 1
ATOM 2380 C CA . GLY B 2 99 ? -35.293 23.926 1.399 1.00 59.11 99 GLY B CA 1
ATOM 2381 C C . GLY B 2 99 ? -35.195 25.438 1.585 1.00 59.91 99 GLY B C 1
ATOM 2382 O O . GLY B 2 99 ? -34.745 26.155 0.680 1.00 57.14 99 GLY B O 1
ATOM 2383 N N . VAL B 2 100 ? -35.628 25.901 2.758 1.00 53.45 100 VAL B N 1
ATOM 2384 C CA . VAL B 2 100 ? -35.689 27.326 3.029 1.00 60.70 100 VAL B CA 1
ATOM 2385 C C . VAL B 2 100 ? -34.346 27.785 3.585 1.00 57.13 100 VAL B C 1
ATOM 2386 O O . VAL B 2 100 ? -34.066 28.969 3.616 1.00 58.21 100 VAL B O 1
ATOM 2390 N N . GLY B 2 101 ? -33.516 26.849 4.056 1.00 56.51 101 GLY B N 1
ATOM 2391 C CA . GLY B 2 101 ? -32.154 27.189 4.423 1.00 56.47 101 GLY B CA 1
ATOM 2392 C C . GLY B 2 101 ? -31.918 27.119 5.924 1.00 56.93 101 GLY B C 1
ATOM 2393 O O . GLY B 2 101 ? -32.828 27.304 6.722 1.00 55.51 101 GLY B O 1
ATOM 2394 N N . THR B 2 102 ? -30.659 26.852 6.272 1.00 48.89 102 THR B N 1
ATOM 2395 C CA . THR B 2 102 ? -30.211 26.713 7.644 1.00 54.12 102 THR B CA 1
ATOM 2396 C C . THR B 2 102 ? -28.932 27.524 7.777 1.00 52.62 102 THR B C 1
ATOM 2397 O O . THR B 2 102 ? -28.007 27.314 6.999 1.00 55.80 102 THR B O 1
ATOM 2401 N N . LYS B 2 103 ? -28.896 28.437 8.753 1.00 51.26 103 LYS B N 1
ATOM 2402 C CA . LYS B 2 103 ? -27.706 29.228 9.030 1.00 53.90 103 LYS B CA 1
ATOM 2403 C C . LYS B 2 103 ? -26.995 28.616 10.231 1.00 48.59 103 LYS B C 1
ATOM 2404 O O . LYS B 2 103 ? -27.604 28.343 11.262 1.00 48.26 103 LYS B O 1
ATOM 2410 N N . LEU B 2 104 ? -25.694 28.385 10.058 1.00 47.52 104 LEU B N 1
ATOM 2411 C CA . LEU B 2 104 ? -24.830 27.902 11.120 1.00 47.56 104 LEU B CA 1
ATOM 2412 C C . LEU B 2 104 ? -24.194 29.104 11.822 1.00 50.18 104 LEU B C 1
ATOM 2413 O O . LEU B 2 104 ? -23.645 29.960 11.120 1.00 45.97 104 LEU B O 1
ATOM 2418 N N . GLU B 2 105 ? -24.193 29.095 13.173 1.00 51.79 105 GLU B N 1
ATOM 2419 C CA . GLU B 2 105 ? -23.678 30.191 13.993 1.00 55.08 105 GLU B CA 1
ATOM 2420 C C . GLU B 2 105 ? -22.754 29.660 15.080 1.00 50.64 105 GLU B C 1
ATOM 2421 O O . GLU B 2 105 ? -22.802 28.484 15.423 1.00 52.58 105 GLU B O 1
ATOM 2427 N N . LEU B 2 106 ? -21.909 30.548 15.617 1.00 45.82 106 LEU B N 1
ATOM 2428 C CA . LEU B 2 106 ? -20.861 30.137 16.527 1.00 45.63 106 LEU B CA 1
ATOM 2429 C C . LEU B 2 106 ? -21.345 30.338 17.956 1.00 55.85 106 LEU B C 1
ATOM 2430 O O . LEU B 2 106 ? -21.849 31.420 18.304 1.00 51.47 106 LEU B O 1
ATOM 2435 N N . LYS B 2 107 ? -21.144 29.293 18.770 1.00 49.17 107 LYS B N 1
ATOM 2436 C CA . LYS B 2 107 ? -21.375 29.344 20.204 1.00 55.18 107 LYS B CA 1
ATOM 2437 C C . LYS B 2 107 ? -20.289 30.183 20.868 1.00 54.70 107 LYS B C 1
ATOM 2438 O O . LYS B 2 107 ? -19.141 30.186 20.466 1.00 53.45 107 LYS B O 1
ATOM 2444 N N . ARG B 2 108 ? -20.676 30.932 21.899 1.00 51.93 108 ARG B N 1
ATOM 2445 C CA . ARG B 2 108 ? -19.738 31.775 22.617 1.00 51.38 108 ARG B CA 1
ATOM 2446 C C . ARG B 2 108 ? -20.349 32.017 23.996 1.00 48.04 108 ARG B C 1
ATOM 2447 O O . ARG B 2 108 ? -21.487 31.631 24.196 1.00 50.04 108 ARG B O 1
ATOM 2455 N N . ALA B 2 109 ? -19.598 32.602 24.936 1.00 50.67 109 ALA B N 1
ATOM 2456 C CA . ALA B 2 109 ? -20.105 32.861 26.274 1.00 53.44 109 ALA B CA 1
ATOM 2457 C C . ALA B 2 109 ? -21.290 33.821 26.180 1.00 57.24 109 ALA B C 1
ATOM 2458 O O . ALA B 2 109 ? -21.342 34.644 25.274 1.00 52.33 109 ALA B O 1
ATOM 2460 N N . ASP B 2 110 ? -22.228 33.701 27.116 1.00 54.26 110 ASP B N 1
ATOM 2461 C CA . ASP B 2 110 ? -23.356 34.612 27.213 1.00 56.21 110 ASP B CA 1
ATOM 2462 C C . ASP B 2 110 ? -22.849 36.035 27.448 1.00 55.36 110 ASP B C 1
ATOM 2463 O O . ASP B 2 110 ? -21.847 36.240 28.137 1.00 49.07 110 ASP B O 1
ATOM 2468 N N . ALA B 2 111 ? -23.550 37.023 26.871 1.00 49.30 111 ALA B N 1
ATOM 2469 C CA . ALA B 2 111 ? -23.149 38.414 27.030 1.00 45.18 111 ALA B CA 1
ATOM 2470 C C . ALA B 2 111 ? -24.408 39.264 27.033 1.00 43.81 111 ALA B C 1
ATOM 2471 O O . ALA B 2 111 ? -25.281 39.061 26.186 1.00 44.35 111 ALA B O 1
ATOM 2473 N N . ALA B 2 112 ? -24.547 40.075 28.092 1.00 44.79 112 ALA B N 1
ATOM 2474 C CA . ALA B 2 112 ? -25.645 41.012 28.247 1.00 45.63 112 ALA B CA 1
ATOM 2475 C C . ALA B 2 112 ? -25.514 42.152 27.230 1.00 38.95 112 ALA B C 1
ATOM 2476 O O . ALA B 2 112 ? -24.418 42.612 26.935 1.00 42.97 112 ALA B O 1
ATOM 2478 N N . PRO B 2 113 ? -26.638 42.684 26.716 1.00 41.35 113 PRO B N 1
ATOM 2479 C CA . PRO B 2 113 ? -26.585 43.827 25.802 1.00 38.12 113 PRO B CA 1
ATOM 2480 C C . PRO B 2 113 ? -26.092 45.061 26.525 1.00 40.56 113 PRO B C 1
ATOM 2481 O O . PRO B 2 113 ? -26.422 45.240 27.695 1.00 39.35 113 PRO B O 1
ATOM 2485 N N . THR B 2 114 ? -25.294 45.877 25.830 1.00 38.69 114 THR B N 1
ATOM 2486 C CA . THR B 2 114 ? -24.991 47.238 26.234 1.00 38.65 114 THR B CA 1
ATOM 2487 C C . THR B 2 114 ? -26.008 48.162 25.568 1.00 42.15 114 THR B C 1
ATOM 2488 O O . THR B 2 114 ? -25.997 48.297 24.325 1.00 41.57 114 THR B O 1
ATOM 2492 N N . VAL B 2 115 ? -26.883 48.760 26.389 1.00 34.74 115 VAL B N 1
ATOM 2493 C CA . VAL B 2 115 ? -28.023 49.523 25.914 1.00 35.70 115 VAL B CA 1
ATOM 2494 C C . VAL B 2 115 ? -27.821 51.036 26.024 1.00 39.95 115 VAL B C 1
ATOM 2495 O O . VAL B 2 115 ? -27.345 51.564 27.033 1.00 38.31 115 VAL B O 1
ATOM 2499 N N . SER B 2 116 ? -28.257 51.734 24.961 1.00 36.66 116 SER B N 1
ATOM 2500 C CA . SER B 2 116 ? -28.208 53.180 24.886 1.00 34.88 116 SER B CA 1
ATOM 2501 C C . SER B 2 116 ? -29.500 53.668 24.278 1.00 35.95 116 SER B C 1
ATOM 2502 O O . SER B 2 116 ? -29.804 53.200 23.197 1.00 36.25 116 SER B O 1
ATOM 2505 N N . ILE B 2 117 ? -30.197 54.616 24.934 1.00 32.97 117 ILE B N 1
ATOM 2506 C CA . ILE B 2 117 ? -31.352 55.267 24.348 1.00 33.17 117 ILE B CA 1
ATOM 2507 C C . ILE B 2 117 ? -31.046 56.737 24.058 1.00 35.25 117 ILE B C 1
ATOM 2508 O O . ILE B 2 117 ? -30.387 57.449 24.839 1.00 34.76 117 ILE B O 1
ATOM 2513 N N . PHE B 2 118 ? -31.573 57.198 22.913 1.00 33.19 118 PHE B N 1
ATOM 2514 C CA . PHE B 2 118 ? -31.368 58.551 22.436 1.00 33.35 118 PHE B CA 1
ATOM 2515 C C . PHE B 2 118 ? -32.723 59.208 22.227 1.00 35.88 118 PHE B C 1
ATOM 2516 O O . PHE B 2 118 ? -33.546 58.719 21.475 1.00 35.18 118 PHE B O 1
ATOM 2524 N N . PRO B 2 119 ? -32.928 60.401 22.790 1.00 34.09 119 PRO B N 1
ATOM 2525 C CA . PRO B 2 119 ? -34.038 61.251 22.392 1.00 36.85 119 PRO B CA 1
ATOM 2526 C C . PRO B 2 119 ? -33.886 61.646 20.917 1.00 36.35 119 PRO B C 1
ATOM 2527 O O . PRO B 2 119 ? -32.784 61.706 20.383 1.00 36.19 119 PRO B O 1
ATOM 2531 N N . PRO B 2 120 ? -34.963 62.115 20.295 1.00 37.07 120 PRO B N 1
ATOM 2532 C CA . PRO B 2 120 ? -34.862 62.748 18.969 1.00 38.74 120 PRO B CA 1
ATOM 2533 C C . PRO B 2 120 ? -33.926 63.956 19.026 1.00 39.79 120 PRO B C 1
ATOM 2534 O O . PRO B 2 120 ? -33.942 64.726 19.983 1.00 33.35 120 PRO B O 1
ATOM 2538 N N . SER B 2 121 ? -33.213 64.234 17.943 1.00 39.24 121 SER B N 1
ATOM 2539 C CA . SER B 2 121 ? -32.413 65.456 17.832 1.00 36.37 121 SER B CA 1
ATOM 2540 C C . SER B 2 121 ? -33.324 66.656 17.648 1.00 38.25 121 SER B C 1
ATOM 2541 O O . SER B 2 121 ? -34.460 66.517 17.172 1.00 37.72 121 SER B O 1
ATOM 2544 N N . SER B 2 122 ? -32.840 67.856 18.007 1.00 38.66 122 SER B N 1
ATOM 2545 C CA . SER B 2 122 ? -33.617 69.061 17.748 1.00 45.73 122 SER B CA 1
ATOM 2546 C C . SER B 2 122 ? -33.800 69.295 16.246 1.00 40.53 122 SER B C 1
ATOM 2547 O O . SER B 2 122 ? -34.851 69.779 15.806 1.00 40.04 122 SER B O 1
ATOM 2550 N N . GLU B 2 123 ? -32.801 68.902 15.449 1.00 37.56 123 GLU B N 1
ATOM 2551 C CA . GLU B 2 123 ? -32.946 69.020 14.001 1.00 42.54 123 GLU B CA 1
ATOM 2552 C C . GLU B 2 123 ? -34.091 68.151 13.514 1.00 33.80 123 GLU B C 1
ATOM 2553 O O . GLU B 2 123 ? -34.861 68.572 12.661 1.00 36.96 123 GLU B O 1
ATOM 2559 N N . GLN B 2 124 ? -34.227 66.928 14.031 1.00 31.79 124 GLN B N 1
ATOM 2560 C CA . GLN B 2 124 ? -35.357 66.127 13.594 1.00 33.38 124 GLN B CA 1
ATOM 2561 C C . GLN B 2 124 ? -36.677 66.762 14.040 1.00 38.11 124 GLN B C 1
ATOM 2562 O O . GLN B 2 124 ? -37.634 66.893 13.246 1.00 36.46 124 GLN B O 1
ATOM 2568 N N . LEU B 2 125 ? -36.741 67.184 15.308 1.00 38.74 125 LEU B N 1
ATOM 2569 C CA . LEU B 2 125 ? -37.963 67.774 15.840 1.00 42.24 125 LEU B CA 1
ATOM 2570 C C . LEU B 2 125 ? -38.423 69.007 15.064 1.00 43.95 125 LEU B C 1
ATOM 2571 O O . LEU B 2 125 ? -39.620 69.153 14.837 1.00 39.48 125 LEU B O 1
ATOM 2576 N N . THR B 2 126 ? -37.493 69.914 14.726 1.00 42.63 126 THR B N 1
ATOM 2577 C CA . THR B 2 126 ? -37.831 71.090 13.947 1.00 47.36 126 THR B CA 1
ATOM 2578 C C . THR B 2 126 ? -38.426 70.671 12.604 1.00 46.64 126 THR B C 1
ATOM 2579 O O . THR B 2 126 ? -39.148 71.451 11.983 1.00 46.29 126 THR B O 1
ATOM 2583 N N . SER B 2 127 ? -38.137 69.463 12.114 1.00 43.08 127 SER B N 1
ATOM 2584 C CA . SER B 2 127 ? -38.775 69.055 10.870 1.00 45.96 127 SER B CA 1
ATOM 2585 C C . SER B 2 127 ? -40.057 68.264 11.113 1.00 47.21 127 SER B C 1
ATOM 2586 O O . SER B 2 127 ? -40.625 67.735 10.160 1.00 46.95 127 SER B O 1
ATOM 2589 N N . GLY B 2 128 ? -40.494 68.175 12.387 1.00 46.74 128 GLY B N 1
ATOM 2590 C CA . GLY B 2 128 ? -41.810 67.662 12.743 1.00 44.88 128 GLY B CA 1
ATOM 2591 C C . GLY B 2 128 ? -41.791 66.174 13.080 1.00 45.11 128 GLY B C 1
ATOM 2592 O O . GLY B 2 128 ? -42.852 65.579 13.264 1.00 46.27 128 GLY B O 1
ATOM 2593 N N . GLY B 2 129 ? -40.598 65.578 13.206 1.00 44.21 129 GLY B N 1
ATOM 2594 C CA . GLY B 2 129 ? -40.485 64.160 13.513 1.00 43.24 129 GLY B CA 1
ATOM 2595 C C . GLY B 2 129 ? -39.789 63.907 14.850 1.00 39.54 129 GLY B C 1
ATOM 2596 O O . GLY B 2 129 ? -39.014 64.730 15.319 1.00 40.23 129 GLY B O 1
ATOM 2597 N N . ALA B 2 130 ? -40.070 62.738 15.450 1.00 38.36 130 ALA B N 1
ATOM 2598 C CA . ALA B 2 130 ? -39.464 62.365 16.713 1.00 43.24 130 ALA B CA 1
ATOM 2599 C C . ALA B 2 130 ? -39.192 60.871 16.727 1.00 38.80 130 ALA B C 1
ATOM 2600 O O . ALA B 2 130 ? -40.082 60.086 17.054 1.00 46.01 130 ALA B O 1
ATOM 2602 N N . SER B 2 131 ? -37.985 60.492 16.329 1.00 34.15 131 SER B N 1
ATOM 2603 C CA . SER B 2 131 ? -37.565 59.106 16.383 1.00 35.93 131 SER B CA 1
ATOM 2604 C C . SER B 2 131 ? -36.733 58.910 17.650 1.00 38.54 131 SER B C 1
ATOM 2605 O O . SER B 2 131 ? -35.762 59.618 17.864 1.00 36.18 131 SER B O 1
ATOM 2608 N N . VAL B 2 132 ? -37.165 58.002 18.520 1.00 34.94 132 VAL B N 1
ATOM 2609 C CA . VAL B 2 132 ? -36.398 57.672 19.716 1.00 33.81 132 VAL B CA 1
ATOM 2610 C C . VAL B 2 132 ? -35.703 56.364 19.397 1.00 34.83 132 VAL B C 1
ATOM 2611 O O . VAL B 2 132 ? -36.360 55.417 19.003 1.00 37.39 132 VAL B O 1
ATOM 2615 N N . VAL B 2 133 ? -34.376 56.316 19.531 1.00 33.92 133 VAL B N 1
ATOM 2616 C CA . VAL B 2 133 ? -33.612 55.195 19.043 1.00 32.22 133 VAL B CA 1
ATOM 2617 C C . VAL B 2 133 ? -32.955 54.498 20.221 1.00 34.60 133 VAL B C 1
ATOM 2618 O O . VAL B 2 133 ? -32.300 55.134 21.047 1.00 34.61 133 VAL B O 1
ATOM 2622 N N . CYS B 2 134 ? -33.037 53.177 20.221 1.00 33.47 134 CYS B N 1
ATOM 2623 C CA . CYS B 2 134 ? -32.457 52.377 21.270 1.00 37.02 134 CYS B CA 1
ATOM 2624 C C . CYS B 2 134 ? -31.536 51.345 20.642 1.00 35.88 134 CYS B C 1
ATOM 2625 O O . CYS B 2 134 ? -31.969 50.546 19.818 1.00 36.32 134 CYS B O 1
ATOM 2628 N N . PHE B 2 135 ? -30.276 51.370 21.048 1.00 37.98 135 PHE B N 1
ATOM 2629 C CA . PHE B 2 135 ? -29.306 50.373 20.627 1.00 32.75 135 PHE B CA 1
ATOM 2630 C C . PHE B 2 135 ? -29.089 49.359 21.749 1.00 41.99 135 PHE B C 1
ATOM 2631 O O . PHE B 2 135 ? -28.973 49.715 22.946 1.00 36.29 135 PHE B O 1
ATOM 2639 N N . LEU B 2 136 ? -29.041 48.096 21.328 1.00 35.53 136 LEU B N 1
ATOM 2640 C CA . LEU B 2 136 ? -28.773 46.965 22.208 1.00 34.43 136 LEU B CA 1
ATOM 2641 C C . LEU B 2 136 ? -27.651 46.161 21.566 1.00 34.77 136 LEU B C 1
ATOM 2642 O O . LEU B 2 136 ? -27.865 45.409 20.612 1.00 36.88 136 LEU B O 1
ATOM 2647 N N . ASN B 2 137 ? -26.441 46.465 21.985 1.00 36.48 137 ASN B N 1
ATOM 2648 C CA . ASN B 2 137 ? -25.224 46.035 21.323 1.00 35.02 137 ASN B CA 1
ATOM 2649 C C . ASN B 2 137 ? -24.477 44.943 22.085 1.00 41.02 137 ASN B C 1
ATOM 2650 O O . ASN B 2 137 ? -24.420 44.931 23.327 1.00 39.24 137 ASN B O 1
ATOM 2655 N N . ASN B 2 138 ? -23.903 44.041 21.277 1.00 40.08 138 ASN B N 1
ATOM 2656 C CA . ASN B 2 138 ? -22.869 43.102 21.667 1.00 38.92 138 ASN B CA 1
ATOM 2657 C C . ASN B 2 138 ? -23.423 42.109 22.676 1.00 40.31 138 ASN B C 1
ATOM 2658 O O . ASN B 2 138 ? -22.854 41.946 23.755 1.00 41.85 138 ASN B O 1
ATOM 2663 N N . PHE B 2 139 ? -24.516 41.436 22.315 1.00 38.64 139 PHE B N 1
ATOM 2664 C CA . PHE B 2 139 ? -25.070 40.440 23.222 1.00 46.17 139 PHE B CA 1
ATOM 2665 C C . PHE B 2 139 ? -25.061 39.038 22.611 1.00 48.02 139 PHE B C 1
ATOM 2666 O O . PHE B 2 139 ? -24.823 38.866 21.412 1.00 40.41 139 PHE B O 1
ATOM 2674 N N . TYR B 2 140 ? -25.304 38.052 23.474 1.00 44.75 140 TYR B N 1
ATOM 2675 C CA . TYR B 2 140 ? -25.290 36.647 23.091 1.00 46.28 140 TYR B CA 1
ATOM 2676 C C . TYR B 2 140 ? -25.986 35.850 24.197 1.00 50.24 140 TYR B C 1
ATOM 2677 O O . TYR B 2 140 ? -25.646 36.042 25.365 1.00 49.04 140 TYR B O 1
ATOM 2686 N N . PRO B 2 141 ? -26.927 34.911 23.902 1.00 54.35 141 PRO B N 1
ATOM 2687 C CA . PRO B 2 141 ? -27.380 34.585 22.541 1.00 52.43 141 PRO B CA 1
ATOM 2688 C C . PRO B 2 141 ? -28.268 35.601 21.837 1.00 52.57 141 PRO B C 1
ATOM 2689 O O . PRO B 2 141 ? -28.649 36.621 22.409 1.00 50.43 141 PRO B O 1
ATOM 2693 N N . LYS B 2 142 ? -28.644 35.258 20.599 1.00 52.41 142 LYS B N 1
ATOM 2694 C CA . LYS B 2 142 ? -29.328 36.173 19.692 1.00 55.97 142 LYS B CA 1
ATOM 2695 C C . LYS B 2 142 ? -30.719 36.534 20.197 1.00 52.97 142 LYS B C 1
ATOM 2696 O O . LYS B 2 142 ? -31.202 37.617 19.895 1.00 55.00 142 LYS B O 1
ATOM 2702 N N . ASP B 2 143 ? -31.356 35.634 20.966 1.00 55.72 143 ASP B N 1
ATOM 2703 C CA . ASP B 2 143 ? -32.753 35.800 21.337 1.00 52.79 143 ASP B CA 1
ATOM 2704 C C . ASP B 2 143 ? -32.893 36.971 22.308 1.00 51.33 143 ASP B C 1
ATOM 2705 O O . ASP B 2 143 ? -32.304 36.952 23.379 1.00 50.45 143 ASP B O 1
ATOM 2710 N N . ILE B 2 144 ? -33.699 37.967 21.953 1.00 50.88 144 ILE B N 1
ATOM 2711 C CA . ILE B 2 144 ? -33.869 39.131 22.807 1.00 50.71 144 ILE B CA 1
ATOM 2712 C C . ILE B 2 144 ? -35.246 39.715 22.547 1.00 49.79 144 ILE B C 1
ATOM 2713 O O . ILE B 2 144 ? -35.790 39.559 21.458 1.00 47.98 144 ILE B O 1
ATOM 2718 N N . ASN B 2 145 ? -35.783 40.389 23.557 1.00 49.21 145 ASN B N 1
ATOM 2719 C CA . ASN B 2 145 ? -37.079 41.043 23.451 1.00 54.71 145 ASN B CA 1
ATOM 2720 C C . ASN B 2 145 ? -36.933 42.485 23.914 1.00 50.41 145 ASN B C 1
ATOM 2721 O O . ASN B 2 145 ? -36.375 42.724 24.973 1.00 51.85 145 ASN B O 1
ATOM 2726 N N . VAL B 2 146 ? -37.508 43.417 23.154 1.00 47.29 146 VAL B N 1
ATOM 2727 C CA . VAL B 2 146 ? -37.413 44.827 23.488 1.00 48.79 146 VAL B CA 1
ATOM 2728 C C . VAL B 2 146 ? -38.840 45.336 23.563 1.00 42.91 146 VAL B C 1
ATOM 2729 O O . VAL B 2 146 ? -39.655 45.053 22.693 1.00 48.09 146 VAL B O 1
ATOM 2733 N N . LYS B 2 147 ? -39.138 46.053 24.638 1.00 44.64 147 LYS B N 1
ATOM 2734 C CA . LYS B 2 147 ? -40.419 46.695 24.808 1.00 47.05 147 LYS B CA 1
ATOM 2735 C C . LYS B 2 147 ? -40.187 48.188 25.012 1.00 43.99 147 LYS B C 1
ATOM 2736 O O . LYS B 2 147 ? -39.254 48.576 25.711 1.00 46.88 147 LYS B O 1
ATOM 2742 N N . TRP B 2 148 ? -41.074 49.006 24.445 1.00 42.19 148 TRP B N 1
ATOM 2743 C CA . TRP B 2 148 ? -41.055 50.440 24.685 1.00 43.17 148 TRP B CA 1
ATOM 2744 C C . TRP B 2 148 ? -42.154 50.809 25.675 1.00 45.83 148 TRP B C 1
ATOM 2745 O O . TRP B 2 148 ? -43.236 50.227 25.645 1.00 48.91 148 TRP B O 1
ATOM 2756 N N . LYS B 2 149 ? -41.888 51.812 26.513 1.00 42.70 149 LYS B N 1
ATOM 2757 C CA . LYS B 2 149 ? -42.951 52.417 27.299 1.00 42.75 149 LYS B CA 1
ATOM 2758 C C . LYS B 2 149 ? -42.797 53.917 27.260 1.00 39.83 149 LYS B C 1
ATOM 2759 O O . LYS B 2 149 ? -41.683 54.460 27.202 1.00 39.69 149 LYS B O 1
ATOM 2765 N N . ILE B 2 150 ? -43.962 54.547 27.260 1.00 38.22 150 ILE B N 1
ATOM 2766 C CA . ILE B 2 150 ? -44.121 55.980 27.336 1.00 42.65 150 ILE B CA 1
ATOM 2767 C C . ILE B 2 150 ? -44.940 56.253 28.594 1.00 43.06 150 ILE B C 1
ATOM 2768 O O . ILE B 2 150 ? -46.025 55.687 28.762 1.00 43.27 150 ILE B O 1
ATOM 2773 N N . ASP B 2 151 ? -44.376 57.093 29.466 1.00 43.72 151 ASP B N 1
ATOM 2774 C CA . ASP B 2 151 ? -44.988 57.423 30.747 1.00 46.37 151 ASP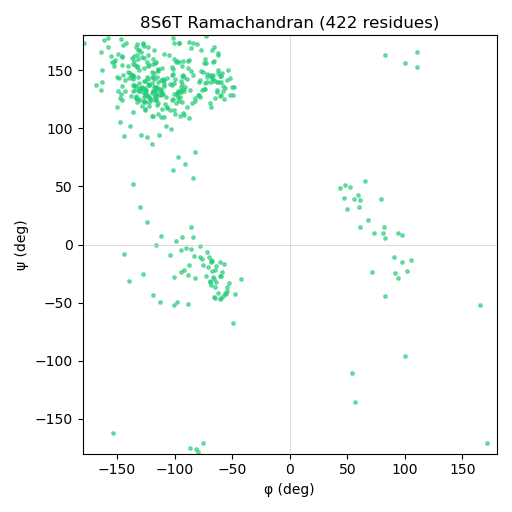 B CA 1
ATOM 2775 C C . ASP B 2 151 ? -45.464 56.150 31.453 1.00 48.76 151 ASP B C 1
ATOM 2776 O O . ASP B 2 151 ? -46.565 56.125 31.992 1.00 46.90 151 ASP B O 1
ATOM 2781 N N . GLY B 2 152 ? -44.676 55.075 31.381 1.00 44.95 152 GLY B N 1
ATOM 2782 C CA . GLY B 2 152 ? -44.970 53.845 32.098 1.00 49.47 152 GLY B CA 1
ATOM 2783 C C . GLY B 2 152 ? -45.820 52.831 31.332 1.00 54.24 152 GLY B C 1
ATOM 2784 O O . GLY B 2 152 ? -45.917 51.681 31.754 1.00 61.67 152 GLY B O 1
ATOM 2785 N N . SER B 2 153 ? -46.398 53.204 30.187 1.00 55.89 153 SER B N 1
ATOM 2786 C CA . SER B 2 153 ? -47.339 52.320 29.518 1.00 57.11 153 SER B CA 1
ATOM 2787 C C . SER B 2 153 ? -46.810 51.838 28.158 1.00 55.43 153 SER B C 1
ATOM 2788 O O . SER B 2 153 ? -46.198 52.585 27.396 1.00 51.39 153 SER B O 1
ATOM 2791 N N . GLU B 2 154 ? -47.048 50.558 27.850 1.00 50.93 154 GLU B N 1
ATOM 2792 C CA . GLU B 2 154 ? -46.409 49.891 26.730 1.00 56.59 154 GLU B CA 1
ATOM 2793 C C . GLU B 2 154 ? -46.820 50.555 25.425 1.00 51.04 154 GLU B C 1
ATOM 2794 O O . GLU B 2 154 ? -47.978 50.915 25.259 1.00 50.94 154 GLU B O 1
ATOM 2800 N N . ARG B 2 155 ? -45.859 50.696 24.505 1.00 53.46 155 ARG B N 1
ATOM 2801 C CA . ARG B 2 155 ? -46.123 51.245 23.183 1.00 52.16 155 ARG B CA 1
ATOM 2802 C C . ARG B 2 155 ? -45.650 50.257 22.122 1.00 56.41 155 ARG B C 1
ATOM 2803 O O . ARG B 2 155 ? -44.510 49.774 22.183 1.00 52.27 155 ARG B O 1
ATOM 2811 N N . GLN B 2 156 ? -46.527 50.016 21.128 1.00 54.62 156 GLN B N 1
ATOM 2812 C CA . GLN B 2 156 ? -46.249 49.079 20.046 1.00 58.51 156 GLN B CA 1
ATOM 2813 C C . GLN B 2 156 ? -46.243 49.747 18.672 1.00 60.77 156 GLN B C 1
ATOM 2814 O O . GLN B 2 156 ? -45.380 49.460 17.837 1.00 59.93 156 GLN B O 1
ATOM 2820 N N . ASN B 2 157 ? -47.220 50.622 18.433 1.00 60.76 157 ASN B N 1
ATOM 2821 C CA . ASN B 2 157 ? -47.316 51.334 17.174 1.00 58.41 157 ASN B CA 1
ATOM 2822 C C . ASN B 2 157 ? -46.100 52.235 16.981 1.00 52.32 157 ASN B C 1
ATOM 2823 O O . ASN B 2 157 ? -45.754 53.016 17.863 1.00 52.42 157 ASN B O 1
ATOM 2828 N N . GLY B 2 158 ? -45.472 52.159 15.806 1.00 51.28 158 GLY B N 1
ATOM 2829 C CA . GLY B 2 158 ? -44.459 53.140 15.453 1.00 50.12 158 GLY B CA 1
ATOM 2830 C C . GLY B 2 158 ? -43.048 52.631 15.736 1.00 45.04 158 GLY B C 1
ATOM 2831 O O . GLY B 2 158 ? -42.079 53.374 15.577 1.00 40.90 158 GLY B O 1
ATOM 2832 N N . VAL B 2 159 ? -42.945 51.352 16.094 1.00 40.95 159 VAL B N 1
ATOM 2833 C CA . VAL B 2 159 ? -41.667 50.734 16.387 1.00 43.81 159 VAL B CA 1
ATOM 2834 C C . VAL B 2 159 ? -41.145 49.987 15.170 1.00 47.20 159 VAL B C 1
ATOM 2835 O O . VAL B 2 159 ? -41.827 49.110 14.656 1.00 47.60 159 VAL B O 1
ATOM 2839 N N . LEU B 2 160 ? -39.885 50.243 14.809 1.00 40.06 160 LEU B N 1
ATOM 2840 C CA . LEU B 2 160 ? -39.176 49.419 13.845 1.00 43.37 160 LEU B CA 1
ATOM 2841 C C . LEU B 2 160 ? -37.883 48.880 14.449 1.00 41.56 160 LEU B C 1
ATOM 2842 O O . LEU B 2 160 ? -37.107 49.609 15.062 1.00 38.50 160 LEU B O 1
ATOM 2847 N N . ASN B 2 161 ? -37.620 47.605 14.171 1.00 39.80 161 ASN B N 1
ATOM 2848 C CA . ASN B 2 161 ? -36.451 46.928 14.671 1.00 39.83 161 ASN B CA 1
ATOM 2849 C C . ASN B 2 161 ? -35.562 46.482 13.535 1.00 44.22 161 ASN B C 1
ATOM 2850 O O . ASN B 2 161 ? -36.053 46.105 12.481 1.00 44.36 161 ASN B O 1
ATOM 2855 N N . SER B 2 162 ? -34.260 46.474 13.811 1.00 37.77 162 SER B N 1
ATOM 2856 C CA . SER B 2 162 ? -33.266 45.984 12.895 1.00 43.39 162 SER B CA 1
ATOM 2857 C C . SER B 2 162 ? -32.225 45.206 13.693 1.00 45.25 162 SER B C 1
ATOM 2858 O O . SER B 2 162 ? -31.869 45.637 14.782 1.00 39.87 162 SER B O 1
ATOM 2861 N N . TRP B 2 163 ? -31.707 44.109 13.121 1.00 42.83 163 TRP B N 1
ATOM 2862 C CA . TRP B 2 163 ? -30.820 43.178 13.813 1.00 48.40 163 TRP B CA 1
ATOM 2863 C C . TRP B 2 163 ? -29.615 42.931 12.920 1.00 48.28 163 TRP B C 1
ATOM 2864 O O . TRP B 2 163 ? -29.807 42.804 11.712 1.00 44.94 163 TRP B O 1
ATOM 2875 N N . THR B 2 164 ? -28.401 42.871 13.473 1.00 42.93 164 THR B N 1
ATOM 2876 C CA . THR B 2 164 ? -27.247 42.453 12.692 1.00 48.29 164 THR B CA 1
ATOM 2877 C C . THR B 2 164 ? -27.157 40.925 12.708 1.00 51.91 164 THR B C 1
ATOM 2878 O O . THR B 2 164 ? -27.890 40.223 13.413 1.00 47.50 164 THR B O 1
ATOM 2882 N N . ASP B 2 165 ? -26.284 40.407 11.850 1.00 47.86 165 ASP B N 1
ATOM 2883 C CA . ASP B 2 165 ? -25.942 38.994 11.890 1.00 52.01 165 ASP B CA 1
ATOM 2884 C C . ASP B 2 165 ? -24.797 38.867 12.881 1.00 52.64 165 ASP B C 1
ATOM 2885 O O . ASP B 2 165 ? -24.215 39.887 13.280 1.00 48.33 165 ASP B O 1
ATOM 2890 N N . GLN B 2 166 ? -24.403 37.623 13.172 1.00 51.26 166 GLN B N 1
ATOM 2891 C CA . GLN B 2 166 ? -23.364 37.385 14.154 1.00 51.06 166 GLN B CA 1
ATOM 2892 C C . GLN B 2 166 ? -22.094 38.106 13.745 1.00 53.54 166 GLN B C 1
ATOM 2893 O O . GLN B 2 166 ? -21.712 38.054 12.586 1.00 54.08 166 GLN B O 1
ATOM 2899 N N . ASP B 2 167 ? -21.429 38.759 14.707 1.00 45.85 167 ASP B N 1
ATOM 2900 C CA . ASP B 2 167 ? -20.246 39.546 14.412 1.00 47.85 167 ASP B CA 1
ATOM 2901 C C . ASP B 2 167 ? -19.078 38.609 14.131 1.00 54.92 167 ASP B C 1
ATOM 2902 O O . ASP B 2 167 ? -18.868 37.627 14.849 1.00 51.53 167 ASP B O 1
ATOM 2907 N N . SER B 2 168 ? -18.276 38.954 13.118 1.00 57.00 168 SER B N 1
ATOM 2908 C CA . SER B 2 168 ? -17.205 38.073 12.670 1.00 61.27 168 SER B CA 1
ATOM 2909 C C . SER B 2 168 ? -16.068 38.060 13.684 1.00 60.69 168 SER B C 1
ATOM 2910 O O . SER B 2 168 ? -15.354 37.059 13.789 1.00 62.74 168 SER B O 1
ATOM 2913 N N . LYS B 2 169 ? -15.929 39.159 14.438 1.00 58.59 169 LYS B N 1
ATOM 2914 C CA . LYS B 2 169 ? -14.821 39.307 15.367 1.00 61.43 169 LYS B CA 1
ATOM 2915 C C . LYS B 2 169 ? -15.169 38.727 16.746 1.00 56.60 169 LYS B C 1
ATOM 2916 O O . LYS B 2 169 ? -14.365 37.995 17.305 1.00 56.29 169 LYS B O 1
ATOM 2922 N N . ASP B 2 170 ? -16.306 39.089 17.357 1.00 51.99 170 ASP B N 1
ATOM 2923 C CA . ASP B 2 170 ? -16.532 38.712 18.751 1.00 48.48 170 ASP B CA 1
ATOM 2924 C C . ASP B 2 170 ? -17.730 37.778 18.901 1.00 43.08 170 ASP B C 1
ATOM 2925 O O . ASP B 2 170 ? -18.068 37.430 20.009 1.00 47.88 170 ASP B O 1
ATOM 2930 N N . SER B 2 171 ? -18.409 37.438 17.804 1.00 42.88 171 SER B N 1
ATOM 2931 C CA . SER B 2 171 ? -19.490 36.464 17.807 1.00 44.12 171 SER B CA 1
ATOM 2932 C C . SER B 2 171 ? -20.729 36.922 18.564 1.00 44.36 171 SER B C 1
ATOM 2933 O O . SER B 2 171 ? -21.591 36.094 18.878 1.00 43.09 171 SER B O 1
ATOM 2936 N N . THR B 2 172 ? -20.882 38.237 18.749 1.00 42.29 172 THR B N 1
ATOM 2937 C CA . THR B 2 172 ? -22.090 38.752 19.370 1.00 43.56 172 THR B CA 1
ATOM 2938 C C . THR B 2 172 ? -23.106 39.192 18.315 1.00 43.28 172 THR B C 1
ATOM 2939 O O . THR B 2 172 ? -22.828 39.201 17.112 1.00 44.07 172 THR B O 1
ATOM 2943 N N . TYR B 2 173 ? -24.307 39.552 18.798 1.00 40.73 173 TYR B N 1
ATOM 2944 C CA . TYR B 2 173 ? -25.352 40.135 17.980 1.00 38.84 173 TYR B CA 1
ATOM 2945 C C . TYR B 2 173 ? -25.621 41.549 18.467 1.00 42.01 173 TYR B C 1
ATOM 2946 O O . TYR B 2 173 ? -25.341 41.836 19.627 1.00 37.70 173 TYR B O 1
ATOM 2955 N N . SER B 2 174 ? -26.177 42.399 17.594 1.00 37.20 174 SER B N 1
ATOM 2956 C CA . SER B 2 174 ? -26.654 43.717 18.011 1.00 40.36 174 SER B CA 1
ATOM 2957 C C . SER B 2 174 ? -28.006 43.979 17.370 1.00 40.50 174 SER B C 1
ATOM 2958 O O . SER B 2 174 ? -28.340 43.431 16.307 1.00 39.35 174 SER B O 1
ATOM 2961 N N . MET B 2 175 ? -28.775 44.843 18.022 1.00 37.51 175 MET B N 1
ATOM 2962 C CA . MET B 2 175 ? -30.088 45.215 17.542 1.00 38.56 175 MET B CA 1
ATOM 2963 C C . MET B 2 175 ? -30.313 46.702 17.769 1.00 39.01 175 MET B C 1
ATOM 2964 O O . MET B 2 175 ? -29.760 47.301 18.690 1.00 36.54 175 MET B O 1
ATOM 2969 N N . SER B 2 176 ? -31.169 47.275 16.923 1.00 37.90 176 SER B N 1
ATOM 2970 C CA . SER B 2 176 ? -31.602 48.651 17.045 1.00 39.59 176 SER B CA 1
ATOM 2971 C C . SER B 2 176 ? -33.117 48.613 17.063 1.00 39.60 176 SER B C 1
ATOM 2972 O O . SER B 2 176 ? -33.712 47.838 16.325 1.00 43.65 176 SER B O 1
ATOM 2975 N N . SER B 2 177 ? -33.733 49.452 17.892 1.00 37.19 177 SER B N 1
ATOM 2976 C CA . SER B 2 177 ? -35.172 49.575 17.965 1.00 37.39 177 SER B CA 1
ATOM 2977 C C . SER B 2 177 ? -35.510 51.062 17.963 1.00 41.83 177 SER B C 1
ATOM 2978 O O . SER B 2 177 ? -34.936 51.832 18.734 1.00 37.86 177 SER B O 1
ATOM 2981 N N . THR B 2 178 ? -36.382 51.487 17.042 1.00 40.71 178 THR B N 1
ATOM 2982 C CA . THR B 2 178 ? -36.687 52.899 16.875 1.00 38.67 178 THR B CA 1
ATOM 2983 C C . THR B 2 178 ? -38.189 53.082 16.975 1.00 41.28 178 THR B C 1
ATOM 2984 O O . THR B 2 178 ? -38.951 52.442 16.239 1.00 39.56 178 THR B O 1
ATOM 2988 N N . LEU B 2 179 ? -38.572 54.022 17.835 1.00 37.36 179 LEU B N 1
ATOM 2989 C CA . LEU B 2 179 ? -39.958 54.381 18.002 1.00 40.81 179 LEU B CA 1
ATOM 2990 C C . LEU B 2 179 ? -40.155 55.727 17.355 1.00 43.06 179 LEU B C 1
ATOM 2991 O O . LEU B 2 179 ? -39.544 56.693 17.817 1.00 40.33 179 LEU B O 1
ATOM 2996 N N . THR B 2 180 ? -41.013 55.812 16.320 1.00 40.65 180 THR B N 1
ATOM 2997 C CA . THR B 2 180 ? -41.161 57.115 15.692 1.00 41.32 180 THR B CA 1
ATOM 2998 C C . THR B 2 180 ? -42.556 57.663 15.972 1.00 43.51 180 THR B C 1
ATOM 2999 O O . THR B 2 180 ? -43.538 56.954 15.794 1.00 43.84 180 THR B O 1
ATOM 3003 N N . LEU B 2 181 ? -42.592 58.946 16.356 1.00 41.80 181 LEU B N 1
ATOM 3004 C CA . LEU B 2 181 ? -43.786 59.697 16.709 1.00 40.78 181 LEU B CA 1
ATOM 3005 C C . LEU B 2 181 ? -43.728 60.998 15.933 1.00 40.58 181 LEU B C 1
ATOM 3006 O O . LEU B 2 181 ? -42.639 61.416 15.537 1.00 43.68 181 LEU B O 1
ATOM 3011 N N . THR B 2 182 ? -44.848 61.724 15.906 1.00 41.90 182 THR B N 1
ATOM 3012 C CA . THR B 2 182 ? -44.812 63.119 15.523 1.00 45.55 182 THR B CA 1
ATOM 3013 C C . THR B 2 182 ? -44.193 63.919 16.656 1.00 45.68 182 THR B C 1
ATOM 3014 O O . THR B 2 182 ? -44.199 63.466 17.788 1.00 45.73 182 THR B O 1
ATOM 3018 N N . LYS B 2 183 ? -43.695 65.114 16.316 1.00 42.73 183 LYS B N 1
ATOM 3019 C CA . LYS B 2 183 ? -43.188 66.082 17.263 1.00 42.35 183 LYS B CA 1
ATOM 3020 C C . LYS B 2 183 ? -44.277 66.375 18.289 1.00 45.66 183 LYS B C 1
ATOM 3021 O O . LYS B 2 183 ? -44.015 66.356 19.496 1.00 40.65 183 LYS B O 1
ATOM 3027 N N . ASP B 2 184 ? -45.513 66.529 17.805 1.00 41.97 184 ASP B N 1
ATOM 3028 C CA . ASP B 2 184 ? -46.611 66.889 18.683 1.00 44.36 184 ASP B CA 1
ATOM 3029 C C . ASP B 2 184 ? -46.898 65.764 19.674 1.00 44.87 184 ASP B C 1
ATOM 3030 O O . ASP B 2 184 ? -47.110 66.036 20.861 1.00 52.92 184 ASP B O 1
ATOM 3035 N N . GLU B 2 185 ? -46.947 64.520 19.194 1.00 43.14 185 GLU B N 1
ATOM 3036 C CA . GLU B 2 185 ? -47.174 63.392 20.089 1.00 51.68 185 GLU B CA 1
ATOM 3037 C C . GLU B 2 185 ? -46.045 63.300 21.142 1.00 45.64 185 GLU B C 1
ATOM 3038 O O . GLU B 2 185 ? -46.292 63.133 22.331 1.00 41.24 185 GLU B O 1
ATOM 3044 N N . TYR B 2 186 ? -44.793 63.400 20.689 1.00 43.25 186 TYR B N 1
ATOM 3045 C CA . TYR B 2 186 ? -43.615 63.264 21.542 1.00 40.64 186 TYR B CA 1
ATOM 3046 C C . TYR B 2 186 ? -43.714 64.241 22.704 1.00 40.24 186 TYR B C 1
ATOM 3047 O O . TYR B 2 186 ? -43.381 63.924 23.854 1.00 38.21 186 TYR B O 1
ATOM 3056 N N . GLU B 2 187 ? -44.209 65.440 22.369 1.00 39.11 187 GLU B N 1
ATOM 3057 C CA . GLU B 2 187 ? -44.251 66.551 23.294 1.00 40.45 187 GLU B CA 1
ATOM 3058 C C . GLU B 2 187 ? -45.390 66.456 24.308 1.00 41.34 187 GLU B C 1
ATOM 3059 O O . GLU B 2 187 ? -45.432 67.275 25.202 1.00 43.11 187 GLU B O 1
ATOM 3065 N N . ARG B 2 188 ? -46.218 65.423 24.244 1.00 43.81 188 ARG B N 1
ATOM 3066 C CA . ARG B 2 188 ? -47.314 65.297 25.184 1.00 47.78 188 ARG B CA 1
ATOM 3067 C C . ARG B 2 188 ? -46.876 64.427 26.360 1.00 51.62 188 ARG B C 1
ATOM 3068 O O . ARG B 2 188 ? -47.681 64.203 27.247 1.00 47.74 188 ARG B O 1
ATOM 3076 N N . HIS B 2 189 ? -45.659 63.848 26.309 1.00 43.50 189 HIS B N 1
ATOM 3077 C CA . HIS B 2 189 ? -45.272 62.832 27.282 1.00 43.87 189 HIS B CA 1
ATOM 3078 C C . HIS B 2 189 ? -43.958 63.206 27.944 1.00 42.84 189 HIS B C 1
ATOM 3079 O O . HIS B 2 189 ? -43.260 64.093 27.449 1.00 41.62 189 HIS B O 1
ATOM 3086 N N . ASN B 2 190 ? -43.710 62.587 29.125 1.00 43.00 190 ASN B N 1
ATOM 3087 C CA . ASN B 2 190 ? -42.551 62.898 29.941 1.00 40.23 190 ASN 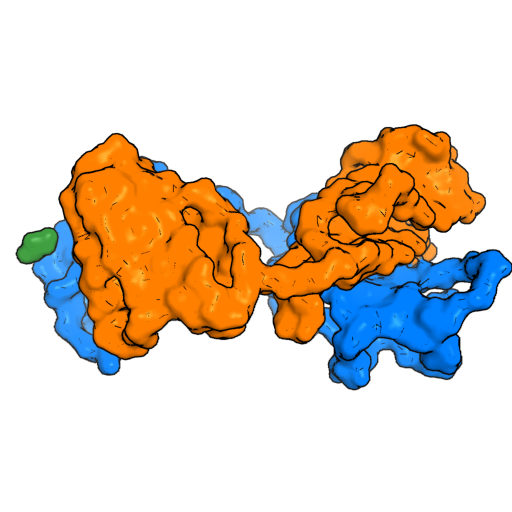B CA 1
ATOM 3088 C C . ASN B 2 190 ? -41.443 61.850 29.766 1.00 37.70 190 ASN B C 1
ATOM 3089 O O . ASN B 2 190 ? -40.304 62.196 29.458 1.00 40.93 190 ASN B O 1
ATOM 3094 N N . SER B 2 191 ? -41.785 60.571 29.930 1.00 36.30 191 SER B N 1
ATOM 3095 C CA . SER B 2 191 ? -40.822 59.505 30.144 1.00 42.70 191 SER B CA 1
ATOM 3096 C C . SER B 2 191 ? -40.807 58.546 28.951 1.00 40.97 191 SER B C 1
ATOM 3097 O O . SER B 2 191 ? -41.881 58.119 28.511 1.00 36.16 191 SER B O 1
ATOM 3100 N N . TYR B 2 192 ? -39.600 58.181 28.466 1.00 36.64 192 TYR B N 1
ATOM 3101 C CA . TYR B 2 192 ? -39.448 57.261 27.349 1.00 36.20 192 TYR B CA 1
ATOM 3102 C C . TYR B 2 192 ? -38.450 56.194 27.756 1.00 35.45 192 TYR B C 1
ATOM 3103 O O . TYR B 2 192 ? -37.344 56.528 28.164 1.00 35.58 192 TYR B O 1
ATOM 3112 N N . THR B 2 193 ? -38.867 54.936 27.668 1.00 36.30 193 THR B N 1
ATOM 3113 C CA . THR B 2 193 ? -38.121 53.798 28.156 1.00 36.00 193 THR B CA 1
ATOM 3114 C C . THR B 2 193 ? -38.014 52.720 27.092 1.00 39.40 193 THR B C 1
ATOM 3115 O O . THR B 2 193 ? -39.020 52.283 26.507 1.00 41.05 193 THR B O 1
ATOM 3119 N N . CYS B 2 194 ? -36.793 52.206 26.970 1.00 35.75 194 CYS B N 1
ATOM 3120 C CA . CYS B 2 194 ? -36.484 51.016 26.216 1.00 39.37 194 CYS B CA 1
ATOM 3121 C C . CYS B 2 194 ? -36.153 49.900 27.196 1.00 38.73 194 CYS B C 1
ATOM 3122 O O . CYS B 2 194 ? -35.207 50.039 27.964 1.00 38.50 194 CYS B O 1
ATOM 3125 N N . GLU B 2 195 ? -36.898 48.788 27.167 1.00 42.13 195 GLU B N 1
ATOM 3126 C CA . GLU B 2 195 ? -36.651 47.688 28.086 1.00 42.43 195 GLU B CA 1
ATOM 3127 C C . GLU B 2 195 ? -36.279 46.430 27.320 1.00 42.91 195 GLU B C 1
ATOM 3128 O O . GLU B 2 195 ? -37.040 46.008 26.449 1.00 48.92 195 GLU B O 1
ATOM 3134 N N . ALA B 2 196 ? -35.201 45.762 27.740 1.00 43.80 196 ALA B N 1
ATOM 3135 C CA . ALA B 2 196 ? -34.746 44.562 27.066 1.00 45.78 196 ALA B CA 1
ATOM 3136 C C . ALA B 2 196 ? -34.745 43.348 28.008 1.00 52.87 196 ALA B C 1
ATOM 3137 O O . ALA B 2 196 ? -34.113 43.387 29.056 1.00 46.21 196 ALA B O 1
ATOM 3139 N N . THR B 2 197 ? -35.344 42.234 27.569 1.00 49.95 197 THR B N 1
ATOM 3140 C CA . THR B 2 197 ? -35.235 40.979 28.287 1.00 49.19 197 THR B CA 1
ATOM 3141 C C . THR B 2 197 ? -34.391 40.013 27.460 1.00 48.81 197 THR B C 1
ATOM 3142 O O . THR B 2 197 ? -34.608 39.816 26.258 1.00 48.01 197 THR B O 1
ATOM 3146 N N . HIS B 2 198 ? -33.398 39.449 28.141 1.00 44.20 198 HIS B N 1
ATOM 3147 C CA . HIS B 2 198 ? -32.386 38.585 27.584 1.00 52.50 198 HIS B CA 1
ATOM 3148 C C . HIS B 2 198 ? -32.051 37.557 28.664 1.00 53.06 198 HIS B C 1
ATOM 3149 O O . HIS B 2 198 ? -32.183 37.840 29.839 1.00 46.54 198 HIS B O 1
ATOM 3156 N N . LYS B 2 199 ? -31.576 36.377 28.285 1.00 57.35 199 LYS B N 1
ATOM 3157 C CA . LYS B 2 199 ? -31.406 35.316 29.269 1.00 58.97 199 LYS B CA 1
ATOM 3158 C C . LYS B 2 199 ? -30.305 35.653 30.279 1.00 61.79 199 LYS B C 1
ATOM 3159 O O . LYS B 2 199 ? -30.228 35.024 31.334 1.00 63.09 199 LYS B O 1
ATOM 3165 N N . THR B 2 200 ? -29.465 36.654 29.996 1.00 50.89 200 THR B N 1
ATOM 3166 C CA . THR B 2 200 ? -28.413 37.021 30.940 1.00 57.19 200 THR B CA 1
ATOM 3167 C C . THR B 2 200 ? -28.926 37.696 32.218 1.00 63.57 200 THR B C 1
ATOM 3168 O O . THR B 2 200 ? -28.122 37.929 33.113 1.00 63.86 200 THR B O 1
ATOM 3172 N N . SER B 2 201 ? -30.204 38.098 32.284 1.00 65.13 201 SER B N 1
ATOM 3173 C CA . SER B 2 201 ? -30.718 38.800 33.452 1.00 63.98 201 SER B CA 1
ATOM 3174 C C . SER B 2 201 ? -32.150 38.348 33.722 1.00 60.48 201 SER B C 1
ATOM 3175 O O . SER B 2 201 ? -32.911 38.086 32.795 1.00 59.28 201 SER B O 1
ATOM 3178 N N . THR B 2 202 ? -32.517 38.204 35.001 1.00 66.48 202 THR B N 1
ATOM 3179 C CA . THR B 2 202 ? -33.879 37.818 35.344 1.00 62.09 202 THR B CA 1
ATOM 3180 C C . THR B 2 202 ? -34.774 39.068 35.326 1.00 63.75 202 THR B C 1
ATOM 3181 O O . THR B 2 202 ? -35.973 38.976 35.060 1.00 64.96 202 THR B O 1
ATOM 3185 N N . SER B 2 203 ? -34.185 40.240 35.607 1.00 59.43 203 SER B N 1
ATOM 3186 C CA . SER B 2 203 ? -34.855 41.529 35.478 1.00 66.39 203 SER B CA 1
ATOM 3187 C C . SER B 2 203 ? -34.608 42.137 34.097 1.00 60.61 203 SER B C 1
ATOM 3188 O O . SER B 2 203 ? -33.500 42.019 33.609 1.00 53.18 203 SER B O 1
ATOM 3191 N N . PRO B 2 204 ? -35.553 42.879 33.469 1.00 57.41 204 PRO B N 1
ATOM 3192 C CA . PRO B 2 204 ? -35.238 43.628 32.247 1.00 58.07 204 PRO B CA 1
ATOM 3193 C C . PRO B 2 204 ? -34.130 44.661 32.452 1.00 50.92 204 PRO B C 1
ATOM 3194 O O . PRO B 2 204 ? -33.987 45.244 33.535 1.00 45.65 204 PRO B O 1
ATOM 3198 N N . ILE B 2 205 ? -33.300 44.855 31.417 1.00 52.10 205 ILE B N 1
ATOM 3199 C CA . ILE B 2 205 ? -32.427 46.016 31.349 1.00 48.11 205 ILE B CA 1
ATOM 3200 C C . ILE B 2 205 ? -33.292 47.183 30.891 1.00 47.18 205 ILE B C 1
ATOM 3201 O O . ILE B 2 205 ? -33.936 47.084 29.854 1.00 50.49 205 ILE B O 1
ATOM 3206 N N . VAL B 2 206 ? -33.240 48.289 31.626 1.00 44.56 206 VAL B N 1
ATOM 3207 C CA . VAL B 2 206 ? -34.094 49.445 31.420 1.00 48.79 206 VAL B CA 1
ATOM 3208 C C . VAL B 2 206 ? -33.181 50.645 31.182 1.00 48.04 206 VAL B C 1
ATOM 3209 O O . VAL B 2 206 ? -32.312 50.962 32.002 1.00 45.45 206 VAL B O 1
ATOM 3213 N N . LYS B 2 207 ? -33.358 51.309 30.036 1.00 38.94 207 LYS B N 1
ATOM 3214 C CA . LYS B 2 207 ? -32.746 52.620 29.846 1.00 37.00 207 LYS B CA 1
ATOM 3215 C C . LYS B 2 207 ? -33.839 53.605 29.496 1.00 35.89 207 LYS B C 1
ATOM 3216 O O . LYS B 2 207 ? -34.803 53.255 28.823 1.00 38.72 207 LYS B O 1
ATOM 3222 N N . SER B 2 208 ? -33.683 54.827 29.976 1.00 35.85 208 SER B N 1
ATOM 3223 C CA . SER B 2 208 ? -34.806 55.737 30.002 1.00 37.38 208 SER B CA 1
ATOM 3224 C C . SER B 2 208 ? -34.314 57.170 29.997 1.00 35.85 208 SER B C 1
ATOM 3225 O O . SER B 2 208 ? -33.172 57.425 30.360 1.00 37.59 208 SER B O 1
ATOM 3228 N N . PHE B 2 209 ? -35.210 58.098 29.645 1.00 35.95 209 PHE B N 1
ATOM 3229 C CA . PHE B 2 209 ? -34.984 59.510 29.879 1.00 34.03 209 PHE B CA 1
ATOM 3230 C C . PHE B 2 209 ? -36.327 60.181 30.103 1.00 35.87 209 PHE B C 1
ATOM 3231 O O . PHE B 2 209 ? -37.376 59.696 29.736 1.00 35.88 209 PHE B O 1
ATOM 3239 N N . ASN B 2 210 ? -36.248 61.376 30.640 1.00 36.28 210 ASN B N 1
ATOM 3240 C CA . ASN B 2 210 ? -37.383 62.233 30.849 1.00 37.67 210 ASN B CA 1
ATOM 3241 C C . ASN B 2 210 ? -37.136 63.541 30.106 1.00 36.09 210 ASN B C 1
ATOM 3242 O O . ASN B 2 210 ? -36.057 64.121 30.203 1.00 37.72 210 ASN B O 1
ATOM 3247 N N . ARG B 2 211 ? -38.174 64.052 29.435 1.00 40.22 211 ARG B N 1
ATOM 3248 C CA . ARG B 2 211 ? -38.128 65.372 28.843 1.00 41.62 211 ARG B CA 1
ATOM 3249 C C . ARG B 2 211 ? -38.255 66.436 29.928 1.00 40.94 211 ARG B C 1
ATOM 3250 O O . ARG B 2 211 ? -38.616 66.054 30.984 1.00 37.65 211 ARG B O 1
ATOM 3259 N N . SER C 3 5 ? -33.805 15.165 -18.515 1.00 97.82 5 SER C N 1
ATOM 3260 C CA . SER C 3 5 ? -32.585 15.294 -19.353 1.00 106.60 5 SER C CA 1
ATOM 3261 C C . SER C 3 5 ? -32.473 14.250 -20.462 1.00 106.17 5 SER C C 1
ATOM 3262 O O . SER C 3 5 ? -33.034 13.166 -20.379 1.00 106.41 5 SER C O 1
ATOM 3265 N N . THR C 3 6 ? -31.651 14.607 -21.462 1.00 106.34 6 THR C N 1
ATOM 3266 C CA . THR C 3 6 ? -31.506 13.803 -22.681 1.00 103.39 6 THR C CA 1
#

InterPro domains:
  IPR000082 SEA domain [PF01390] (1043-1123)
  IPR000082 SEA domain [PS50024] (1039-1148)
  IPR000082 SEA domain [SM00200] (1034-1152)
  IPR036364 SEA domain superfamily [G3DSA:6.10.140.600] (1098-1152)
  IPR036364 SEA domain superfamily [SSF82671] (1037-1146)

Secondary structure (P-SEA, 3-state):
cbbbbbbcbbbbcccbbbbbbbbbcccccccbbbbbbbbcccbbbbbcccccccccbbbbcccccccbbbbbcccccbbbbbbcccccccbbbbbbbcccccccccccbbbbbbccccccccbbbbbbbccccccccbbbbbcccccccccbbbbbcccccccccbbbbbbbbcccbbbbbbbbbccccccccbbbbbbbbbccccccccccccc/cbbbbbcccbbbbcccbbbbbbbbbcccccccbbbbbbcccccccccccccccccccccccbbbbbcccbbbbbbccccccccbbbbbbbccccccccccbbbbbbbccbbbbbbbbbcccaaaaaacbbbbbbbbcccccccbbbbbbccccccccbbbbbbbcccccccbbbbbbbbbbcaaaaaaccbbbbbbbcccccccccccccc/cc

Foldseek 3Di:
DWAWAKDEAAEEAQFAKDKIKIQTDDDQLQPWKKWKWWAAPPDHIDTAWIARNNPRDTGGDCVCPVQWDWDDDSVRSMIMIMGGNDDQVSFTWMKIATHPCRVPGIYPTYGYGYAPDDADAWDKDKAADDDDPDDDQKGKIKIKTDFGDDDDKDKDKPVVPADPQKDWDDWDADPRGTITMMMGMDGVVCPPVPWIWMWMADVVVRDIDTHIHHD/DKDKEKDAQEDEDAQQAKDKIKIFIPWFLFQQKWKWFDAPPGDIDTQDGSQFHGDPPHDPQWGKDDTITMIMIMGGNDDLVRQGKMKMWGDSDPPIDIYPIHGYAYDDDFDFWDKD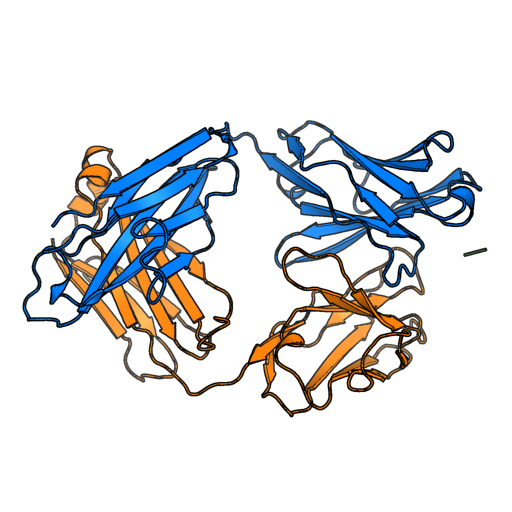WDWADVVQQVVFKTKIKMKGDFGPDPDKDKWKDFQRHTDDPQKDKDKDAQDPPRRGIMMMIIHMDTSVVVVVTFKIWIWMDDPVDPGTDIDMGTD

GO terms:
  GO:0005515 protein binding (F, IPI)
  GO:0033629 negative regulation of cell adhesion mediated by integrin (P, IDA)
  GO:0005886 plasma membrane (C, TAS)
  GO:0005796 Golgi lumen (C, TAS)
  GO:0000785 chromatin (C, IDA)
  GO:0003712 transcription coregulator activity (F, IDA)
  GO:0045944 positive regulation of transcription by RNA polymerase II (P, IDA)
  GO:0030330 DNA damage response, signal transduction by p53 class mediator (P, IDA)
  GO:1902166 negative regulation of intrinsic apoptotic signaling pathway in response to DNA damage by p53 class mediator (P, IDA)
  GO:0031571 mitotic G1 DNA damage checkpoint signaling (P, IDA)
  GO:0000122 negative regulation of transcription by RNA polymerase II (P, IDA)
  GO:0002039 p53 binding (F, IPI)
  GO:0005886 plasma membrane (C, IDA)
  GO:0070062 extracellular exosome (C, IDA)
  GO:0031982 vesicle (C, HDA)
  GO:0070062 extracellular exosome (C, HDA)
  GO:0005576 extracellular region (C, HDA)

Sequence (428 aa):
QVQLKQSDAELVKPGASVKISCKASGYTFTDHAIHWVKQKPEQGLDWIGYISPGNGDIKYNEKFKDKVTLTADKSSSTASMHLNSLTSEDSAVYFCKRSLLALDYWGQGTTLTVSSAKTTPPSVYPLAPGSAAQTNSMVTLGCLVKGYFPEPVTVTWNSGSLSSGVHTFPAVLQSDLYTLSSSVTVPSSTWPSETVTCNVAHPASSTKVDKKIVPDILMTQSHKFMSTSVGDRVSITCKASQDVGTNIAWYQQKPGRSPKVLIYSASTRHTGVPDRFTGSGSGTDFTLTISNVQSEDLTDYFCQQYSSFPLTFGVGTKLELKRADAAPTVSIFPPSSEQLTSGGASVVCFLNNFYPKDINVKWKIDGSERQNGVLNSWTDQDSKDSTYSMSSTLTLTKDEYERHNSYTCEATHKTSTSPIVKSFNRST